Protein 5MGZ (pdb70)

Nearest PDB structures (foldseek):
  5mgz-assembly1_B  TM=1.003E+00  e=1.269E-51  Streptomyces niveus
  5m58-assembly1_B  TM=9.917E-01  e=7.529E-45  Streptomyces rishiriensis
  5thy-assembly2_B  TM=6.420E-01  e=2.565E-11  Moorena producens 3L
  6d6y-assembly1_A  TM=6.073E-01  e=3.342E-10  Moorena bouillonii
  5dpl-assembly1_A  TM=6.311E-01  e=5.321E-08  Rickettsia typhi str. Wilmington

Foldseek 3Di:
DQDQAQEDPRLVLVCVVCVVCLQLCVVVVVVCVVLPDDAQFEEEEEQCRQQSVVLVVCVVHVRYNYEYEHQYPRRQVNNCVVCVVSVHDYHYYYDDLLDCVPVPVLFQRGLEYEYEARLQSDPQNLSNLLSQLRSHHAQHKYKYKHEAACVQDDPVQVVLVVVVLPDDDRGDCVSVVVVVSNVSGYHQVVNVVSNVSSCVVFPFPDWDWDWDDPRNRHIIIMIMTTGHHD/DQDQADEDPRLVLVCVVLQVCLLLCVVVVVVCVVLPDDAQFEEEEEQCRQQSVVLVVCVVHVRYQYEYEHQYPRRQVNNVVVCVVSVHDHHYYNDDLLDCPPVVVQFQRGLEYEYEARLQSDDQNLSNLLNRLRSHHAQHKYKYKHEAACVQDDPVQVVLVVVVLPDDDRGDCVSVVSVVSNVSGYHQVVNQVSNVSSCVVFPFPDWDKDWDDPRSRHIIIMTMTTGHHD

Sequence (460 aa):
MKIEAITGSEAEAFHRMGSQASHRRYDEFVDLLVGAGIADGQTVVDLCCGSGELEVILSSRFPSLNLVGVDLSEDMVRIAREYAAEQGKALEFRHGDAQLLAGMEDLAGKADLVVSRNAFHRLTRLPAAFDTMLRLAKPGGAVLNCSFIIHPSSDFDESGFRAWVTFLLNQRPWDSEMQIVWALAHHYAPRLDDYREALAQAARETPVSEQRVWIDDQGYGVPTVKCFARRAAAMKIEAITGSEAEAFHRMGSQASHRYDEFVDLLVGAGIADGQTVVDLCCGSGELEVILSSRFPSLNLVGVDLSEDMVRIAREYAAEQGKALEFRHGDAQLLAGMEDLAGKADLVVSRNAFHRLTRLPAAFDTMLRLAKPGGAVLNCSFIHPSSDFDESSGFRAWVTFLNQRPWDSEMQIVWALAHHYAPRLDDYREALAQAARETPVSEQRVWIDDQGYGVVPTVKCFARRAAA

Secondary structure (DSSP, 8-state):
---SS--HHHHHHHHHHHTT-GGGGHHHHHHHHHHT--TT-EEEEET-TTSHHHHHHHHH-TT-EEEEEES-HHHHHHHHHHHHHTT---EEEE--TTS-TT-GGGTTTEEEEEEES-GGG-S-HHHHHHHHHHHEEEEEEEEEEE---GGG--HHHHHHHHHHHT-S---TTHHHHHHHHHHTPPPHHHHHHHHHHHHHHS-EEEEEEEEE-SSSSS-EEEEEEEEPP-/---SS--HHHHHHHHHHHTT-GGGGHHHHHHHHHHT--TT-EEEEET-TTSHHHHHHHHH-TT-EEEEEES-HHHHHHHHHHHHHTT---EEEE--TT--TT-GGGTTTEEEEEEES-GGG-S-HHHHHHHHHHHEEEEEEEEEEE---GGG--HHHHHHHHHHHT-S---TTHHHHHHHHHHTPPPHHHHHHHHHHHHHHS-EEEEEEEEE-SSSSS-EEEEEEEEPP-

Solvent-accessible surface area: 19124 Å² total; per-residue (Å²): 179,84,104,32,26,24,70,35,84,69,0,78,0,64,29,117,40,9,26,153,10,56,124,58,18,82,8,4,10,93,38,0,68,69,10,42,15,43,76,44,40,28,0,0,4,0,30,13,10,1,0,4,6,0,12,44,1,15,67,134,24,104,72,19,93,14,5,0,1,14,65,2,124,33,5,5,104,11,0,127,94,20,2,74,140,90,65,60,116,34,85,6,46,96,11,29,7,8,96,26,61,48,1,110,97,20,42,20,131,0,31,3,0,0,0,33,30,8,0,3,46,17,86,125,15,40,26,0,1,32,2,0,0,104,0,0,68,59,36,3,0,1,3,0,7,0,10,0,23,11,33,40,11,98,29,83,4,3,100,27,1,4,89,11,2,47,71,126,120,42,36,80,106,8,20,21,21,19,0,18,9,0,26,61,9,22,107,39,92,63,0,107,120,3,1,30,96,2,11,178,130,10,84,31,83,91,88,138,14,45,53,36,57,124,59,25,31,0,18,0,0,1,1,24,0,72,57,29,93,130,180,93,102,37,25,24,71,38,83,70,0,81,0,68,30,118,59,10,30,152,19,60,113,60,16,86,11,3,10,94,40,0,66,72,10,42,14,43,77,43,38,30,0,0,4,0,30,13,9,0,0,6,6,0,11,43,0,13,66,131,26,103,72,17,90,10,10,0,2,15,66,1,121,34,5,6,104,13,0,128,94,23,4,74,132,87,66,57,116,34,79,6,42,98,11,30,6,8,97,30,59,49,1,112,86,18,40,26,126,0,32,4,0,0,0,34,32,9,0,3,49,19,98,114,15,41,27,0,0,34,3,0,0,109,0,0,73,57,28,4,0,0,2,0,7,0,8,0,26,10,32,41,11,98,29,83,3,3,102,26,2,4,89,13,2,49,59,127,120,46,36,80,104,7,21,23,22,22,0,20,9,0,22,63,9,22,106,41,89,62,0,104,110,3,0,24,92,3,12,175,134,12,87,35,79,92,74,130,11,49,51,40,55,130,59,20,31,0,20,1,0,1,0,28,0,76,60,33,86,127

Radius of gyration: 27.46 Å; Cα contacts (8 Å, |Δi|>4): 925; chains: 2; bounding box: 56×74×60 Å

Organism: Streptomyces niveus (NCBI:txid193462)

B-factor: mean 24.37, std 10.08, range [7.09, 63.54]

InterPro domains:
  IPR029063 S-adenosyl-L-methionine-dependent methyltransferase superfamily [G3DSA:3.40.50.150] (8-212)
  IPR029063 S-adenosyl-L-methionine-dependent methyltransferase superfamily [SSF53335] (23-198)
  IPR041698 Methyltransferase domain 25 [PF13649] (43-140)

GO terms:
  GO:0008168 methyltransferase activity (F, IDA)
  GO:0043642 novobiocin biosynthetic process (P, IDA)
  GO:0032259 methylation (P, IDA)

Structure (mmCIF, N/CA/C/O backbone):
data_5MGZ
#
_entry.id   5MGZ
#
_cell.length_a   43.724
_cell.length_b   66.970
_cell.length_c   80.563
_cell.angle_alpha   90.00
_cell.angle_beta   92.99
_cell.angle_gamma   90.00
#
_symmetry.space_group_name_H-M   'P 1 21 1'
#
loop_
_entity.id
_entity.type
_entity.pdbx_description
1 polymer '8-demethylnovobiocic acid C(8)-methyltransferase'
2 non-polymer S-ADENOSYL-L-HOMOCYSTEINE
3 non-polymer GLYCEROL
4 non-polymer 'ACETATE ION'
5 water water
#
loop_
_atom_site.group_PDB
_atom_site.id
_atom_site.type_symbol
_atom_site.label_atom_id
_atom_site.label_alt_id
_atom_site.label_comp_id
_atom_site.label_asym_id
_atom_site.label_entity_id
_atom_site.label_seq_id
_atom_site.pdbx_PDB_ins_code
_atom_site.Cartn_x
_atom_site.Cartn_y
_atom_site.Cartn_z
_atom_site.occupancy
_atom_site.B_iso_or_equiv
_atom_site.auth_seq_id
_atom_site.auth_comp_id
_atom_site.auth_asym_id
_atom_site.auth_atom_id
_atom_site.pdbx_PDB_model_num
ATOM 1 N N . MET A 1 1 ? 17.613 23.581 47.236 1.00 29.39 1 MET A N 1
ATOM 2 C CA . MET A 1 1 ? 16.769 23.053 46.123 1.00 29.89 1 MET A CA 1
ATOM 3 C C . MET A 1 1 ? 16.508 21.562 46.311 1.00 28.54 1 MET A C 1
ATOM 4 O O . MET A 1 1 ? 17.347 20.847 46.857 1.00 27.87 1 MET A O 1
ATOM 9 N N . LYS A 1 2 ? 15.343 21.104 45.860 1.00 27.79 2 LYS A N 1
ATOM 10 C CA . LYS A 1 2 ? 15.010 19.680 45.904 1.00 27.38 2 LYS A CA 1
ATOM 11 C C . LYS A 1 2 ? 15.662 18.970 44.719 1.00 27.21 2 LYS A C 1
ATOM 12 O O . LYS A 1 2 ? 15.198 19.083 43.583 1.00 27.69 2 LYS A O 1
ATOM 18 N N . ILE A 1 3 ? 16.743 18.246 44.999 1.00 26.54 3 ILE A N 1
ATOM 19 C CA . ILE A 1 3 ? 17.507 17.533 43.975 1.00 26.53 3 ILE A CA 1
ATOM 20 C C . ILE A 1 3 ? 17.554 16.050 44.339 1.00 25.26 3 ILE A C 1
ATOM 21 O O . ILE A 1 3 ? 17.825 15.696 45.486 1.00 24.03 3 ILE A O 1
ATOM 26 N N . GLU A 1 4 ? 17.300 15.195 43.352 1.00 24.90 4 GLU A N 1
ATOM 27 C CA . GLU A 1 4 ? 17.188 13.755 43.580 1.00 24.44 4 GLU A CA 1
ATOM 28 C C . GLU A 1 4 ? 18.511 13.125 44.015 1.00 23.51 4 GLU A C 1
ATOM 29 O O . GLU A 1 4 ? 18.623 12.611 45.127 1.00 22.55 4 GLU A O 1
ATOM 35 N N . ALA A 1 5 ? 19.508 13.184 43.138 1.00 23.24 5 ALA A N 1
ATOM 36 C CA . ALA A 1 5 ? 20.793 12.529 43.381 1.00 22.79 5 ALA A CA 1
ATOM 37 C C . ALA A 1 5 ? 21.581 13.205 44.504 1.00 22.46 5 ALA A C 1
ATOM 38 O O . ALA A 1 5 ? 21.519 14.423 44.669 1.00 22.38 5 ALA A O 1
ATOM 40 N N . ILE A 1 6 ? 22.307 12.399 45.274 1.00 22.16 6 ILE A N 1
ATOM 41 C CA . ILE A 1 6 ? 23.275 12.903 46.247 1.00 22.37 6 ILE A CA 1
ATOM 42 C C . ILE A 1 6 ? 24.659 12.724 45.632 1.00 23.50 6 ILE A C 1
ATOM 43 O O . ILE A 1 6 ? 25.056 11.608 45.298 1.00 23.28 6 ILE A O 1
ATOM 48 N N . THR A 1 7 ? 25.383 13.830 45.490 1.00 24.71 7 THR A N 1
ATOM 49 C CA . THR A 1 7 ? 26.646 13.850 44.754 1.00 26.08 7 THR A CA 1
ATOM 50 C C . THR A 1 7 ? 27.745 14.594 45.506 1.00 26.82 7 THR A C 1
ATOM 51 O O . THR A 1 7 ? 27.495 15.247 46.520 1.00 26.58 7 THR A O 1
ATOM 55 N N . GLY A 1 8 ? 28.964 14.477 44.988 1.00 27.87 8 GLY A N 1
ATOM 56 C CA . GLY A 1 8 ? 30.115 15.234 45.475 1.00 28.80 8 GLY A CA 1
ATOM 57 C C . GLY A 1 8 ? 30.468 14.973 46.928 1.00 28.81 8 GLY A C 1
ATOM 58 O O . GLY A 1 8 ? 30.471 13.828 47.383 1.00 28.25 8 GLY A O 1
ATOM 59 N N . SER A 1 9 ? 30.767 16.050 47.650 1.00 29.32 9 SER A N 1
ATOM 60 C CA . SER A 1 9 ? 31.165 15.972 49.057 1.00 29.34 9 SER A CA 1
ATOM 61 C C . SER A 1 9 ? 30.062 15.416 49.965 1.00 28.29 9 SER A C 1
ATOM 62 O O . SER A 1 9 ? 30.354 14.776 50.976 1.00 27.81 9 SER A O 1
ATOM 65 N N . GLU A 1 10 ? 28.803 15.662 49.603 1.00 27.60 10 GLU A N 1
ATOM 66 C CA . GLU A 1 10 ? 27.661 15.122 50.349 1.00 26.81 10 GLU A CA 1
ATOM 67 C C . GLU A 1 10 ? 27.599 13.595 50.271 1.00 25.47 10 GLU A C 1
ATOM 68 O O . GLU A 1 10 ? 27.309 12.929 51.265 1.00 24.16 10 GLU A O 1
ATOM 74 N N . ALA A 1 11 ? 27.867 13.053 49.086 1.00 25.52 11 ALA A N 1
ATOM 75 C CA . ALA A 1 11 ? 27.892 11.601 48.881 1.00 25.12 11 ALA A CA 1
ATOM 76 C C . ALA A 1 11 ? 29.028 10.949 49.670 1.00 25.53 11 ALA A C 1
ATOM 77 O O . ALA A 1 11 ? 28.860 9.870 50.241 1.00 25.18 11 ALA A O 1
ATOM 79 N N . GLU A 1 12 ? 30.181 11.613 49.687 1.00 26.17 12 GLU A N 1
ATOM 80 C CA . GLU A 1 12 ? 31.340 11.156 50.453 1.00 26.64 12 GLU A CA 1
ATOM 81 C C . GLU A 1 12 ? 31.072 11.192 51.957 1.00 25.08 12 GLU A C 1
ATOM 82 O O . GLU A 1 12 ? 31.425 10.259 52.677 1.00 24.33 12 GLU A O 1
ATOM 88 N N . ALA A 1 13 ? 30.439 12.268 52.418 1.00 24.08 13 ALA A N 1
ATOM 89 C CA . ALA A 1 13 ? 30.066 12.409 53.828 1.00 23.38 13 ALA A CA 1
ATOM 90 C C . ALA A 1 13 ? 29.013 11.374 54.229 1.00 22.63 13 ALA A C 1
ATOM 91 O O . ALA A 1 13 ? 29.074 10.809 55.324 1.00 22.34 13 ALA A O 1
ATOM 93 N N . PHE A 1 14 ? 28.046 11.141 53.343 1.00 21.88 14 PHE A N 1
ATOM 94 C CA . PHE A 1 14 ? 27.037 10.099 53.546 1.00 21.64 14 PHE A CA 1
ATOM 95 C C . PHE A 1 14 ? 27.685 8.728 53.746 1.00 22.31 14 PHE A C 1
ATOM 96 O O . PHE A 1 14 ? 27.300 7.980 54.644 1.00 22.08 14 PHE A O 1
ATOM 104 N N . HIS A 1 15 ? 28.665 8.408 52.904 1.00 23.49 15 HIS A N 1
ATOM 105 C CA . HIS A 1 15 ? 29.351 7.115 52.979 1.00 24.80 15 HIS A CA 1
ATOM 106 C C . HIS A 1 15 ? 30.163 6.975 54.264 1.00 25.19 15 HIS A C 1
ATOM 107 O O . HIS A 1 15 ? 30.176 5.909 54.879 1.00 25.45 15 HIS A O 1
ATOM 114 N N . ARG A 1 16 ? 30.843 8.049 54.658 1.00 25.95 16 ARG A N 1
ATOM 115 C CA . ARG A 1 16 ? 31.610 8.064 55.907 1.00 26.83 16 ARG A CA 1
ATOM 116 C C . ARG A 1 16 ? 30.735 7.757 57.127 1.00 26.30 16 ARG A C 1
ATOM 117 O O . ARG A 1 16 ? 31.152 7.022 58.018 1.00 26.83 16 ARG A O 1
ATOM 125 N N . MET A 1 17 ? 29.527 8.316 57.157 1.00 25.18 17 MET A N 1
ATOM 126 C CA . MET A 1 17 ? 28.578 8.049 58.243 1.00 24.53 17 MET A CA 1
ATOM 127 C C . MET A 1 17 ? 27.976 6.646 58.133 1.00 25.61 17 MET A C 1
ATOM 128 O O . MET A 1 17 ? 27.934 5.902 59.112 1.00 26.31 17 MET A O 1
ATOM 133 N N . GLY A 1 18 ? 27.507 6.301 56.938 1.00 26.60 18 GLY A N 1
ATOM 134 C CA . GLY A 1 18 ? 26.847 5.016 56.691 1.00 27.73 18 GLY A CA 1
ATOM 135 C C . GLY A 1 18 ? 27.722 3.798 56.931 1.00 29.29 18 GLY A C 1
ATOM 136 O O . GLY A 1 18 ? 27.284 2.820 57.540 1.00 29.41 18 GLY A O 1
ATOM 137 N N . SER A 1 19 ? 28.962 3.862 56.455 1.00 30.83 19 SER A N 1
ATOM 138 C CA . SER A 1 19 ? 29.913 2.753 56.592 1.00 32.35 19 SER A CA 1
ATOM 139 C C . SER A 1 19 ? 30.340 2.486 58.042 1.00 34.10 19 SER A C 1
ATOM 140 O O . SER A 1 19 ? 30.806 1.391 58.358 1.00 34.25 19 SER A O 1
ATOM 143 N N . GLN A 1 20 ? 30.183 3.485 58.910 1.00 35.74 20 GLN A N 1
ATOM 144 C CA . GLN A 1 20 ? 30.547 3.364 60.326 1.00 37.84 20 GLN A CA 1
ATOM 145 C C . GLN A 1 20 ? 29.342 3.141 61.248 1.00 37.29 20 GLN A C 1
ATOM 146 O O . GLN A 1 20 ? 29.497 3.102 62.469 1.00 37.72 20 GLN A O 1
ATOM 152 N N . ALA A 1 21 ? 28.154 2.988 60.664 1.00 36.06 21 ALA A N 1
ATOM 153 C CA . ALA A 1 21 ? 26.922 2.785 61.430 1.00 35.10 21 ALA A CA 1
ATOM 154 C C . ALA A 1 21 ? 26.025 1.763 60.731 1.00 34.44 21 ALA A C 1
ATOM 155 O O . ALA A 1 21 ? 24.912 2.076 60.303 1.00 33.29 21 ALA A O 1
ATOM 157 N N . SER A 1 22 ? 26.532 0.538 60.627 1.00 34.49 22 SER A N 1
ATOM 158 C CA . SER A 1 22 ? 25.818 -0.571 59.985 1.00 33.97 22 SER A CA 1
ATOM 159 C C . SER A 1 22 ? 24.531 -0.952 60.717 1.00 32.73 22 SER A C 1
ATOM 160 O O . SER A 1 22 ? 23.575 -1.421 60.099 1.00 31.70 22 SER A O 1
ATOM 163 N N . HIS A 1 23 ? 24.519 -0.750 62.033 1.00 32.32 23 HIS A N 1
ATOM 164 C CA . HIS A 1 23 ? 23.334 -1.012 62.868 1.00 31.66 23 HIS A CA 1
ATOM 165 C C . HIS A 1 23 ? 22.055 -0.272 62.436 1.00 28.75 23 HIS A C 1
ATOM 166 O O . HIS A 1 23 ? 20.949 -0.741 62.715 1.00 27.91 23 HIS A O 1
ATOM 173 N N A ARG A 1 24 ? 22.213 0.871 61.770 0.50 27.66 24 ARG A N 1
ATOM 174 N N B ARG A 1 24 ? 22.211 0.869 61.768 0.50 27.36 24 ARG A N 1
ATOM 175 C CA A ARG A 1 24 ? 21.073 1.620 61.229 0.50 26.57 24 ARG A CA 1
ATOM 176 C CA B ARG A 1 24 ? 21.065 1.614 61.237 0.50 26.08 24 ARG A CA 1
ATOM 177 C C A ARG A 1 24 ? 20.303 0.843 60.156 0.50 24.82 24 ARG A C 1
ATOM 178 C C B ARG A 1 24 ? 20.303 0.845 60.153 0.50 24.58 24 ARG A C 1
ATOM 179 O O A ARG A 1 24 ? 19.133 1.127 59.907 0.50 23.78 24 ARG A O 1
ATOM 180 O O B ARG A 1 24 ? 19.136 1.136 59.894 0.50 23.56 24 ARG A O 1
ATOM 195 N N . TYR A 1 25 ? 20.964 -0.128 59.527 1.00 23.86 25 TYR A N 1
ATOM 196 C CA . TYR A 1 25 ? 20.344 -0.963 58.486 1.00 22.91 25 TYR A CA 1
ATOM 197 C C . TYR A 1 25 ? 19.588 -2.189 59.026 1.00 23.00 25 TYR A C 1
ATOM 198 O O . TYR A 1 25 ? 18.937 -2.896 58.257 1.00 22.63 25 TYR A O 1
ATOM 207 N N . ASP A 1 26 ? 19.664 -2.425 60.337 1.00 23.44 26 ASP A N 1
ATOM 208 C CA . ASP A 1 26 ? 19.029 -3.589 60.979 1.00 23.73 26 ASP A CA 1
ATOM 209 C C . ASP A 1 26 ? 17.530 -3.712 60.709 1.00 22.31 26 ASP A C 1
ATOM 210 O O . ASP A 1 26 ? 17.047 -4.795 60.373 1.00 21.89 26 ASP A O 1
ATOM 215 N N . GLU A 1 27 ? 16.799 -2.611 60.871 1.00 20.89 27 GLU A N 1
ATOM 216 C CA . GLU A 1 27 ? 15.345 -2.621 60.668 1.00 19.88 27 GLU A CA 1
ATOM 217 C C . GLU A 1 27 ? 14.985 -3.045 59.244 1.00 19.44 27 GLU A C 1
ATOM 218 O O . GLU A 1 27 ? 14.085 -3.860 59.046 1.00 19.54 27 GLU A O 1
ATOM 224 N N . PHE A 1 28 ? 15.687 -2.488 58.261 1.00 19.08 28 PHE A N 1
ATOM 225 C CA . PHE A 1 28 ? 15.429 -2.813 56.858 1.00 18.66 28 PHE A CA 1
ATOM 226 C C . PHE A 1 28 ? 15.751 -4.272 56.543 1.00 19.88 28 PHE A C 1
ATOM 227 O O . PHE A 1 28 ? 14.989 -4.935 55.845 1.00 20.01 28 PHE A O 1
ATOM 235 N N . VAL A 1 29 ? 16.871 -4.766 57.064 1.00 21.01 29 VAL A N 1
ATOM 236 C CA . VAL A 1 29 ? 17.256 -6.169 56.870 1.00 22.29 29 VAL A CA 1
ATOM 237 C C . VAL A 1 29 ? 16.184 -7.106 57.434 1.00 23.26 29 VAL A C 1
ATOM 238 O O . VAL A 1 29 ? 15.841 -8.107 56.806 1.00 23.57 29 VAL A O 1
ATOM 242 N N . ASP A 1 30 ? 15.655 -6.768 58.607 1.00 24.28 30 ASP A N 1
ATOM 243 C CA . ASP A 1 30 ? 14.579 -7.545 59.230 1.00 25.65 30 ASP A CA 1
ATOM 244 C C . ASP A 1 30 ? 13.310 -7.584 58.374 1.00 25.38 30 ASP A C 1
ATOM 245 O O . ASP A 1 30 ? 12.629 -8.609 58.322 1.00 25.89 30 ASP A O 1
ATOM 250 N N . LEU A 1 31 ? 12.998 -6.473 57.710 1.00 24.34 31 LEU A N 1
ATOM 251 C CA . LEU A 1 31 ? 11.853 -6.417 56.796 1.00 24.33 31 LEU A CA 1
ATOM 252 C C . LEU A 1 31 ? 12.069 -7.328 55.585 1.00 25.04 31 LEU A C 1
ATOM 253 O O . LEU A 1 31 ? 11.139 -7.988 55.125 1.00 25.16 31 LEU A O 1
ATOM 258 N N . LEU A 1 32 ? 13.298 -7.352 55.074 1.00 25.30 32 LEU A N 1
ATOM 259 C CA . LEU A 1 32 ? 13.656 -8.235 53.958 1.00 25.99 32 LEU A CA 1
ATOM 260 C C . LEU A 1 32 ? 13.555 -9.709 54.347 1.00 27.84 32 LEU A C 1
ATOM 261 O O . LEU A 1 32 ? 13.116 -10.538 53.549 1.00 27.95 32 LEU A O 1
ATOM 266 N N . VAL A 1 33 ? 13.959 -10.026 55.574 1.00 29.58 33 VAL A N 1
ATOM 267 C CA . VAL A 1 33 ? 13.790 -11.376 56.122 1.00 31.64 33 VAL A CA 1
ATOM 268 C C . VAL A 1 33 ? 12.302 -11.710 56.245 1.00 32.49 33 VAL A C 1
ATOM 269 O O . VAL A 1 33 ? 11.879 -12.814 55.906 1.00 33.24 33 VAL A O 1
ATOM 273 N N . GLY A 1 34 ? 11.519 -10.750 56.729 1.00 32.52 34 GLY A N 1
ATOM 274 C CA . GLY A 1 34 ? 10.061 -10.888 56.792 1.00 32.95 34 GLY A CA 1
ATOM 275 C C . GLY A 1 34 ? 9.410 -11.052 55.426 1.00 33.28 34 GLY A C 1
ATOM 276 O O . GLY A 1 34 ? 8.432 -11.788 55.281 1.00 33.02 34 GLY A O 1
ATOM 277 N N . ALA A 1 35 ? 9.961 -10.366 54.427 1.00 33.04 35 ALA A N 1
ATOM 278 C CA . ALA A 1 35 ? 9.470 -10.445 53.047 1.00 33.74 35 ALA A CA 1
ATOM 279 C C . ALA A 1 35 ? 9.853 -11.758 52.356 1.00 34.30 35 ALA A C 1
ATOM 280 O O . ALA A 1 35 ? 9.309 -12.085 51.303 1.00 34.40 35 ALA A O 1
ATOM 282 N N . GLY A 1 36 ? 10.799 -12.487 52.945 1.00 34.73 36 GLY A N 1
ATOM 283 C CA . GLY A 1 36 ? 11.179 -13.821 52.479 1.00 35.66 36 GLY A CA 1
ATOM 284 C C . GLY A 1 36 ? 12.497 -13.876 51.728 1.00 35.63 36 GLY A C 1
ATOM 285 O O . GLY A 1 36 ? 12.658 -14.697 50.824 1.00 35.33 36 GLY A O 1
ATOM 286 N N . ILE A 1 37 ? 13.444 -13.014 52.101 1.00 35.61 37 ILE A N 1
ATOM 287 C CA . ILE A 1 37 ? 14.757 -13.009 51.457 1.00 35.68 37 ILE A CA 1
ATOM 288 C C . ILE A 1 37 ? 15.498 -14.296 51.814 1.00 36.23 37 ILE A C 1
ATOM 289 O O . ILE A 1 37 ? 15.356 -14.826 52.917 1.00 36.14 37 ILE A O 1
ATOM 294 N N . ALA A 1 38 ? 16.285 -14.791 50.868 1.00 36.66 38 ALA A N 1
ATOM 295 C CA . ALA A 1 38 ? 16.980 -16.061 51.030 1.00 37.58 38 ALA A CA 1
ATOM 296 C C . ALA A 1 38 ? 18.166 -16.133 50.081 1.00 37.29 38 ALA A C 1
ATOM 297 O O . ALA A 1 38 ? 18.217 -15.420 49.078 1.00 36.38 38 ALA A O 1
ATOM 299 N N . ASP A 1 39 ? 19.116 -16.999 50.410 1.00 38.20 39 ASP A N 1
ATOM 300 C CA . ASP A 1 39 ? 20.341 -17.130 49.629 1.00 38.63 39 ASP A CA 1
ATOM 301 C C . ASP A 1 39 ? 20.036 -17.702 48.243 1.00 38.00 39 ASP A C 1
ATOM 302 O O . ASP A 1 39 ? 19.201 -18.598 48.103 1.00 37.89 39 ASP A O 1
ATOM 307 N N . GLY A 1 40 ? 20.705 -17.164 47.227 1.00 37.06 40 GLY A N 1
ATOM 308 C CA . GLY A 1 40 ? 20.508 -17.596 45.841 1.00 36.76 40 GLY A CA 1
ATOM 309 C C . GLY A 1 40 ? 19.507 -16.774 45.043 1.00 35.66 40 GLY A C 1
ATOM 310 O O . GLY A 1 40 ? 19.412 -16.927 43.826 1.00 35.61 40 GLY A O 1
ATOM 311 N N . GLN A 1 41 ? 18.762 -15.903 45.719 1.00 34.48 41 GLN A N 1
ATOM 312 C CA . GLN A 1 41 ? 17.740 -15.088 45.068 1.00 33.54 41 GLN A CA 1
ATOM 313 C C . GLN A 1 41 ? 18.342 -13.944 44.259 1.00 31.91 41 GLN A C 1
ATOM 314 O O . GLN A 1 41 ? 19.480 -13.533 44.490 1.00 31.07 41 GLN A O 1
ATOM 320 N N . THR A 1 42 ? 17.562 -13.448 43.302 1.00 31.12 42 THR A N 1
ATOM 321 C CA . THR A 1 42 ? 17.891 -12.225 42.577 1.00 30.50 42 THR A CA 1
ATOM 322 C C . THR A 1 42 ? 17.241 -11.041 43.285 1.00 29.09 42 THR A C 1
ATOM 323 O O . THR A 1 42 ? 16.021 -11.008 43.461 1.00 28.71 42 THR A O 1
ATOM 327 N N . VAL A 1 43 ? 18.066 -10.075 43.681 1.00 27.60 43 VAL A N 1
ATOM 328 C CA . VAL A 1 43 ? 17.611 -8.908 44.433 1.00 26.72 43 VAL A CA 1
ATOM 329 C C . VAL A 1 43 ? 18.122 -7.627 43.774 1.00 25.71 43 VAL A C 1
ATOM 330 O O . VAL A 1 43 ? 19.316 -7.495 43.502 1.00 25.71 43 VAL A O 1
ATOM 334 N N . VAL A 1 44 ? 17.206 -6.696 43.519 1.00 24.82 44 VAL A N 1
ATOM 335 C CA . VAL A 1 44 ? 17.538 -5.391 42.942 1.00 23.92 44 VAL A CA 1
ATOM 336 C C . VAL A 1 44 ? 17.313 -4.297 43.984 1.00 22.62 44 VAL A C 1
ATOM 337 O O . VAL A 1 44 ? 16.217 -4.167 44.532 1.00 21.93 44 VAL A O 1
ATOM 341 N N . ASP A 1 45 ? 18.357 -3.514 44.246 1.00 21.85 45 ASP A N 1
ATOM 342 C CA . ASP A 1 45 ? 18.285 -2.401 45.192 1.00 21.14 45 ASP A CA 1
ATOM 343 C C . ASP A 1 45 ? 18.284 -1.064 44.451 1.00 20.40 45 ASP A C 1
ATOM 344 O O . ASP A 1 45 ? 19.325 -0.598 43.985 1.00 19.86 45 ASP A O 1
ATOM 349 N N . LEU A 1 46 ? 17.106 -0.456 44.355 1.00 19.98 46 LEU A N 1
ATOM 350 C CA . LEU A 1 46 ? 16.953 0.850 43.719 1.00 19.92 46 LEU A CA 1
ATOM 351 C C . LEU A 1 46 ? 17.376 1.966 44.673 1.00 19.43 46 LEU A C 1
ATOM 352 O O . LEU A 1 46 ? 16.973 1.981 45.838 1.00 18.87 46 LEU A O 1
ATOM 357 N N . CYS A 1 47 ? 18.186 2.893 44.161 1.00 19.11 47 CYS A N 1
ATOM 358 C CA . CYS A 1 47 ? 18.737 4.005 44.945 1.00 19.04 47 CYS A CA 1
ATOM 359 C C . CYS A 1 47 ? 19.692 3.488 46.027 1.00 19.06 47 CYS A C 1
ATOM 360 O O . CYS A 1 47 ? 19.584 3.847 47.202 1.00 18.68 47 CYS A O 1
ATOM 363 N N . CYS A 1 48 ? 20.645 2.661 45.602 1.00 19.38 48 CYS A N 1
ATOM 364 C CA . CYS A 1 48 ? 21.508 1.901 46.513 1.00 19.31 48 CYS A CA 1
ATOM 365 C C . CYS A 1 48 ? 22.553 2.713 47.283 1.00 18.87 48 CYS A C 1
ATOM 366 O O . CYS A 1 48 ? 23.176 2.191 48.209 1.00 18.60 48 CYS A O 1
ATOM 369 N N . GLY A 1 49 ? 22.760 3.969 46.898 1.00 18.91 49 GLY A N 1
ATOM 370 C CA . GLY A 1 49 ? 23.738 4.823 47.572 1.00 19.22 49 GLY A CA 1
ATOM 371 C C . GLY A 1 49 ? 25.151 4.272 47.467 1.00 19.73 49 GLY A C 1
ATOM 372 O O . GLY A 1 49 ? 25.557 3.793 46.407 1.00 20.09 49 GLY A O 1
ATOM 373 N N . SER A 1 50 ? 25.885 4.313 48.578 1.00 19.92 50 SER A N 1
ATOM 374 C CA . SER A 1 50 ? 27.296 3.896 48.606 1.00 20.61 50 SER A CA 1
ATOM 375 C C . SER A 1 50 ? 27.510 2.409 48.946 1.00 20.89 50 SER A C 1
ATOM 376 O O . SER A 1 50 ? 28.618 1.999 49.297 1.00 20.97 50 SER A O 1
ATOM 379 N N . GLY A 1 51 ? 26.448 1.612 48.846 1.00 20.75 51 GLY A N 1
ATOM 380 C CA . GLY A 1 51 ? 26.563 0.152 48.869 1.00 21.23 51 GLY A CA 1
ATOM 381 C C . GLY A 1 51 ? 26.612 -0.524 50.229 1.00 21.50 51 GLY A C 1
ATOM 382 O O . GLY A 1 51 ? 26.948 -1.707 50.314 1.00 21.71 51 GLY A O 1
ATOM 383 N N . GLU A 1 52 ? 26.276 0.209 51.288 1.00 21.51 52 GLU A N 1
ATOM 384 C CA . GLU A 1 52 ? 26.287 -0.348 52.647 1.00 22.07 52 GLU A CA 1
ATOM 385 C C . GLU A 1 52 ? 25.386 -1.572 52.768 1.00 22.06 52 GLU A C 1
ATOM 386 O O . GLU A 1 52 ? 25.802 -2.605 53.294 1.00 22.27 52 GLU A O 1
ATOM 392 N N . LEU A 1 53 ? 24.156 -1.453 52.279 1.00 21.92 53 LEU A N 1
ATOM 393 C CA . LEU A 1 53 ? 23.205 -2.562 52.335 1.00 22.31 53 LEU A CA 1
ATOM 394 C C . LEU A 1 53 ? 23.699 -3.780 51.554 1.00 23.06 53 LEU A C 1
ATOM 395 O O . LEU A 1 53 ? 23.510 -4.916 51.988 1.00 23.04 53 LEU A O 1
ATOM 400 N N . GLU A 1 54 ? 24.334 -3.534 50.411 1.00 24.02 54 GLU A N 1
ATOM 401 C CA . GLU A 1 54 ? 24.811 -4.617 49.545 1.00 25.33 54 GLU A CA 1
ATOM 402 C C . GLU A 1 54 ? 25.887 -5.446 50.233 1.00 25.93 54 GLU A C 1
ATOM 403 O O . GLU A 1 54 ? 25.885 -6.675 50.148 1.00 25.94 54 GLU A O 1
ATOM 409 N N . VAL A 1 55 ? 26.806 -4.759 50.906 1.00 26.48 55 VAL A N 1
ATOM 410 C CA . VAL A 1 55 ? 27.865 -5.410 51.672 1.00 27.46 55 VAL A CA 1
ATOM 411 C C . VAL A 1 55 ? 27.274 -6.236 52.818 1.00 27.59 55 VAL A C 1
ATOM 412 O O . VAL A 1 55 ? 27.729 -7.349 53.083 1.00 28.29 55 VAL A O 1
ATOM 416 N N . ILE A 1 56 ? 26.257 -5.689 53.481 1.00 27.23 56 ILE A N 1
ATOM 417 C CA . ILE A 1 56 ? 25.569 -6.381 54.575 1.00 27.32 56 ILE A CA 1
ATOM 418 C C . ILE A 1 56 ? 24.843 -7.635 54.080 1.00 27.71 56 ILE A C 1
ATOM 419 O O . ILE A 1 56 ? 24.983 -8.710 54.666 1.00 28.04 56 ILE A O 1
ATOM 424 N N . LEU A 1 57 ? 24.065 -7.491 53.011 1.00 27.93 57 LEU A N 1
ATOM 425 C CA . LEU A 1 57 ? 23.300 -8.612 52.454 1.00 28.72 57 LEU A CA 1
ATOM 426 C C . LEU A 1 57 ? 24.190 -9.727 51.903 1.00 30.47 57 LEU A C 1
ATOM 427 O O . LEU A 1 57 ? 23.933 -10.906 52.148 1.00 30.63 57 LEU A O 1
ATOM 432 N N . SER A 1 58 ? 25.227 -9.349 51.160 1.00 32.00 58 SER A N 1
ATOM 433 C CA . SER A 1 58 ? 26.158 -10.319 50.573 1.00 34.11 58 SER A CA 1
ATOM 434 C C . SER A 1 58 ? 26.908 -11.135 51.631 1.00 35.43 58 SER A C 1
ATOM 435 O O . SER A 1 58 ? 27.235 -12.298 51.401 1.00 35.93 58 SER A O 1
ATOM 438 N N . SER A 1 59 ? 27.177 -10.521 52.782 1.00 36.58 59 SER A N 1
ATOM 439 C CA . SER A 1 59 ? 27.801 -11.221 53.907 1.00 38.34 59 SER A CA 1
ATOM 440 C C . SER A 1 59 ? 26.906 -12.342 54.439 1.00 39.68 59 SER A C 1
ATOM 441 O O . SER A 1 59 ? 27.365 -13.468 54.635 1.00 40.39 59 SER A O 1
ATOM 444 N N . ARG A 1 60 ? 25.635 -12.023 54.671 1.00 40.48 60 ARG A N 1
ATOM 445 C CA . ARG A 1 60 ? 24.655 -13.018 55.137 1.00 41.68 60 ARG A CA 1
ATOM 446 C C . ARG A 1 60 ? 24.251 -14.019 54.056 1.00 40.61 60 ARG A C 1
ATOM 447 O O . ARG A 1 60 ? 24.014 -15.191 54.353 1.00 40.26 60 ARG A O 1
ATOM 455 N N . PHE A 1 61 ? 24.169 -13.551 52.814 1.00 39.28 61 PHE A N 1
ATOM 456 C CA . PHE A 1 61 ? 23.739 -14.378 51.686 1.00 39.29 61 PHE A CA 1
ATOM 457 C C . PHE A 1 61 ? 24.763 -14.290 50.545 1.00 39.32 61 PHE A C 1
ATOM 458 O O . PHE A 1 61 ? 24.562 -13.542 49.586 1.00 38.32 61 PHE A O 1
ATOM 466 N N . PRO A 1 62 ? 25.867 -15.059 50.643 1.00 40.24 62 PRO A N 1
ATOM 467 C CA . PRO A 1 62 ? 26.960 -14.973 49.661 1.00 40.57 62 PRO A CA 1
ATOM 468 C C . PRO A 1 62 ? 26.603 -15.350 48.216 1.00 40.26 62 PRO A C 1
ATOM 469 O O . PRO A 1 62 ? 27.315 -14.948 47.294 1.00 40.07 62 PRO A O 1
ATOM 473 N N . SER A 1 63 ? 25.527 -16.111 48.024 1.00 40.11 63 SER A N 1
ATOM 474 C CA . SER A 1 63 ? 25.088 -16.510 46.678 1.00 40.12 63 SER A CA 1
ATOM 475 C C . SER A 1 63 ? 23.946 -15.657 46.101 1.00 38.68 63 SER A C 1
ATOM 476 O O . SER A 1 63 ? 23.366 -16.018 45.076 1.00 38.20 63 SER A O 1
ATOM 479 N N . LEU A 1 64 ? 23.630 -14.530 46.740 1.00 37.26 64 LEU A N 1
ATOM 480 C CA . LEU A 1 64 ? 22.623 -13.604 46.204 1.00 35.83 64 LEU A CA 1
ATOM 481 C C . LEU A 1 64 ? 23.078 -13.023 44.870 1.00 34.53 64 LEU A C 1
ATOM 482 O O . LEU A 1 64 ? 24.239 -12.643 44.719 1.00 34.16 64 LEU A O 1
ATOM 487 N N . ASN A 1 65 ? 22.162 -12.968 43.907 1.00 33.53 65 ASN A N 1
ATOM 488 C CA . ASN A 1 65 ? 22.386 -12.205 42.682 1.00 32.78 65 ASN A CA 1
ATOM 489 C C . ASN A 1 65 ? 21.907 -10.777 42.905 1.00 31.66 65 ASN A C 1
ATOM 490 O O . ASN A 1 65 ? 20.763 -10.424 42.612 1.00 30.91 65 ASN A O 1
ATOM 495 N N . LEU A 1 66 ? 22.819 -9.968 43.434 1.00 30.94 66 LEU A N 1
ATOM 496 C CA . LEU A 1 66 ? 22.512 -8.642 43.945 1.00 30.09 66 LEU A CA 1
ATOM 497 C C . LEU A 1 66 ? 23.020 -7.553 43.006 1.00 29.17 66 LEU A C 1
ATOM 498 O O . LEU A 1 66 ? 24.176 -7.582 42.578 1.00 29.12 66 LEU A O 1
ATOM 503 N N . VAL A 1 67 ? 22.148 -6.600 42.691 1.00 27.82 67 VAL A N 1
ATOM 504 C CA . VAL A 1 67 ? 22.511 -5.438 41.880 1.00 27.04 67 VAL A CA 1
ATOM 505 C C . VAL A 1 67 ? 21.978 -4.161 42.530 1.00 25.51 67 VAL A C 1
ATOM 506 O O . VAL A 1 67 ? 20.794 -4.060 42.852 1.00 24.74 67 VAL A O 1
ATOM 510 N N . GLY A 1 68 ? 22.875 -3.200 42.729 1.00 24.36 68 GLY A N 1
ATOM 511 C CA . GLY A 1 68 ? 22.518 -1.878 43.238 1.00 23.64 68 GLY A CA 1
ATOM 512 C C . GLY A 1 68 ? 22.459 -0.870 42.105 1.00 23.09 68 GLY A C 1
ATOM 513 O O . GLY A 1 68 ? 23.312 -0.873 41.218 1.00 23.27 68 GLY A O 1
ATOM 514 N N . VAL A 1 69 ? 21.451 -0.003 42.143 1.00 22.34 69 VAL A N 1
ATOM 515 C CA . VAL A 1 69 ? 21.223 0.987 41.089 1.00 22.47 69 VAL A CA 1
ATOM 516 C C . VAL A 1 69 ? 21.078 2.370 41.721 1.00 22.05 69 VAL A C 1
ATOM 517 O O . VAL A 1 69 ? 20.317 2.539 42.672 1.00 21.08 69 VAL A O 1
ATOM 521 N N . ASP A 1 70 ? 21.809 3.352 41.197 1.00 22.21 70 ASP A N 1
ATOM 522 C CA . ASP A 1 70 ? 21.749 4.720 41.723 1.00 22.41 70 ASP A CA 1
ATOM 523 C C . ASP A 1 70 ? 21.930 5.771 40.628 1.00 23.39 70 ASP A C 1
ATOM 524 O O . ASP A 1 70 ? 22.641 5.550 39.649 1.00 23.54 70 ASP A O 1
ATOM 529 N N . LEU A 1 71 ? 21.278 6.916 40.816 1.00 23.80 71 LEU A N 1
ATOM 530 C CA . LEU A 1 71 ? 21.286 8.008 39.840 1.00 25.03 71 LEU A CA 1
ATOM 531 C C . LEU A 1 71 ? 22.583 8.814 39.916 1.00 25.78 71 LEU A C 1
ATOM 532 O O . LEU A 1 71 ? 22.974 9.472 38.949 1.00 26.00 71 LEU A O 1
ATOM 537 N N . SER A 1 72 ? 23.240 8.754 41.071 1.00 25.87 72 SER A N 1
ATOM 538 C CA . SER A 1 72 ? 24.492 9.468 41.304 1.00 26.81 72 SER A CA 1
ATOM 539 C C . SER A 1 72 ? 25.685 8.645 40.832 1.00 27.86 72 SER A C 1
ATOM 540 O O . SER A 1 72 ? 25.910 7.537 41.317 1.00 27.36 72 SER A O 1
ATOM 543 N N . GLU A 1 73 ? 26.448 9.196 39.892 1.00 29.59 73 GLU A N 1
ATOM 544 C CA . GLU A 1 73 ? 27.682 8.564 39.422 1.00 30.69 73 GLU A CA 1
ATOM 545 C C . GLU A 1 73 ? 28.736 8.501 40.528 1.00 29.68 73 GLU A C 1
ATOM 546 O O . GLU A 1 73 ? 29.559 7.585 40.556 1.00 29.48 73 GLU A O 1
ATOM 552 N N . ASP A 1 74 ? 28.705 9.476 41.433 1.00 28.82 74 ASP A N 1
ATOM 553 C CA . ASP A 1 74 ? 29.613 9.495 42.578 1.00 28.30 74 ASP A CA 1
ATOM 554 C C . ASP A 1 74 ? 29.329 8.335 43.531 1.00 26.43 74 ASP A C 1
ATOM 555 O O . ASP A 1 74 ? 30.254 7.672 43.998 1.00 26.31 74 ASP A O 1
ATOM 560 N N . MET A 1 75 ? 28.050 8.092 43.807 1.00 24.41 75 MET A N 1
ATOM 561 C CA . MET A 1 75 ? 27.638 6.967 44.654 1.00 22.96 75 MET A CA 1
ATOM 562 C C . MET A 1 75 ? 28.002 5.612 44.043 1.00 23.48 75 MET A C 1
ATOM 563 O O . MET A 1 75 ? 28.416 4.700 44.760 1.00 23.27 75 MET A O 1
ATOM 568 N N . VAL A 1 76 ? 27.842 5.483 42.727 1.00 24.63 76 VAL A N 1
ATOM 569 C CA . VAL A 1 76 ? 28.196 4.241 42.024 1.00 25.68 76 VAL A CA 1
ATOM 570 C C . VAL A 1 76 ? 29.698 3.973 42.139 1.00 26.59 76 VAL A C 1
ATOM 571 O O . VAL A 1 76 ? 30.114 2.841 42.389 1.00 26.02 76 VAL A O 1
ATOM 575 N N . ARG A 1 77 ? 30.501 5.018 41.952 1.00 28.06 77 ARG A N 1
ATOM 576 C CA . ARG A 1 77 ? 31.954 4.922 42.115 1.00 29.60 77 ARG A CA 1
ATOM 577 C C . ARG A 1 77 ? 32.314 4.495 43.536 1.00 28.80 77 ARG A C 1
ATOM 578 O O . ARG A 1 77 ? 33.058 3.535 43.734 1.00 28.82 77 ARG A O 1
ATOM 586 N N . ILE A 1 78 ? 31.778 5.221 44.514 1.00 28.03 78 ILE A N 1
ATOM 587 C CA . ILE A 1 78 ? 32.042 4.954 45.931 1.00 27.38 78 ILE A CA 1
ATOM 588 C C . ILE A 1 78 ? 31.632 3.532 46.320 1.00 26.60 78 ILE A C 1
ATOM 589 O O . ILE A 1 78 ? 32.381 2.831 47.001 1.00 25.88 78 ILE A O 1
ATOM 594 N N . ALA A 1 79 ? 30.446 3.120 45.881 1.00 26.22 79 ALA A N 1
ATOM 595 C CA . ALA A 1 79 ? 29.932 1.777 46.165 1.00 26.40 79 ALA A CA 1
ATOM 596 C C . ALA A 1 79 ? 30.873 0.683 45.659 1.00 27.17 79 ALA A C 1
ATOM 597 O O . ALA A 1 79 ? 31.146 -0.285 46.369 1.00 27.04 79 ALA A O 1
ATOM 599 N N . ARG A 1 80 ? 31.363 0.852 44.434 1.00 28.18 80 ARG A N 1
ATOM 600 C CA . ARG A 1 80 ? 32.309 -0.089 43.829 1.00 29.64 80 ARG A CA 1
ATOM 601 C C . ARG A 1 80 ? 33.627 -0.149 44.602 1.00 30.62 80 ARG A C 1
ATOM 602 O O . ARG A 1 80 ? 34.158 -1.230 44.853 1.00 30.90 80 ARG A O 1
ATOM 610 N N . GLU A 1 81 ? 34.144 1.019 44.974 1.00 32.19 81 GLU A N 1
ATOM 611 C CA . GLU A 1 81 ? 35.356 1.112 45.791 1.00 33.57 81 GLU A CA 1
ATOM 612 C C . GLU A 1 81 ? 35.149 0.472 47.165 1.00 32.75 81 GLU A C 1
ATOM 613 O O . GLU A 1 81 ? 36.012 -0.256 47.655 1.00 32.79 81 GLU A O 1
ATOM 619 N N . TYR A 1 82 ? 33.995 0.744 47.770 1.00 31.45 82 TYR A N 1
ATOM 620 C CA . TYR A 1 82 ? 33.638 0.191 49.079 1.00 31.32 82 TYR A CA 1
ATOM 621 C C . TYR A 1 82 ? 33.541 -1.336 49.050 1.00 31.67 82 TYR A C 1
ATOM 622 O O . TYR A 1 82 ? 34.062 -2.012 49.937 1.00 31.54 82 TYR A O 1
ATOM 631 N N . ALA A 1 83 ? 32.868 -1.863 48.031 1.00 31.80 83 ALA A N 1
ATOM 632 C CA . ALA A 1 83 ? 32.745 -3.312 47.840 1.00 32.70 83 ALA A CA 1
ATOM 633 C C . ALA A 1 83 ? 34.114 -3.976 47.674 1.00 34.18 83 ALA A C 1
ATOM 634 O O . ALA A 1 83 ? 34.365 -5.045 48.232 1.00 34.75 83 ALA A O 1
ATOM 636 N N . ALA A 1 84 ? 34.985 -3.332 46.902 1.00 35.55 84 ALA A N 1
ATOM 637 C CA . ALA A 1 84 ? 36.360 -3.799 46.705 1.00 37.56 84 ALA A CA 1
ATOM 638 C C . ALA A 1 84 ? 37.162 -3.792 48.009 1.00 39.05 84 ALA A C 1
ATOM 639 O O . ALA A 1 84 ? 37.909 -4.731 48.287 1.00 39.58 84 ALA A O 1
ATOM 641 N N . GLU A 1 85 ? 36.998 -2.736 48.803 1.00 40.32 85 GLU A N 1
ATOM 642 C CA . GLU A 1 85 ? 37.644 -2.635 50.117 1.00 41.61 85 GLU A CA 1
ATOM 643 C C . GLU A 1 85 ? 37.191 -3.748 51.063 1.00 42.10 85 GLU A C 1
ATOM 644 O O . GLU A 1 85 ? 37.985 -4.269 51.846 1.00 42.49 85 GLU A O 1
ATOM 650 N N . GLN A 1 86 ? 35.912 -4.107 50.978 1.00 41.79 86 GLN A N 1
ATOM 651 C CA . GLN A 1 86 ? 35.337 -5.166 51.811 1.00 42.60 86 GLN A CA 1
ATOM 652 C C . GLN A 1 86 ? 35.622 -6.574 51.276 1.00 43.49 86 GLN A C 1
ATOM 653 O O . GLN A 1 86 ? 35.317 -7.565 51.940 1.00 43.44 86 GLN A O 1
ATOM 659 N N . GLY A 1 87 ? 36.202 -6.653 50.081 1.00 44.29 87 GLY A N 1
ATOM 660 C CA . GLY A 1 87 ? 36.584 -7.930 49.477 1.00 45.54 87 GLY A CA 1
ATOM 661 C C . GLY A 1 87 ? 35.396 -8.662 48.884 1.00 45.87 87 GLY A C 1
ATOM 662 O O . GLY A 1 87 ? 35.251 -9.873 49.063 1.00 45.94 87 GLY A O 1
ATOM 663 N N . LYS A 1 88 ? 34.552 -7.919 48.172 1.00 45.95 88 LYS A N 1
ATOM 664 C CA . LYS A 1 88 ? 33.314 -8.453 47.612 1.00 45.97 88 LYS A CA 1
ATOM 665 C C . LYS A 1 88 ? 33.139 -8.042 46.154 1.00 45.50 88 LYS A C 1
ATOM 666 O O . LYS A 1 88 ? 33.426 -6.904 45.777 1.00 45.36 88 LYS A O 1
ATOM 672 N N . ALA A 1 89 ? 32.665 -8.987 45.346 1.00 45.24 89 ALA A N 1
ATOM 673 C CA . ALA A 1 89 ? 32.443 -8.774 43.918 1.00 44.68 89 ALA A CA 1
ATOM 674 C C . ALA A 1 89 ? 30.975 -8.450 43.671 1.00 43.24 89 ALA A C 1
ATOM 675 O O . ALA A 1 89 ? 30.196 -9.299 43.230 1.00 43.75 89 ALA A O 1
ATOM 677 N N . LEU A 1 90 ? 30.613 -7.206 43.969 1.00 41.07 90 LEU A N 1
ATOM 678 C CA . LEU A 1 90 ? 29.233 -6.736 43.851 1.00 39.28 90 LEU A CA 1
ATOM 679 C C . LEU A 1 90 ? 29.052 -5.863 42.616 1.00 37.65 90 LEU A C 1
ATOM 680 O O . LEU A 1 90 ? 29.977 -5.168 42.193 1.00 37.73 90 LEU A O 1
ATOM 685 N N . GLU A 1 91 ? 27.850 -5.906 42.047 1.00 35.59 91 GLU A N 1
ATOM 686 C CA . GLU A 1 91 ? 27.528 -5.136 40.848 1.00 34.10 91 GLU A CA 1
ATOM 687 C C . GLU A 1 91 ? 26.734 -3.879 41.186 1.00 31.56 91 GLU A C 1
ATOM 688 O O . GLU A 1 91 ? 25.736 -3.936 41.905 1.00 30.37 91 GLU A O 1
ATOM 694 N N . PHE A 1 92 ? 27.185 -2.753 40.644 1.00 29.63 92 PHE A N 1
ATOM 695 C CA . PHE A 1 92 ? 26.485 -1.484 40.782 1.00 28.37 92 PHE A CA 1
ATOM 696 C C . PHE A 1 92 ? 26.314 -0.842 39.417 1.00 28.50 92 PHE A C 1
ATOM 697 O O . PHE A 1 92 ? 27.197 -0.932 38.561 1.00 28.65 92 PHE A O 1
ATOM 705 N N . ARG A 1 93 ? 25.170 -0.195 39.227 1.00 28.24 93 ARG A N 1
ATOM 706 C CA . ARG A 1 93 ? 24.824 0.409 37.950 1.00 29.01 93 ARG A CA 1
ATOM 707 C C . ARG A 1 93 ? 24.375 1.835 38.133 1.00 29.63 93 ARG A C 1
ATOM 708 O O . ARG A 1 93 ? 23.721 2.182 39.119 1.00 28.70 93 ARG A O 1
ATOM 716 N N . HIS A 1 94 ? 24.715 2.658 37.155 1.00 30.89 94 HIS A N 1
ATOM 717 C CA . HIS A 1 94 ? 24.159 3.978 37.077 1.00 32.36 94 HIS A CA 1
ATOM 718 C C . HIS A 1 94 ? 22.770 3.822 36.476 1.00 31.80 94 HIS A C 1
ATOM 719 O O . HIS A 1 94 ? 22.599 3.116 35.482 1.00 31.79 94 HIS A O 1
ATOM 726 N N . GLY A 1 95 ? 21.777 4.467 37.077 1.00 30.95 95 GLY A N 1
ATOM 727 C CA . GLY A 1 95 ? 20.405 4.335 36.597 1.00 30.41 95 GLY A CA 1
ATOM 728 C C . GLY A 1 95 ? 19.385 5.130 37.384 1.00 29.74 95 GLY A C 1
ATOM 729 O O . GLY A 1 95 ? 19.657 5.598 38.489 1.00 28.31 95 GLY A O 1
ATOM 730 N N . ASP A 1 96 ? 18.200 5.265 36.796 1.00 29.76 96 ASP A N 1
ATOM 731 C CA . ASP A 1 96 ? 17.095 6.014 37.382 1.00 29.51 96 ASP A CA 1
ATOM 732 C C . ASP A 1 96 ? 16.003 5.040 37.825 1.00 29.08 96 ASP A C 1
ATOM 733 O O . ASP A 1 96 ? 15.486 4.274 37.018 1.00 28.94 96 ASP A O 1
ATOM 738 N N . ALA A 1 97 ? 15.646 5.092 39.106 1.00 28.52 97 ALA A N 1
ATOM 739 C CA . ALA A 1 97 ? 14.616 4.215 39.674 1.00 28.89 97 ALA A CA 1
ATOM 740 C C . ALA A 1 97 ? 13.234 4.444 39.056 1.00 29.56 97 ALA A C 1
ATOM 741 O O . ALA A 1 97 ? 12.367 3.574 39.130 1.00 29.36 97 ALA A O 1
ATOM 743 N N . GLN A 1 98 ? 13.042 5.610 38.443 1.00 30.56 98 GLN A N 1
ATOM 744 C CA . GLN A 1 98 ? 11.775 5.973 37.804 1.00 32.50 98 GLN A CA 1
ATOM 745 C C . GLN A 1 98 ? 11.675 5.521 36.337 1.00 34.59 98 GLN A C 1
ATOM 746 O O . GLN A 1 98 ? 10.716 5.867 35.647 1.00 34.84 98 GLN A O 1
ATOM 752 N N . LEU A 1 99 ? 12.657 4.749 35.872 1.00 36.34 99 LEU A N 1
ATOM 753 C CA . LEU A 1 99 ? 12.696 4.251 34.491 1.00 39.06 99 LEU A CA 1
ATOM 754 C C . LEU A 1 99 ? 13.365 2.880 34.426 1.00 39.37 99 LEU A C 1
ATOM 755 O O . LEU A 1 99 ? 14.285 2.599 35.190 1.00 38.00 99 LEU A O 1
ATOM 760 N N . LEU A 1 100 ? 12.910 2.036 33.502 1.00 40.77 100 LEU A N 1
ATOM 761 C CA . LEU A 1 100 ? 13.527 0.717 33.287 1.00 41.55 100 LEU A CA 1
ATOM 762 C C . LEU A 1 100 ? 14.871 0.777 32.552 1.00 40.43 100 LEU A C 1
ATOM 763 O O . LEU A 1 100 ? 15.637 -0.186 32.591 1.00 39.56 100 LEU A O 1
ATOM 768 N N . ALA A 1 101 ? 15.139 1.892 31.873 1.00 40.10 101 ALA A N 1
ATOM 769 C CA . ALA A 1 101 ? 16.395 2.091 31.140 1.00 39.59 101 ALA A CA 1
ATOM 770 C C . ALA A 1 101 ? 17.620 1.595 31.915 1.00 38.36 101 ALA A C 1
ATOM 771 O O . ALA A 1 101 ? 17.851 2.000 33.054 1.00 37.08 101 ALA A O 1
ATOM 773 N N . GLY A 1 102 ? 18.390 0.707 31.290 1.00 37.69 102 GLY A N 1
ATOM 774 C CA . GLY A 1 102 ? 19.585 0.126 31.909 1.00 36.94 102 GLY A CA 1
ATOM 775 C C . GLY A 1 102 ? 19.328 -1.066 32.820 1.00 35.97 102 GLY A C 1
ATOM 776 O O . GLY A 1 102 ? 20.270 -1.641 33.368 1.00 35.47 102 GLY A O 1
ATOM 777 N N . MET A 1 103 ? 18.058 -1.437 32.983 1.00 35.53 103 MET A N 1
ATOM 778 C CA . MET A 1 103 ? 17.661 -2.570 33.827 1.00 34.72 103 MET A CA 1
ATOM 779 C C . MET A 1 103 ? 16.750 -3.556 33.085 1.00 35.87 103 MET A C 1
ATOM 780 O O . MET A 1 103 ? 16.058 -4.359 33.713 1.00 35.95 103 MET A O 1
ATOM 785 N N . GLU A 1 104 ? 16.764 -3.510 31.755 1.00 37.60 104 GLU A N 1
ATOM 786 C CA . GLU A 1 104 ? 15.858 -4.336 30.942 1.00 39.04 104 GLU A CA 1
ATOM 787 C C . GLU A 1 104 ? 16.160 -5.834 31.050 1.00 37.80 104 GLU A C 1
ATOM 788 O O . GLU A 1 104 ? 15.264 -6.664 30.887 1.00 37.54 104 GLU A O 1
ATOM 794 N N . ASP A 1 105 ? 17.420 -6.167 31.321 1.00 36.65 105 ASP A N 1
ATOM 795 C CA . ASP A 1 105 ? 17.834 -7.561 31.541 1.00 36.28 105 ASP A CA 1
ATOM 796 C C . ASP A 1 105 ? 17.250 -8.162 32.828 1.00 36.05 105 ASP A C 1
ATOM 797 O O . ASP A 1 105 ? 17.117 -9.381 32.943 1.00 35.80 105 ASP A O 1
ATOM 802 N N . LEU A 1 106 ? 16.907 -7.300 33.783 1.00 35.87 106 LEU A N 1
ATOM 803 C CA . LEU A 1 106 ? 16.336 -7.715 35.068 1.00 35.87 106 LEU A CA 1
ATOM 804 C C . LEU A 1 106 ? 14.807 -7.714 35.078 1.00 35.63 106 LEU A C 1
ATOM 805 O O . LEU A 1 106 ? 14.193 -8.149 36.053 1.00 34.84 106 LEU A O 1
ATOM 810 N N . ALA A 1 107 ? 14.202 -7.215 34.003 1.00 35.93 107 ALA A N 1
ATOM 811 C CA . ALA A 1 107 ? 12.746 -7.092 33.910 1.00 36.44 107 ALA A CA 1
ATOM 812 C C . ALA A 1 107 ? 12.044 -8.434 34.116 1.00 36.38 107 ALA A C 1
ATOM 813 O O . ALA A 1 107 ? 12.282 -9.392 33.380 1.00 35.80 107 ALA A O 1
ATOM 815 N N . GLY A 1 108 ? 11.180 -8.483 35.127 1.00 36.48 108 GLY A N 1
ATOM 816 C CA . GLY A 1 108 ? 10.443 -9.695 35.482 1.00 37.02 108 GLY A CA 1
ATOM 817 C C . GLY A 1 108 ? 11.281 -10.839 36.032 1.00 37.16 108 GLY A C 1
ATOM 818 O O . GLY A 1 108 ? 10.857 -11.993 35.974 1.00 37.10 108 GLY A O 1
ATOM 819 N N . LYS A 1 109 ? 12.459 -10.527 36.572 1.00 37.14 109 LYS A N 1
ATOM 820 C CA . LYS A 1 109 ? 13.395 -11.561 37.047 1.00 37.61 109 LYS A CA 1
ATOM 821 C C . LYS A 1 109 ? 13.832 -11.428 38.512 1.00 35.25 109 LYS A C 1
ATOM 822 O O . LYS A 1 109 ? 14.542 -12.296 39.022 1.00 34.71 109 LYS A O 1
ATOM 828 N N . ALA A 1 110 ? 13.404 -10.365 39.187 1.00 33.25 110 ALA A N 1
ATOM 829 C CA . ALA A 1 110 ? 13.800 -10.125 40.575 1.00 31.38 110 ALA A CA 1
ATOM 830 C C . ALA A 1 110 ? 12.861 -10.825 41.553 1.00 30.39 110 ALA A C 1
ATOM 831 O O . ALA A 1 110 ? 11.642 -10.660 41.480 1.00 29.51 110 ALA A O 1
ATOM 833 N N . ASP A 1 111 ? 13.438 -11.606 42.463 1.00 29.53 111 ASP A N 1
ATOM 834 C CA . ASP A 1 111 ? 12.692 -12.187 43.577 1.00 29.58 111 ASP A CA 1
ATOM 835 C C . ASP A 1 111 ? 12.255 -11.086 44.539 1.00 28.76 111 ASP A C 1
ATOM 836 O O . ASP A 1 111 ? 11.135 -11.099 45.048 1.00 28.42 111 ASP A O 1
ATOM 841 N N . LEU A 1 112 ? 13.154 -10.131 44.767 1.00 27.92 112 LEU A N 1
ATOM 842 C CA . LEU A 1 112 ? 12.919 -9.034 45.697 1.00 27.45 112 LEU A CA 1
ATOM 843 C C . LEU A 1 112 ? 13.465 -7.740 45.097 1.00 25.35 112 LEU A C 1
ATOM 844 O O . LEU A 1 112 ? 14.632 -7.674 44.717 1.00 24.73 112 LEU A O 1
ATOM 849 N N . VAL A 1 113 ? 12.610 -6.728 44.990 1.00 23.70 113 VAL A N 1
ATOM 850 C CA . VAL A 1 113 ? 13.036 -5.389 44.584 1.00 22.47 113 VAL A CA 1
ATOM 851 C C . VAL A 1 113 ? 12.854 -4.473 45.788 1.00 21.07 113 VAL A C 1
ATOM 852 O O . VAL A 1 113 ? 11.763 -4.386 46.346 1.00 20.54 113 VAL A O 1
ATOM 856 N N . VAL A 1 114 ? 13.928 -3.795 46.184 1.00 19.74 114 VAL A N 1
ATOM 857 C CA . VAL A 1 114 ? 13.950 -3.065 47.451 1.00 18.79 114 VAL A CA 1
ATOM 858 C C . VAL A 1 114 ? 14.483 -1.643 47.292 1.00 17.65 114 VAL A C 1
ATOM 859 O O . VAL A 1 114 ? 15.223 -1.346 46.355 1.00 17.47 114 VAL A O 1
ATOM 863 N N . SER A 1 115 ? 14.096 -0.773 48.219 1.00 16.68 115 SER A N 1
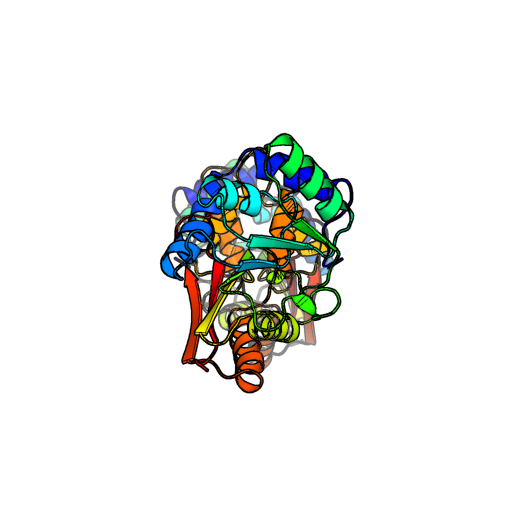ATOM 864 C CA . SER A 1 115 ? 14.660 0.573 48.305 1.00 15.84 115 SER A CA 1
ATOM 865 C C . SER A 1 115 ? 14.576 1.094 49.741 1.00 15.23 115 SER A C 1
ATOM 866 O O . SER A 1 115 ? 13.544 0.960 50.399 1.00 15.23 115 SER A O 1
ATOM 869 N N . ARG A 1 116 ? 15.675 1.678 50.214 1.00 14.60 116 ARG A N 1
ATOM 870 C CA . ARG A 1 116 ? 15.777 2.175 51.590 1.00 14.03 116 ARG A CA 1
ATOM 871 C C . ARG A 1 116 ? 16.169 3.652 51.611 1.00 13.55 116 ARG A C 1
ATOM 872 O O . ARG A 1 116 ? 17.167 4.045 51.006 1.00 13.50 116 ARG A O 1
ATOM 880 N N . ASN A 1 117 ? 15.373 4.454 52.316 1.00 13.03 117 ASN A N 1
ATOM 881 C CA . ASN A 1 117 ? 15.673 5.873 52.563 1.00 12.96 117 ASN A CA 1
ATOM 882 C C . ASN A 1 117 ? 16.047 6.642 51.290 1.00 13.43 117 ASN A C 1
ATOM 883 O O . ASN A 1 117 ? 17.040 7.374 51.258 1.00 13.82 117 ASN A O 1
ATOM 888 N N . ALA A 1 118 ? 15.231 6.482 50.252 1.00 13.89 118 ALA A N 1
ATOM 889 C CA . ALA A 1 118 ? 15.474 7.144 48.965 1.00 14.38 118 ALA A CA 1
ATOM 890 C C . ALA A 1 118 ? 14.216 7.651 48.257 1.00 14.89 118 ALA A C 1
ATOM 891 O O . ALA A 1 118 ? 14.224 8.746 47.694 1.00 15.32 118 ALA A O 1
ATOM 893 N N . PHE A 1 119 ? 13.147 6.856 48.275 1.00 15.24 119 PHE A N 1
ATOM 894 C CA . PHE A 1 119 ? 11.915 7.174 47.537 1.00 16.03 119 PHE A CA 1
ATOM 895 C C . PHE A 1 119 ? 11.301 8.530 47.887 1.00 15.97 119 PHE A C 1
ATOM 896 O O . PHE A 1 119 ? 10.607 9.123 47.064 1.00 16.77 119 PHE A O 1
ATOM 904 N N . HIS A 1 120 ? 11.556 9.015 49.100 1.00 15.48 120 HIS A N 1
ATOM 905 C CA . HIS A 1 120 ? 11.131 10.365 49.501 1.00 15.50 120 HIS A CA 1
ATOM 906 C C . HIS A 1 120 ? 11.769 11.489 48.670 1.00 16.35 120 HIS A C 1
ATOM 907 O O . HIS A 1 120 ? 11.226 12.592 48.599 1.00 16.85 120 HIS A O 1
ATOM 914 N N . ARG A 1 121 ? 12.912 11.203 48.050 1.00 17.32 121 ARG A N 1
ATOM 915 C CA . ARG A 1 121 ? 13.637 12.180 47.231 1.00 18.58 121 ARG A CA 1
ATOM 916 C C . ARG A 1 121 ? 13.097 12.332 45.803 1.00 20.63 121 ARG A C 1
ATOM 917 O O . ARG A 1 121 ? 13.444 13.288 45.111 1.00 21.30 121 ARG A O 1
ATOM 925 N N . LEU A 1 122 ? 12.256 11.398 45.364 1.00 22.29 122 LEU A N 1
ATOM 926 C CA . LEU A 1 122 ? 11.883 11.297 43.947 1.00 24.38 122 LEU A CA 1
ATOM 927 C C . LEU A 1 122 ? 10.868 12.347 43.493 1.00 26.44 122 LEU A C 1
ATOM 928 O O . LEU A 1 122 ? 10.073 12.846 44.288 1.00 26.28 122 LEU A O 1
ATOM 933 N N . THR A 1 123 ? 10.914 12.669 42.202 1.00 29.35 123 THR A N 1
ATOM 934 C CA . THR A 1 123 ? 9.957 13.590 41.580 1.00 32.10 123 THR A CA 1
ATOM 935 C C . THR A 1 123 ? 8.695 12.863 41.113 1.00 33.63 123 THR A C 1
ATOM 936 O O . T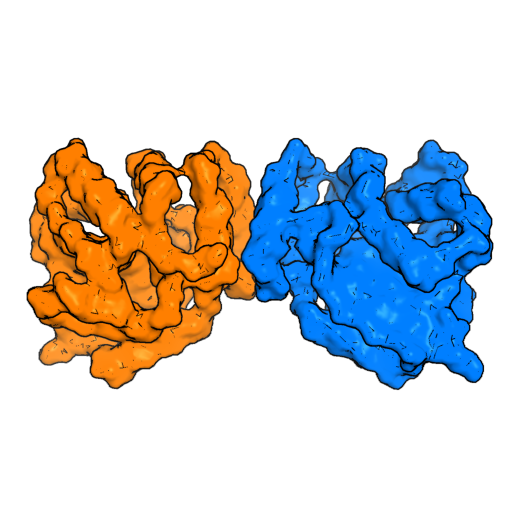HR A 1 123 ? 7.593 13.408 41.200 1.00 33.99 123 THR A O 1
ATOM 940 N N . ARG A 1 124 ? 8.867 11.642 40.607 1.00 35.11 124 ARG A N 1
ATOM 941 C CA . ARG A 1 124 ? 7.751 10.822 40.127 1.00 36.67 124 ARG A CA 1
ATOM 942 C C . ARG A 1 124 ? 7.685 9.496 40.882 1.00 34.86 124 ARG A C 1
ATOM 943 O O . ARG A 1 124 ? 8.248 8.488 40.450 1.00 34.02 124 ARG A O 1
ATOM 951 N N . LEU A 1 125 ? 6.985 9.515 42.012 1.00 33.41 125 LEU A N 1
ATOM 952 C CA . LEU A 1 125 ? 6.899 8.358 42.906 1.00 32.20 125 LEU A CA 1
ATOM 953 C C . LEU A 1 125 ? 6.176 7.145 42.300 1.00 32.15 125 LEU A C 1
ATOM 954 O O . LEU A 1 125 ? 6.632 6.015 42.478 1.00 31.08 125 LEU A O 1
ATOM 959 N N . PRO A 1 126 ? 5.050 7.366 41.591 1.00 32.84 126 PRO A N 1
ATOM 960 C CA . PRO A 1 126 ? 4.367 6.228 40.955 1.00 33.07 126 PRO A CA 1
ATOM 961 C C . PRO A 1 126 ? 5.209 5.521 39.886 1.00 32.53 126 PRO A C 1
ATOM 962 O O . PRO A 1 126 ? 5.076 4.311 39.700 1.00 32.02 126 PRO A O 1
ATOM 966 N N . ALA A 1 127 ? 6.061 6.277 39.196 1.00 32.51 127 ALA A N 1
ATOM 967 C CA . ALA A 1 127 ? 6.985 5.719 38.205 1.00 32.46 127 ALA A CA 1
ATOM 968 C C . ALA A 1 127 ? 8.005 4.783 38.852 1.00 31.54 127 ALA A C 1
ATOM 969 O O . ALA A 1 127 ? 8.394 3.775 38.262 1.00 31.45 127 ALA A O 1
ATOM 971 N N . ALA A 1 128 ? 8.441 5.128 40.061 1.00 30.34 128 ALA A N 1
ATOM 972 C CA . ALA A 1 128 ? 9.363 4.283 40.821 1.00 29.25 128 ALA A CA 1
ATOM 973 C C . ALA A 1 128 ? 8.731 2.946 41.197 1.00 29.09 128 ALA A C 1
ATOM 974 O O . ALA A 1 128 ? 9.338 1.892 41.006 1.00 28.60 128 ALA A O 1
ATOM 976 N N . PHE A 1 129 ? 7.515 2.992 41.738 1.00 29.38 129 PHE A N 1
ATOM 977 C CA . PHE A 1 129 ? 6.772 1.769 42.067 1.00 29.44 129 PHE A CA 1
ATOM 978 C C . PHE A 1 129 ? 6.424 0.946 40.821 1.00 30.35 129 PHE A C 1
ATOM 979 O O . PHE A 1 129 ? 6.327 -0.280 40.891 1.00 29.98 129 PHE A O 1
ATOM 987 N N . ASP A 1 130 ? 6.229 1.625 39.692 1.00 31.66 130 ASP A N 1
ATOM 988 C CA . ASP A 1 130 ? 6.019 0.959 38.403 1.00 33.16 130 ASP A CA 1
ATOM 989 C C . ASP A 1 130 ? 7.251 0.139 38.019 1.00 32.71 130 ASP A C 1
ATOM 990 O O . ASP A 1 130 ? 7.135 -1.032 37.658 1.00 33.61 130 ASP A O 1
ATOM 995 N N . THR A 1 131 ? 8.422 0.768 38.099 1.00 31.64 131 THR A N 1
ATOM 996 C CA . THR A 1 131 ? 9.703 0.088 37.875 1.00 30.92 131 THR A CA 1
ATOM 997 C C . THR A 1 131 ? 9.879 -1.104 38.818 1.00 30.06 131 THR A C 1
ATOM 998 O O . THR A 1 131 ? 10.322 -2.172 38.396 1.00 30.11 131 THR A O 1
ATOM 1002 N N . MET A 1 132 ? 9.542 -0.908 40.091 1.00 28.93 132 MET A N 1
ATOM 1003 C CA . MET A 1 132 ? 9.640 -1.971 41.098 1.00 28.18 132 MET A CA 1
ATOM 1004 C C . MET A 1 132 ? 8.867 -3.218 40.683 1.00 29.33 132 MET A C 1
ATOM 1005 O O . MET A 1 132 ? 9.413 -4.323 40.663 1.00 28.74 132 MET A O 1
ATOM 1010 N N . LEU A 1 133 ? 7.593 -3.027 40.361 1.00 31.06 133 LEU A N 1
ATOM 1011 C CA . LEU A 1 133 ? 6.706 -4.140 40.025 1.00 33.09 133 LEU A CA 1
ATOM 1012 C C . LEU A 1 133 ? 7.072 -4.818 38.702 1.00 34.22 133 LEU A C 1
ATOM 1013 O O . LEU A 1 133 ? 6.883 -6.024 38.552 1.00 34.53 133 LEU A O 1
ATOM 1018 N N . ARG A 1 134 ? 7.603 -4.049 37.757 1.00 35.78 134 ARG A N 1
ATOM 1019 C CA . ARG A 1 134 ? 8.006 -4.591 36.455 1.00 37.32 134 ARG A CA 1
ATOM 1020 C C . ARG A 1 134 ? 9.326 -5.366 36.535 1.00 35.83 134 ARG A C 1
ATOM 1021 O O . ARG A 1 134 ? 9.544 -6.308 35.771 1.00 35.37 134 ARG A O 1
ATOM 1029 N N . LEU A 1 135 ? 10.202 -4.963 37.454 1.00 34.18 135 LEU A N 1
ATOM 1030 C CA . LEU A 1 135 ? 11.429 -5.713 37.737 1.00 33.24 135 LEU A CA 1
ATOM 1031 C C . LEU A 1 135 ? 11.132 -7.008 38.492 1.00 32.74 135 LEU A C 1
ATOM 1032 O O . LEU A 1 135 ? 11.837 -8.004 38.326 1.00 31.77 135 LEU A O 1
ATOM 1037 N N . ALA A 1 136 ? 10.092 -6.981 39.321 1.00 32.48 136 ALA A N 1
ATOM 1038 C CA . ALA A 1 136 ? 9.678 -8.153 40.089 1.00 32.96 136 ALA A CA 1
ATOM 1039 C C . ALA A 1 136 ? 9.151 -9.255 39.178 1.00 33.65 136 ALA A C 1
ATOM 1040 O O . ALA A 1 136 ? 8.358 -8.990 38.275 1.00 33.38 136 ALA A O 1
ATOM 1042 N N . LYS A 1 137 ? 9.592 -10.488 39.418 1.00 34.60 137 LYS A N 1
ATOM 1043 C CA . LYS A 1 137 ? 9.028 -11.645 38.727 1.00 36.40 137 LYS A CA 1
ATOM 1044 C C . LYS A 1 137 ? 7.633 -11.913 39.287 1.00 37.07 137 LYS A C 1
ATOM 1045 O O . LYS A 1 137 ? 7.314 -11.456 40.389 1.00 36.07 137 LYS A O 1
ATOM 1051 N N . PRO A 1 138 ? 6.788 -12.637 38.532 1.00 38.48 138 PRO A N 1
ATOM 1052 C CA . PRO A 1 138 ? 5.503 -13.042 39.097 1.00 38.75 138 PRO A CA 1
ATOM 1053 C C . PRO A 1 138 ? 5.695 -13.808 40.403 1.00 37.87 138 PRO A C 1
ATOM 1054 O O . PRO A 1 138 ? 6.475 -14.758 40.452 1.00 37.51 138 PRO A O 1
ATOM 1058 N N . GLY A 1 139 ? 5.003 -13.371 41.451 1.00 37.17 139 GLY A N 1
ATOM 1059 C CA . GLY A 1 139 ? 5.180 -13.929 42.792 1.00 36.66 139 GLY A CA 1
ATOM 1060 C C . GLY A 1 139 ? 6.321 -13.293 43.573 1.00 35.72 139 GLY A C 1
ATOM 1061 O O . GLY A 1 139 ? 6.551 -13.638 44.732 1.00 35.73 139 GLY A O 1
ATOM 1062 N N . GLY A 1 140 ? 7.037 -12.365 42.943 1.00 34.46 140 GLY A N 1
ATOM 1063 C CA . GLY A 1 140 ? 8.132 -11.654 43.593 1.00 33.15 140 GLY A CA 1
ATOM 1064 C C . GLY A 1 140 ? 7.589 -10.538 44.460 1.00 31.56 140 GLY A C 1
ATOM 1065 O O . GLY A 1 140 ? 6.464 -10.076 44.257 1.00 31.14 140 GLY A O 1
ATOM 1066 N N . ALA A 1 141 ? 8.390 -10.107 45.430 1.00 29.78 141 ALA A N 1
ATOM 1067 C CA . ALA A 1 141 ? 7.982 -9.049 46.350 1.00 28.50 141 ALA A CA 1
ATOM 1068 C C . ALA A 1 141 ? 8.731 -7.746 46.091 1.00 26.47 141 ALA A C 1
ATOM 1069 O O . ALA A 1 141 ? 9.818 -7.737 45.511 1.00 25.24 141 ALA A O 1
ATOM 1071 N N . VAL A 1 142 ? 8.119 -6.647 46.519 1.00 25.11 142 VAL A N 1
ATOM 1072 C CA . VAL A 1 142 ? 8.735 -5.327 46.455 1.00 23.75 142 VAL A CA 1
ATOM 1073 C C . VAL A 1 142 ? 8.597 -4.675 47.829 1.00 22.35 142 VAL A C 1
ATOM 1074 O O . VAL A 1 142 ? 7.581 -4.852 48.501 1.00 22.12 142 VAL A O 1
ATOM 1078 N N . LEU A 1 143 ? 9.624 -3.942 48.246 1.00 21.06 143 LEU A N 1
ATOM 1079 C CA . LEU A 1 143 ? 9.628 -3.309 49.566 1.00 20.29 143 LEU A CA 1
ATOM 1080 C C . LEU A 1 143 ? 10.373 -1.982 49.569 1.00 19.03 143 LEU A C 1
ATOM 1081 O O . LEU A 1 143 ? 11.585 -1.938 49.365 1.00 18.88 143 LEU A O 1
ATOM 1086 N N . ASN A 1 144 ? 9.633 -0.908 49.821 1.00 18.05 144 ASN A N 1
ATOM 1087 C CA . ASN A 1 144 ? 10.215 0.399 50.085 1.00 17.09 144 ASN A CA 1
ATOM 1088 C C . ASN A 1 144 ? 10.088 0.751 51.561 1.00 16.38 144 ASN A C 1
ATOM 1089 O O . ASN A 1 144 ? 9.057 0.497 52.178 1.00 16.55 144 ASN A O 1
ATOM 1094 N N . CYS A 1 145 ? 11.145 1.331 52.117 1.00 15.65 145 CYS A N 1
ATOM 1095 C CA . CYS A 1 145 ? 11.082 1.976 53.422 1.00 14.95 145 CYS A CA 1
ATOM 1096 C C . CYS A 1 145 ? 11.785 3.323 53.298 1.00 14.12 145 CYS A C 1
ATOM 1097 O O . CYS A 1 145 ? 12.971 3.373 52.981 1.00 13.73 145 CYS A O 1
ATOM 1100 N N . SER A 1 146 ? 11.050 4.407 53.536 1.00 13.57 146 SER A N 1
ATOM 1101 C CA . SER A 1 146 ? 11.575 5.758 53.311 1.00 13.29 146 SER A CA 1
ATOM 1102 C C . SER A 1 146 ? 10.905 6.797 54.217 1.00 12.92 146 SER A C 1
ATOM 1103 O O . SER A 1 146 ? 10.001 6.475 54.989 1.00 13.00 146 SER A O 1
ATOM 1106 N N . PHE A 1 147 ? 11.371 8.039 54.125 1.00 12.61 147 PHE A N 1
ATOM 1107 C CA . PHE A 1 147 ? 10.961 9.101 55.037 1.00 12.42 147 PHE A CA 1
ATOM 1108 C C . PHE A 1 147 ? 9.548 9.587 54.764 1.00 13.34 147 PHE A C 1
ATOM 1109 O O . PHE A 1 147 ? 9.079 9.590 53.620 1.00 13.59 147 PHE A O 1
ATOM 1117 N N . ILE A 1 148 ? 8.890 10.007 55.839 1.00 13.96 148 ILE A N 1
ATOM 1118 C CA A ILE A 1 148 ? 7.553 10.606 55.768 0.50 14.35 148 ILE A CA 1
ATOM 1119 C CA B ILE A 1 148 ? 7.570 10.598 55.746 0.50 14.59 148 ILE A CA 1
ATOM 1120 C C . ILE A 1 148 ? 7.644 12.077 56.118 1.00 14.68 148 ILE A C 1
ATOM 1121 O O . ILE A 1 148 ? 8.516 12.489 56.889 1.00 13.98 148 ILE A O 1
ATOM 1130 N N . HIS A 1 149 ? 6.747 12.871 55.549 1.00 15.31 149 HIS A N 1
ATOM 1131 C CA . HIS A 1 149 ? 6.711 14.278 55.877 1.00 16.20 149 HIS A CA 1
ATOM 1132 C C . HIS A 1 149 ? 6.329 14.414 57.351 1.00 15.87 149 HIS A C 1
ATOM 1133 O O . HIS A 1 149 ? 5.465 13.677 57.826 1.00 15.70 149 HIS A O 1
ATOM 1140 N N . PRO A 1 150 ? 6.975 15.343 58.083 1.00 15.69 150 PRO A N 1
ATOM 1141 C CA . PRO A 1 150 ? 6.714 15.447 59.526 1.00 15.90 150 PRO A CA 1
ATOM 1142 C C . PRO A 1 150 ? 5.256 15.699 59.938 1.00 16.48 150 PRO A C 1
ATOM 1143 O O . PRO A 1 150 ? 4.884 15.380 61.066 1.00 16.33 150 PRO A O 1
ATOM 1147 N N . SER A 1 151 ? 4.449 16.253 59.034 1.00 17.40 151 SER A N 1
ATOM 1148 C CA A SER A 1 151 ? 3.010 16.432 59.261 0.50 17.86 151 SER A CA 1
ATOM 1149 C CA B SER A 1 151 ? 3.017 16.437 59.279 0.50 17.87 151 SER A CA 1
ATOM 1150 C C . SER A 1 151 ? 2.309 15.115 59.598 1.00 17.90 151 SER A C 1
ATOM 1151 O O . SER A 1 151 ? 1.248 15.112 60.222 1.00 17.79 151 SER A O 1
ATOM 1156 N N . ASP A 1 152 ? 2.898 14.000 59.169 1.00 17.77 152 ASP A N 1
ATOM 1157 C CA . ASP A 1 152 ? 2.344 12.666 59.438 1.00 18.16 152 ASP A CA 1
ATOM 1158 C C . ASP A 1 152 ? 2.818 12.032 60.756 1.00 17.26 152 ASP A C 1
ATOM 1159 O O . ASP A 1 152 ? 2.348 10.951 61.115 1.00 17.36 152 ASP A O 1
ATOM 1164 N N . PHE A 1 153 ? 3.741 12.681 61.467 1.00 16.10 153 PHE A N 1
ATOM 1165 C CA . PHE A 1 153 ? 4.160 12.204 62.791 1.00 15.30 153 PHE A CA 1
ATOM 1166 C C . PHE A 1 153 ? 3.078 12.491 63.825 1.00 15.72 153 PHE A C 1
ATOM 1167 O O . PHE A 1 153 ? 2.404 13.515 63.749 1.00 15.71 153 PHE A O 1
ATOM 1175 N N . ASP A 1 154 ? 2.920 11.587 64.790 1.00 16.00 154 ASP A N 1
ATOM 1176 C CA . ASP A 1 154 ? 2.227 11.922 66.042 1.00 16.26 154 ASP A CA 1
ATOM 1177 C C . ASP A 1 154 ? 3.272 12.532 66.984 1.00 15.57 154 ASP A C 1
ATOM 1178 O O . ASP A 1 154 ? 4.424 12.711 66.584 1.00 14.85 154 ASP A O 1
ATOM 1183 N N . GLU A 1 155 ? 2.889 12.862 68.215 1.00 15.31 155 GLU A N 1
ATOM 1184 C CA . GLU A 1 155 ? 3.834 13.490 69.146 1.00 15.26 155 GLU A CA 1
ATOM 1185 C C . GLU A 1 155 ? 5.085 12.640 69.372 1.00 14.71 155 GLU A C 1
ATOM 1186 O O . GLU A 1 155 ? 6.200 13.159 69.345 1.00 14.32 155 GLU A O 1
ATOM 1192 N N . SER A 1 156 ? 4.898 11.343 69.601 1.00 14.88 156 SER A N 1
ATOM 1193 C CA . SER A 1 156 ? 6.028 10.433 69.821 1.00 14.95 156 SER A CA 1
ATOM 1194 C C . SER A 1 156 ? 6.991 10.418 68.632 1.00 13.94 156 SER A C 1
ATOM 1195 O O . SER A 1 156 ? 8.209 10.442 68.811 1.00 13.84 156 SER A O 1
ATOM 1198 N N . GLY A 1 157 ? 6.437 10.381 67.424 1.00 13.13 157 GLY A N 1
ATOM 1199 C CA . GLY A 1 157 ? 7.238 10.415 66.200 1.00 12.35 157 GLY A CA 1
ATOM 1200 C C . GLY A 1 157 ? 8.014 11.711 66.036 1.00 11.79 157 GLY A C 1
ATOM 1201 O O . GLY A 1 157 ? 9.176 11.700 65.620 1.00 11.33 157 GLY A O 1
ATOM 1202 N N . PHE A 1 158 ? 7.368 12.826 66.366 1.00 11.47 158 PHE A N 1
ATOM 1203 C CA . PHE A 1 158 ? 7.998 14.141 66.282 1.00 11.46 158 PHE A CA 1
ATOM 1204 C C . PHE A 1 158 ? 9.133 14.285 67.298 1.00 11.28 158 PHE A C 1
ATOM 1205 O O . PHE A 1 158 ? 10.193 14.819 66.973 1.00 10.77 158 PHE A O 1
ATOM 1213 N N . ARG A 1 159 ? 8.902 13.812 68.522 1.00 11.64 159 ARG A N 1
ATOM 1214 C CA . ARG A 1 159 ? 9.939 13.784 69.558 1.00 12.00 159 ARG A CA 1
ATOM 1215 C C . ARG A 1 159 ? 11.156 12.984 69.100 1.00 11.59 159 ARG A C 1
ATOM 1216 O O . ARG A 1 159 ? 12.295 13.425 69.250 1.00 11.60 159 ARG A O 1
ATOM 1224 N N . ALA A 1 160 ? 10.901 11.803 68.545 1.00 11.25 160 ALA A N 1
ATOM 1225 C CA . ALA A 1 160 ? 11.961 10.952 68.003 1.00 11.10 160 ALA A CA 1
ATOM 1226 C C . ALA A 1 160 ? 12.734 11.656 66.886 1.00 10.70 160 ALA A C 1
ATOM 1227 O O . ALA A 1 160 ? 13.955 11.528 66.789 1.00 10.64 160 ALA A O 1
ATOM 1229 N N . TRP A 1 161 ? 12.017 12.403 66.050 1.00 10.39 161 TRP A N 1
ATOM 1230 C CA . TRP A 1 161 ? 12.633 13.149 64.954 1.00 10.26 161 TRP A CA 1
ATOM 1231 C C . TRP A 1 161 ? 13.582 14.229 65.485 1.00 9.89 161 TRP A C 1
ATOM 1232 O O . TRP A 1 161 ? 14.707 14.366 64.997 1.00 9.56 161 TRP A O 1
ATOM 1243 N N . VAL A 1 162 ? 13.128 14.977 66.489 1.00 9.71 162 VAL A N 1
ATOM 1244 C CA . VAL A 1 162 ? 13.957 15.991 67.148 1.00 9.76 162 VAL A CA 1
ATOM 1245 C C . VAL A 1 162 ? 15.194 15.348 67.789 1.00 10.19 162 VAL A C 1
ATOM 1246 O O . VAL A 1 162 ? 16.304 15.858 67.654 1.00 10.37 162 VAL A O 1
ATOM 1250 N N . THR A 1 163 ? 14.996 14.229 68.481 1.00 10.67 163 THR A N 1
ATOM 1251 C CA . THR A 1 163 ? 16.105 13.487 69.090 1.00 11.17 163 TH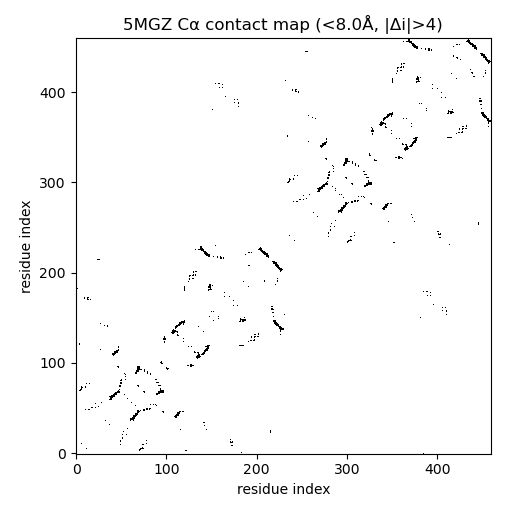R A CA 1
ATOM 1252 C C . THR A 1 163 ? 17.142 13.044 68.047 1.00 11.04 163 THR A C 1
ATOM 1253 O O . THR A 1 163 ? 18.348 13.152 68.283 1.00 11.27 163 THR A O 1
ATOM 1257 N N . PHE A 1 164 ? 16.672 12.563 66.899 1.00 10.78 164 PHE A N 1
ATOM 1258 C CA . PHE A 1 164 ? 17.556 12.152 65.799 1.00 10.75 164 PHE A CA 1
ATOM 1259 C C . PHE A 1 164 ? 18.376 13.336 65.280 1.00 10.66 164 PHE A C 1
ATOM 1260 O O . PHE A 1 164 ? 19.591 13.225 65.084 1.00 10.84 164 PHE A O 1
ATOM 1268 N N A LEU A 1 165 ? 17.700 14.457 65.042 0.50 10.46 165 LEU A N 1
ATOM 1269 N N B LEU A 1 165 ? 17.694 14.457 65.058 0.50 10.41 165 LEU A N 1
ATOM 1270 C CA A LEU A 1 165 ? 18.360 15.711 64.661 0.50 10.51 165 LEU A CA 1
ATOM 1271 C CA B LEU A 1 165 ? 18.328 15.713 64.652 0.50 10.40 165 LEU A CA 1
ATOM 1272 C C A LEU A 1 165 ? 19.463 16.107 65.633 0.50 11.10 165 LEU A C 1
ATOM 1273 C C B LEU A 1 165 ? 19.418 16.169 65.632 0.50 11.02 165 LEU A C 1
ATOM 1274 O O A LEU A 1 165 ? 20.525 16.578 65.222 0.50 11.38 165 LEU A O 1
ATOM 1275 O O B LEU A 1 165 ? 20.429 16.740 65.221 0.50 11.23 165 LEU A O 1
ATOM 1284 N N . ASN A 1 166 ? 19.196 15.917 66.922 1.00 11.49 166 ASN A N 1
ATOM 1285 C CA . ASN A 1 166 ? 20.143 16.282 67.985 1.00 12.50 166 ASN A CA 1
ATOM 1286 C C . ASN A 1 166 ? 21.391 15.398 68.100 1.00 13.74 166 ASN A C 1
ATOM 1287 O O . ASN A 1 166 ? 22.306 15.739 68.844 1.00 14.20 166 ASN A O 1
ATOM 1292 N N . GLN A 1 167 ? 21.424 14.265 67.402 1.00 14.90 167 GLN A N 1
ATOM 1293 C CA . GLN A 1 167 ? 22.574 13.356 67.466 1.00 16.73 167 GLN A CA 1
ATOM 1294 C C . GLN A 1 167 ? 23.850 14.066 67.034 1.00 17.33 167 GLN A C 1
ATOM 1295 O O . GLN A 1 167 ? 23.813 14.940 66.168 1.00 16.94 167 GLN A O 1
ATOM 1301 N N . ARG A 1 168 ? 24.974 13.699 67.643 1.00 18.43 168 ARG A N 1
ATOM 1302 C CA . ARG A 1 168 ? 26.235 14.368 67.352 1.00 19.68 168 ARG A CA 1
ATOM 1303 C C . ARG A 1 168 ? 27.505 13.525 67.540 1.00 21.02 168 ARG A C 1
ATOM 1304 O O . ARG A 1 168 ? 27.722 12.884 68.643 1.00 21.14 168 ARG A O 1
ATOM 1312 N N . PRO A 1 169 ? 28.143 13.283 66.239 1.00 22.17 169 PRO A N 1
ATOM 1313 C CA . PRO A 1 169 ? 28.432 14.564 65.497 1.00 22.45 169 PRO A CA 1
ATOM 1314 C C . PRO A 1 169 ? 27.813 14.230 64.143 1.00 22.16 169 PRO A C 1
ATOM 1315 O O . PRO A 1 169 ? 27.645 13.046 63.832 1.00 21.88 169 PRO A O 1
ATOM 1319 N N . TRP A 1 170 ? 27.446 15.228 63.354 1.00 22.00 170 TRP A N 1
ATOM 1320 C CA . TRP A 1 170 ? 27.057 14.976 61.967 1.00 21.60 170 TRP A CA 1
ATOM 1321 C C . TRP A 1 170 ? 28.258 15.266 61.082 1.00 23.13 170 TRP A C 1
ATOM 1322 O O . TRP A 1 170 ? 28.984 16.234 61.314 1.00 23.75 170 TRP A O 1
ATOM 1333 N N . ASP A 1 171 ? 28.468 14.426 60.072 1.00 23.92 171 ASP A N 1
ATOM 1334 C CA . ASP A 1 171 ? 29.559 14.631 59.123 1.00 25.38 171 ASP A CA 1
ATOM 1335 C C . ASP A 1 171 ? 29.182 15.737 58.140 1.00 26.14 171 ASP A C 1
ATOM 1336 O O . ASP A 1 171 ? 28.151 15.658 57.472 1.00 25.71 171 ASP A O 1
ATOM 1341 N N . SER A 1 172 ? 30.026 16.764 58.069 1.00 27.18 172 SER A N 1
ATOM 1342 C CA . SER A 1 172 ? 29.853 17.881 57.137 1.00 27.74 172 SER A CA 1
ATOM 1343 C C . SER A 1 172 ? 28.436 18.474 57.210 1.00 27.32 172 SER A C 1
ATOM 1344 O O . SER A 1 172 ? 28.041 18.992 58.255 1.00 27.60 172 SER A O 1
ATOM 1347 N N . GLU A 1 173 ? 27.674 18.385 56.121 1.00 26.76 173 GLU A N 1
ATOM 1348 C CA . GLU A 1 173 ? 26.329 18.962 56.059 1.00 26.26 173 GLU A CA 1
ATOM 1349 C C . GLU A 1 173 ? 25.226 17.898 56.066 1.00 23.21 173 GLU A C 1
ATOM 1350 O O . GLU A 1 173 ? 24.116 18.146 55.595 1.00 22.72 173 GLU A O 1
ATOM 1356 N N . MET A 1 174 ? 25.521 16.728 56.626 1.00 20.95 174 MET A N 1
ATOM 1357 C CA . MET A 1 174 ? 24.563 15.622 56.627 1.00 19.35 174 MET A CA 1
ATOM 1358 C C . MET A 1 174 ? 23.296 15.869 57.451 1.00 17.50 174 MET A C 1
ATOM 1359 O O . MET A 1 174 ? 22.257 15.277 57.157 1.00 16.74 174 MET A O 1
ATOM 1364 N N . GLN A 1 175 ? 23.359 16.740 58.457 1.00 16.29 175 GLN A N 1
ATOM 1365 C CA . GLN A 1 175 ? 22.169 17.033 59.251 1.00 15.10 175 GLN A CA 1
ATOM 1366 C C . GLN A 1 175 ? 21.098 17.706 58.416 1.00 14.68 175 GLN A C 1
ATOM 1367 O O . GLN A 1 175 ? 19.944 17.284 58.429 1.00 13.92 175 GLN A O 1
ATOM 1373 N N . ILE A 1 176 ? 21.469 18.761 57.699 1.00 14.99 176 ILE A N 1
ATOM 1374 C CA . ILE A 1 176 ? 20.482 19.494 56.914 1.00 15.29 176 ILE A CA 1
ATOM 1375 C C . ILE A 1 176 ? 20.025 18.670 55.704 1.00 14.79 176 ILE A C 1
ATOM 1376 O O . ILE A 1 176 ? 18.879 18.788 55.277 1.00 15.01 176 ILE A O 1
ATOM 1381 N N . VAL A 1 177 ? 20.909 17.827 55.172 1.00 14.41 177 VAL A N 1
ATOM 1382 C CA . VAL A 1 177 ? 20.533 16.885 54.111 1.00 14.03 177 VAL A CA 1
ATOM 1383 C C . VAL A 1 177 ? 19.443 15.938 54.620 1.00 12.97 177 VAL A C 1
ATOM 1384 O O . VAL A 1 177 ? 18.430 15.732 53.952 1.00 12.59 177 VAL A O 1
ATOM 1388 N N . TRP A 1 178 ? 19.658 15.374 55.806 1.00 12.06 178 TRP A N 1
ATOM 1389 C CA . TRP A 1 178 ? 18.675 14.498 56.447 1.00 11.25 178 TRP A CA 1
ATOM 1390 C C . TRP A 1 178 ? 17.369 15.242 56.752 1.00 11.00 178 TRP A C 1
ATOM 1391 O O . TRP A 1 178 ? 16.279 14.741 56.466 1.00 10.83 178 TRP A O 1
ATOM 1402 N N . ALA A 1 179 ? 17.488 16.438 57.322 1.00 10.91 179 ALA A N 1
ATOM 1403 C CA . ALA A 1 179 ? 16.320 17.237 57.697 1.00 10.99 179 ALA A CA 1
ATOM 1404 C C . ALA A 1 179 ? 15.507 17.710 56.487 1.00 11.52 179 ALA A C 1
ATOM 1405 O O . ALA A 1 179 ? 14.279 17.624 56.494 1.00 11.32 179 ALA A O 1
ATOM 1407 N N . LEU A 1 180 ? 16.187 18.205 55.455 1.00 12.31 180 LEU A N 1
ATOM 1408 C CA . LEU A 1 180 ? 15.507 18.660 54.237 1.00 13.12 180 LEU A CA 1
ATOM 1409 C C . LEU A 1 180 ? 14.847 17.517 53.470 1.00 12.56 180 LEU A C 1
ATOM 1410 O O . LEU A 1 180 ? 13.826 17.719 52.813 1.00 12.67 180 LEU A O 1
ATOM 1415 N N . ALA A 1 181 ? 15.427 16.322 53.562 1.00 12.04 181 ALA A N 1
ATOM 1416 C CA . ALA A 1 181 ? 14.829 15.127 52.967 1.00 11.87 181 ALA A CA 1
ATOM 1417 C C . ALA A 1 181 ? 13.459 14.843 53.578 1.00 11.77 181 ALA A C 1
ATOM 1418 O O . ALA A 1 181 ? 12.598 14.241 52.939 1.00 12.15 181 ALA A O 1
ATOM 1420 N N . HIS A 1 182 ? 13.269 15.286 54.815 1.00 11.52 182 HIS A N 1
ATOM 1421 C CA . HIS A 1 182 ? 11.973 15.201 55.473 1.00 11.46 182 HIS A CA 1
ATOM 1422 C C . HIS A 1 182 ? 11.053 16.332 55.040 1.00 12.41 182 HIS A C 1
ATOM 1423 O O . HIS A 1 182 ? 9.897 16.094 54.698 1.00 12.51 182 HIS A O 1
ATOM 1430 N N . HIS A 1 183 ? 11.573 17.555 55.046 1.00 13.24 183 HIS A N 1
ATOM 1431 C CA . HIS A 1 183 ? 10.848 18.723 54.533 1.00 14.47 183 HIS A CA 1
ATOM 1432 C C . HIS A 1 183 ? 10.231 18.467 53.151 1.00 15.34 183 HIS A C 1
ATOM 1433 O O . HIS A 1 183 ? 9.095 18.863 52.889 1.00 15.77 183 HIS A O 1
ATOM 1440 N N . TYR A 1 184 ? 10.987 17.793 52.285 1.00 16.04 184 TYR A N 1
ATOM 1441 C CA . TYR A 1 184 ? 10.552 17.487 50.915 1.00 17.23 184 TYR A CA 1
ATOM 1442 C C . TYR A 1 184 ? 9.902 16.101 50.752 1.00 17.54 184 TYR A C 1
ATOM 1443 O O . TYR A 1 184 ? 9.626 15.675 49.629 1.00 18.19 184 TYR A O 1
ATOM 1452 N N . ALA A 1 185 ? 9.643 15.412 51.861 1.00 17.35 185 ALA A N 1
ATOM 1453 C CA . ALA A 1 185 ? 9.128 14.040 51.818 1.00 17.46 185 ALA A CA 1
ATOM 1454 C C . ALA A 1 185 ? 7.644 14.008 51.452 1.00 18.76 185 ALA A C 1
ATOM 1455 O O . ALA A 1 185 ? 6.917 14.960 51.737 1.00 19.04 185 ALA A O 1
ATOM 1457 N N . PRO A 1 186 ? 7.187 12.910 50.820 1.00 19.77 186 PRO A N 1
ATOM 1458 C CA . PRO A 1 186 ? 5.755 12.761 50.555 1.00 21.07 186 PRO A CA 1
ATOM 1459 C C . PRO A 1 186 ? 4.942 12.462 51.814 1.00 22.30 186 PRO A C 1
ATOM 1460 O O . PRO A 1 186 ? 5.494 12.034 52.831 1.00 22.17 186 PRO A O 1
ATOM 1464 N N . ARG A 1 187 ? 3.636 12.697 51.726 1.00 24.19 187 ARG A N 1
ATOM 1465 C CA . ARG A 1 187 ? 2.696 12.315 52.777 1.00 25.55 187 ARG A CA 1
ATOM 1466 C C . ARG A 1 187 ? 2.391 10.825 52.658 1.00 25.00 187 ARG A C 1
ATOM 1467 O O . ARG A 1 187 ? 2.688 10.205 51.637 1.00 24.20 187 ARG A O 1
ATOM 1475 N N . LEU A 1 188 ? 1.775 10.264 53.695 1.00 25.06 188 LEU A N 1
ATOM 1476 C CA . LEU A 1 188 ? 1.393 8.848 53.703 1.00 25.33 188 LEU A CA 1
ATOM 1477 C C . LEU A 1 188 ? 0.496 8.514 52.512 1.00 26.17 188 LEU A C 1
ATOM 1478 O O . LEU A 1 188 ? 0.690 7.498 51.842 1.00 25.46 188 LEU A O 1
ATOM 1483 N N . ASP A 1 189 ? -0.484 9.378 52.263 1.00 27.31 189 ASP A N 1
ATOM 1484 C CA . ASP A 1 189 ? -1.423 9.205 51.151 1.00 28.76 189 ASP A CA 1
ATOM 1485 C C . ASP A 1 189 ? -0.753 9.254 49.774 1.00 28.35 189 ASP A C 1
ATOM 1486 O O . ASP A 1 189 ? -1.247 8.640 48.827 1.00 28.92 189 ASP A O 1
ATOM 1491 N N . ASP A 1 190 ? 0.355 9.985 49.661 1.00 27.59 190 ASP A N 1
ATOM 1492 C CA . ASP A 1 190 ? 1.130 10.023 48.414 1.00 27.65 190 ASP A CA 1
ATOM 1493 C C . ASP A 1 190 ? 1.736 8.655 48.119 1.00 27.00 190 ASP A C 1
ATOM 1494 O O . ASP A 1 190 ? 1.635 8.150 47.000 1.00 27.05 190 ASP A O 1
ATOM 1499 N N . TYR A 1 191 ? 2.378 8.075 49.130 1.00 25.79 191 TYR A N 1
ATOM 1500 C CA . TYR A 1 191 ? 2.905 6.711 49.043 1.00 25.21 191 TYR A CA 1
ATOM 1501 C C . TYR A 1 191 ? 1.810 5.696 48.705 1.00 27.42 191 TYR A C 1
ATOM 1502 O O . TYR A 1 191 ? 1.993 4.850 47.829 1.00 26.91 191 TYR A O 1
ATOM 1511 N N . ARG A 1 192 ? 0.685 5.783 49.414 1.00 30.04 192 ARG A N 1
ATOM 1512 C CA . ARG A 1 192 ? -0.460 4.891 49.186 1.00 33.25 192 ARG A CA 1
ATOM 1513 C C . ARG A 1 192 ? -0.941 4.951 47.737 1.00 34.39 192 ARG A C 1
ATOM 1514 O O . ARG A 1 192 ? -1.072 3.923 47.073 1.00 33.99 192 ARG A O 1
ATOM 1522 N N . GLU A 1 193 ? -1.204 6.165 47.263 1.00 36.30 193 GLU A N 1
ATOM 1523 C CA . GLU A 1 193 ? -1.680 6.387 45.895 1.00 38.46 193 GLU A CA 1
ATOM 1524 C C . GLU A 1 193 ? -0.660 5.983 44.825 1.00 37.31 193 GLU A C 1
ATOM 1525 O O . GLU A 1 193 ? -1.038 5.470 43.770 1.00 37.01 193 GLU A O 1
ATOM 1531 N N . ALA A 1 194 ? 0.621 6.221 45.098 1.00 35.73 194 ALA A N 1
ATOM 1532 C CA . ALA A 1 194 ? 1.694 5.887 44.155 1.00 35.04 194 ALA A CA 1
ATOM 1533 C C . ALA A 1 194 ? 1.788 4.381 43.906 1.00 34.74 194 ALA A C 1
ATOM 1534 O O . ALA A 1 194 ? 1.910 3.940 42.763 1.00 34.35 194 ALA A O 1
ATOM 1536 N N . LEU A 1 195 ? 1.735 3.604 44.985 1.00 34.65 195 LEU A N 1
ATOM 1537 C CA . LEU A 1 195 ? 1.768 2.140 44.901 1.00 35.28 195 LEU A CA 1
ATOM 1538 C C . LEU A 1 195 ? 0.508 1.590 44.231 1.00 36.76 195 LEU A C 1
ATOM 1539 O O . LEU A 1 195 ? 0.585 0.687 43.397 1.00 36.08 195 LEU A O 1
ATOM 1544 N N . ALA A 1 196 ? -0.645 2.136 44.612 1.00 38.27 196 ALA A N 1
ATOM 1545 C CA . ALA A 1 196 ? -1.929 1.755 44.022 1.00 40.28 196 ALA A CA 1
ATOM 1546 C C . ALA A 1 196 ? -1.947 1.977 42.510 1.00 41.41 196 ALA A C 1
ATOM 1547 O O . ALA A 1 196 ? -2.423 1.126 41.759 1.00 41.69 196 ALA A O 1
ATOM 1549 N N . GLN A 1 197 ? -1.427 3.124 42.078 1.00 42.40 197 GLN A N 1
ATOM 1550 C CA . GLN A 1 197 ? -1.350 3.459 40.653 1.00 44.17 197 GLN A CA 1
ATOM 1551 C C . GLN A 1 197 ? -0.486 2.458 39.887 1.00 43.90 197 GLN A C 1
ATOM 1552 O O . GLN A 1 197 ? -0.845 2.031 38.789 1.00 43.53 197 GLN A O 1
ATOM 1558 N N . ALA A 1 198 ? 0.652 2.097 40.471 1.00 43.43 198 ALA A N 1
ATOM 1559 C CA . ALA A 1 198 ? 1.556 1.113 39.878 1.00 43.45 198 ALA A CA 1
ATOM 1560 C C . ALA A 1 198 ? 0.930 -0.281 39.829 1.00 43.96 198 ALA A C 1
ATOM 1561 O O . ALA A 1 198 ? 1.104 -1.012 38.855 1.00 42.94 198 ALA A O 1
ATOM 1563 N N . ALA A 1 199 ? 0.194 -0.635 40.879 1.00 45.06 199 ALA A N 1
ATOM 1564 C CA . ALA A 1 199 ? -0.446 -1.951 40.977 1.00 46.73 199 ALA A CA 1
ATOM 1565 C C . ALA A 1 199 ? -1.583 -2.132 39.963 1.00 48.84 199 ALA A C 1
ATOM 1566 O O . ALA A 1 199 ? -1.898 -3.257 39.576 1.00 48.51 199 ALA A O 1
ATOM 1568 N N . ARG A 1 200 ? -2.197 -1.026 39.547 1.00 51.03 200 ARG A N 1
ATOM 1569 C CA . ARG A 1 200 ? -3.212 -1.048 38.489 1.00 53.90 200 ARG A CA 1
ATOM 1570 C C . ARG A 1 200 ? -2.622 -1.431 37.127 1.00 54.55 200 ARG A C 1
ATOM 1571 O O . ARG A 1 200 ? -3.305 -2.039 36.301 1.00 54.26 200 ARG A O 1
ATOM 1579 N N . GLU A 1 201 ? -1.360 -1.072 36.901 1.00 54.71 201 GLU A N 1
ATOM 1580 C CA . GLU A 1 201 ? -0.651 -1.432 35.668 1.00 55.89 201 GLU A CA 1
ATOM 1581 C C . GLU A 1 201 ? -0.097 -2.855 35.752 1.00 53.83 201 GLU A C 1
ATOM 1582 O O . GLU A 1 201 ? -0.263 -3.646 34.823 1.00 53.75 201 GLU A O 1
ATOM 1588 N N . THR A 1 202 ? 0.573 -3.158 36.863 1.00 51.10 202 THR A N 1
ATOM 1589 C CA . THR A 1 202 ? 1.119 -4.494 37.127 1.00 49.37 202 THR A CA 1
ATOM 1590 C C . THR A 1 202 ? 0.408 -5.119 38.335 1.00 49.14 202 THR A C 1
ATOM 1591 O O . THR A 1 202 ? 0.772 -4.838 39.478 1.00 47.73 202 THR A O 1
ATOM 1595 N N . PRO A 1 203 ? -0.614 -5.963 38.085 1.00 49.98 203 PRO A N 1
ATOM 1596 C CA . PRO A 1 203 ? -1.425 -6.554 39.154 1.00 49.42 203 PRO A CA 1
ATOM 1597 C C . PRO A 1 203 ? -0.635 -7.194 40.295 1.00 47.16 203 PRO A C 1
ATOM 1598 O O . PRO A 1 203 ? 0.391 -7.837 40.065 1.00 45.94 203 PRO A O 1
ATOM 1602 N N . VAL A 1 204 ? -1.135 -7.004 41.513 1.00 45.32 204 VAL A N 1
ATOM 1603 C CA . VAL A 1 204 ? -0.525 -7.554 42.722 1.00 43.98 204 VAL A CA 1
ATOM 1604 C C . VAL A 1 204 ? -1.543 -8.417 43.464 1.00 43.29 204 VAL A C 1
ATOM 1605 O O . VAL A 1 204 ? -2.749 -8.171 43.389 1.00 42.72 204 VAL A O 1
ATOM 1609 N N . SER A 1 205 ? -1.050 -9.429 44.173 1.00 43.02 205 SER A N 1
ATOM 1610 C CA . SER A 1 205 ? -1.899 -10.275 45.016 1.00 43.70 205 SER A CA 1
ATOM 1611 C C . SER A 1 205 ? -2.005 -9.722 46.437 1.00 43.04 205 SER A C 1
ATOM 1612 O O . SER A 1 205 ? -2.847 -10.162 47.221 1.00 42.95 205 SER A O 1
ATOM 1615 N N . GLU A 1 206 ? -1.148 -8.756 46.757 1.00 42.00 206 GLU A N 1
ATOM 1616 C CA . GLU A 1 206 ? -1.035 -8.227 48.110 1.00 41.62 206 GLU A CA 1
ATOM 1617 C C . GLU A 1 206 ? -0.406 -6.838 48.061 1.00 39.34 206 GLU A C 1
ATOM 1618 O O . GLU A 1 206 ? 0.499 -6.594 47.264 1.00 37.11 206 GLU A O 1
ATOM 1624 N N . GLN A 1 207 ? -0.898 -5.929 48.896 1.00 38.34 207 GLN A N 1
ATOM 1625 C CA . GLN A 1 207 ? -0.269 -4.620 49.060 1.00 36.92 207 GLN A CA 1
ATOM 1626 C C . GLN A 1 207 ? -0.589 -4.036 50.428 1.00 35.62 207 GLN A C 1
ATOM 1627 O O . GLN A 1 207 ? -1.713 -4.150 50.915 1.00 35.18 207 GLN A O 1
ATOM 1633 N N . ARG A 1 208 ? 0.414 -3.414 51.039 1.00 33.97 208 ARG A N 1
ATOM 1634 C CA . ARG A 1 208 ? 0.285 -2.858 52.381 1.00 33.40 208 ARG A CA 1
ATOM 1635 C C . ARG A 1 208 ? 1.239 -1.679 52.553 1.00 30.71 208 ARG A C 1
ATOM 1636 O O . ARG A 1 208 ? 2.422 -1.772 52.217 1.00 28.69 208 ARG A O 1
ATOM 1644 N N . VAL A 1 209 ? 0.708 -0.576 53.072 1.00 28.58 209 VAL A N 1
ATOM 1645 C CA . VAL A 1 209 ? 1.495 0.616 53.371 1.00 26.72 209 VAL A CA 1
ATOM 1646 C C . VAL A 1 209 ? 1.226 1.010 54.818 1.00 25.37 209 VAL A C 1
ATOM 1647 O O . VAL A 1 209 ? 0.071 1.127 55.230 1.00 24.64 209 VAL A O 1
ATOM 1651 N N . TRP A 1 210 ? 2.294 1.210 55.584 1.00 24.01 210 TRP A N 1
ATOM 1652 C CA . TRP A 1 210 ? 2.168 1.570 56.996 1.00 23.21 210 TRP A CA 1
ATOM 1653 C C . TRP A 1 210 ? 3.357 2.375 57.501 1.00 21.85 210 TRP A C 1
ATOM 1654 O O . TRP A 1 210 ? 4.421 2.392 56.883 1.00 21.11 210 TRP A O 1
ATOM 1665 N N . ILE A 1 211 ? 3.148 3.046 58.629 1.00 21.19 211 ILE A N 1
ATOM 1666 C CA . ILE A 1 211 ? 4.192 3.815 59.297 1.00 20.55 211 ILE A CA 1
ATOM 1667 C C . ILE A 1 211 ? 4.465 3.216 60.670 1.00 20.58 211 ILE A C 1
ATOM 1668 O O . ILE A 1 211 ? 3.540 2.969 61.443 1.00 20.50 211 ILE A O 1
ATOM 1673 N N . ASP A 1 212 ? 5.739 2.976 60.957 1.00 20.49 212 ASP A N 1
ATOM 1674 C CA . ASP A 1 212 ? 6.185 2.669 62.317 1.00 20.66 212 ASP A CA 1
ATOM 1675 C C . ASP A 1 212 ? 7.694 2.874 62.440 1.00 20.17 212 ASP A C 1
ATOM 1676 O O . ASP A 1 212 ? 8.357 3.227 61.465 1.00 19.22 212 ASP A O 1
ATOM 1681 N N . ASP A 1 213 ? 8.217 2.668 63.645 1.00 20.46 213 ASP A N 1
ATOM 1682 C CA . ASP A 1 213 ? 9.659 2.696 63.892 1.00 20.75 213 ASP A CA 1
ATOM 1683 C C . ASP A 1 213 ? 10.060 1.448 64.668 1.00 21.62 213 ASP A C 1
ATOM 1684 O O . ASP A 1 213 ? 9.783 1.337 65.863 1.00 21.95 213 ASP A O 1
ATOM 1689 N N . GLN A 1 214 ? 10.712 0.516 63.980 1.00 22.13 214 GLN A N 1
ATOM 1690 C CA . GLN A 1 214 ? 11.177 -0.729 64.595 1.00 23.29 214 GLN A CA 1
ATOM 1691 C C . GLN A 1 214 ? 12.706 -0.817 64.668 1.00 22.98 214 GLN A C 1
ATOM 1692 O O . GLN A 1 214 ? 13.263 -1.915 64.698 1.00 23.74 214 GLN A O 1
ATOM 1698 N N . GLY A 1 215 ? 13.383 0.331 64.706 1.00 21.76 215 GLY A N 1
A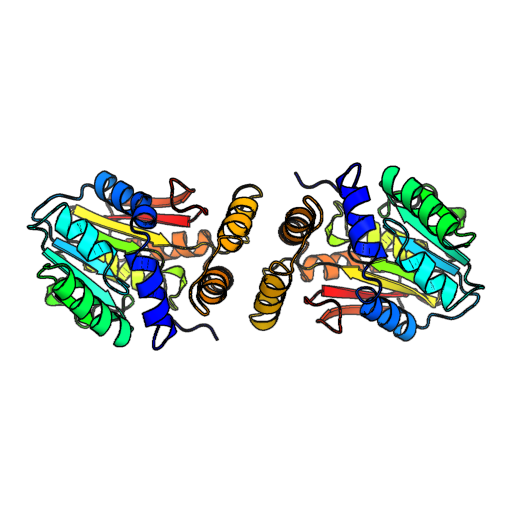TOM 1699 C CA . GLY A 1 215 ? 14.836 0.348 64.914 1.00 21.07 215 GLY A CA 1
ATOM 1700 C C . GLY A 1 215 ? 15.615 1.542 64.388 1.00 19.69 215 GLY A C 1
ATOM 1701 O O . GLY A 1 215 ? 16.600 1.952 65.006 1.00 19.90 215 GLY A O 1
ATOM 1702 N N . TYR A 1 216 ? 15.198 2.088 63.247 1.00 18.12 216 TYR A N 1
ATOM 1703 C CA . TYR A 1 216 ? 15.937 3.179 62.593 1.00 16.73 216 TYR A CA 1
ATOM 1704 C C . TYR A 1 216 ? 16.122 4.394 63.506 1.00 16.32 216 TYR A C 1
ATOM 1705 O O . TYR A 1 216 ? 17.201 4.985 63.547 1.00 16.30 216 TYR A O 1
ATOM 1714 N N . GLY A 1 217 ? 15.070 4.756 64.233 1.00 15.84 217 GLY A N 1
ATOM 1715 C CA . GLY A 1 217 ? 15.135 5.854 65.204 1.00 15.49 217 GLY A CA 1
ATOM 1716 C C . GLY A 1 217 ? 14.069 6.918 65.017 1.00 14.90 217 GLY A C 1
ATOM 1717 O O . GLY A 1 217 ? 13.802 7.698 65.927 1.00 14.87 217 GLY A O 1
ATOM 1718 N N . VAL A 1 218 ? 13.479 6.962 63.827 1.00 14.35 218 VAL A N 1
ATOM 1719 C CA . VAL A 1 218 ? 12.310 7.798 63.565 1.00 13.82 218 VAL A CA 1
ATOM 1720 C C . VAL A 1 218 ? 11.295 6.947 62.809 1.00 13.70 218 VAL A C 1
ATOM 1721 O O . VAL A 1 218 ? 11.678 5.978 62.150 1.00 13.90 218 VAL A O 1
ATOM 1725 N N . PRO A 1 219 ? 9.999 7.293 62.902 1.00 13.56 219 PRO A N 1
ATOM 1726 C CA . PRO A 1 219 ? 9.023 6.567 62.093 1.00 13.58 219 PRO A CA 1
ATOM 1727 C C . PRO A 1 219 ? 9.276 6.752 60.601 1.00 13.17 219 PRO A C 1
ATOM 1728 O O . PRO A 1 219 ? 9.586 7.858 60.158 1.00 12.82 219 PRO A O 1
ATOM 1732 N N . THR A 1 220 ? 9.162 5.663 59.850 1.00 13.29 220 THR A N 1
ATOM 1733 C CA . THR A 1 220 ? 9.306 5.691 58.397 1.00 13.46 220 THR A CA 1
ATOM 1734 C C . THR A 1 220 ? 8.151 4.928 57.767 1.00 14.33 220 THR A C 1
ATOM 1735 O O . THR A 1 220 ? 7.563 4.048 58.398 1.00 14.71 220 THR A O 1
ATOM 1739 N N . VAL A 1 221 ? 7.819 5.274 56.528 1.00 15.06 221 VAL A N 1
ATOM 1740 C CA . VAL A 1 221 ? 6.774 4.554 55.807 1.00 15.87 221 VAL A CA 1
ATOM 1741 C C . VAL A 1 221 ? 7.359 3.265 55.243 1.00 16.49 221 VAL A C 1
ATOM 1742 O O . VAL A 1 221 ? 8.510 3.231 54.810 1.00 16.09 221 VAL A O 1
ATOM 1746 N N . LYS A 1 222 ? 6.561 2.205 55.290 1.00 17.39 222 LYS A N 1
ATOM 1747 C CA . LYS A 1 222 ? 6.884 0.945 54.640 1.00 18.38 222 LYS A CA 1
ATOM 1748 C C . LYS A 1 222 ? 5.838 0.695 53.565 1.00 19.62 222 LYS A C 1
ATOM 1749 O O . LYS A 1 222 ? 4.645 0.846 53.818 1.00 19.55 222 LYS A O 1
ATOM 1755 N N . CYS A 1 223 ? 6.291 0.326 52.371 1.00 20.56 223 CYS A N 1
ATOM 1756 C CA . CYS A 1 223 ? 5.395 -0.016 51.268 1.00 22.23 223 CYS A CA 1
ATOM 1757 C C . CYS A 1 223 ? 5.768 -1.398 50.749 1.00 23.25 223 CYS A C 1
ATOM 1758 O O . CYS A 1 223 ? 6.873 -1.599 50.246 1.00 22.46 223 CYS A O 1
ATOM 1761 N N . PHE A 1 224 ? 4.845 -2.345 50.890 1.00 24.69 224 PHE A N 1
ATOM 1762 C CA . PHE A 1 224 ? 5.070 -3.727 50.481 1.00 26.21 224 PHE A CA 1
ATOM 1763 C C . PHE A 1 224 ? 3.994 -4.172 49.503 1.00 27.17 224 PHE A C 1
ATOM 1764 O O . PHE A 1 224 ? 2.816 -3.870 49.686 1.00 26.57 224 PHE A O 1
ATOM 1772 N N . ALA A 1 225 ? 4.414 -4.886 48.463 1.00 28.24 225 ALA A N 1
ATOM 1773 C CA . ALA A 1 225 ? 3.489 -5.534 47.544 1.00 29.68 225 ALA A CA 1
ATOM 1774 C C . ALA A 1 225 ? 4.088 -6.835 47.018 1.00 31.20 225 ALA A C 1
ATOM 1775 O O . ALA A 1 225 ? 5.308 -7.004 46.974 1.00 29.75 225 ALA A O 1
ATOM 1777 N N . ARG A 1 226 ? 3.204 -7.750 46.638 1.00 33.28 226 ARG A N 1
ATOM 1778 C CA . ARG A 1 226 ? 3.576 -9.044 46.081 1.00 36.45 226 ARG A CA 1
ATOM 1779 C C . ARG A 1 226 ? 2.979 -9.113 44.684 1.00 37.72 226 ARG A C 1
ATOM 1780 O O . ARG A 1 226 ? 1.756 -9.093 44.536 1.00 37.05 226 ARG A O 1
ATOM 1788 N N . ARG A 1 227 ? 3.831 -9.179 43.664 1.00 39.02 227 ARG A N 1
ATOM 1789 C CA . ARG A 1 227 ? 3.348 -9.256 42.286 1.00 41.55 227 ARG A CA 1
ATOM 1790 C C . ARG A 1 227 ? 2.544 -10.540 42.095 1.00 42.84 227 ARG A C 1
ATOM 1791 O O . ARG A 1 227 ? 2.909 -11.595 42.618 1.00 41.68 227 ARG A O 1
ATOM 1799 N N . ALA A 1 228 ? 1.453 -10.437 41.343 1.00 45.20 228 ALA A N 1
ATOM 1800 C CA . ALA A 1 228 ? 0.519 -11.549 41.161 1.00 48.03 228 ALA A CA 1
ATOM 1801 C C . ALA A 1 228 ? 1.170 -12.759 40.496 1.00 49.70 228 ALA A C 1
ATOM 1802 O O . ALA A 1 228 ? 2.180 -12.637 39.800 1.00 48.41 228 ALA A O 1
ATOM 1804 N N . ALA A 1 229 ? 0.576 -13.926 40.725 1.00 52.90 229 ALA A N 1
ATOM 1805 C CA . ALA A 1 229 ? 1.050 -15.178 40.140 1.00 55.68 229 ALA A CA 1
ATOM 1806 C C . ALA A 1 229 ? 0.940 -15.161 38.618 1.00 57.12 229 ALA A C 1
ATOM 1807 O O . ALA A 1 229 ? 0.129 -14.427 38.049 1.00 56.34 229 ALA A O 1
ATOM 1809 N N . ALA A 1 230 ? 1.764 -15.978 37.971 1.00 59.21 230 ALA A N 1
ATOM 1810 C CA . ALA A 1 230 ? 1.767 -16.089 36.514 1.00 61.41 230 ALA A CA 1
ATOM 1811 C C . ALA A 1 230 ? 0.647 -17.012 36.045 1.00 62.52 230 ALA A C 1
ATOM 1812 O O . ALA A 1 230 ? -0.160 -16.639 35.193 1.00 63.54 230 ALA A O 1
ATOM 1814 N N . MET B 1 1 ? 1.402 15.392 75.310 1.00 17.53 1 MET B N 1
ATOM 1815 C CA . MET B 1 1 ? -0.001 15.861 75.105 1.00 17.62 1 MET B CA 1
ATOM 1816 C C . MET B 1 1 ? 0.006 17.345 74.759 1.00 16.70 1 MET B C 1
ATOM 1817 O O . MET B 1 1 ? 0.862 18.088 75.240 1.00 16.27 1 MET B O 1
ATOM 1822 N N . LYS B 1 2 ? -0.931 17.771 73.915 1.00 16.03 2 LYS B N 1
ATOM 1823 C CA . LYS B 1 2 ? -1.099 19.195 73.625 1.00 15.84 2 LYS B CA 1
ATOM 1824 C C . LYS B 1 2 ? -1.833 19.863 74.785 1.00 15.50 2 LYS B C 1
ATOM 1825 O O . LYS B 1 2 ? -3.009 19.591 75.022 1.00 15.96 2 LYS B O 1
ATOM 1831 N N . ILE B 1 3 ? -1.123 20.733 75.498 1.00 14.91 3 ILE B N 1
ATOM 1832 C CA . ILE B 1 3 ? -1.657 21.432 76.667 1.00 14.68 3 ILE B CA 1
ATOM 1833 C C . ILE B 1 3 ? -1.418 22.932 76.491 1.00 14.24 3 ILE B C 1
ATOM 1834 O O . ILE B 1 3 ? -0.322 23.349 76.116 1.00 13.89 3 ILE B O 1
ATOM 1839 N N . GLU B 1 4 ? -2.441 23.736 76.769 1.00 14.25 4 GLU B N 1
ATOM 1840 C CA . GLU B 1 4 ? -2.364 25.185 76.555 1.00 14.28 4 GLU B CA 1
ATOM 1841 C C . GLU B 1 4 ? -1.337 25.860 77.470 1.00 13.64 4 GLU B C 1
ATOM 1842 O O . GLU B 1 4 ? -0.337 26.401 76.996 1.00 13.24 4 GLU B O 1
ATOM 1848 N N . ALA B 1 5 ? -1.583 25.811 78.775 1.00 13.43 5 ALA B N 1
ATOM 1849 C CA . ALA B 1 5 ? -0.756 26.526 79.753 1.00 12.98 5 ALA B CA 1
ATOM 1850 C C . ALA B 1 5 ? 0.625 25.899 79.930 1.00 12.94 5 ALA B C 1
ATOM 1851 O O . ALA B 1 5 ? 0.776 24.679 79.855 1.00 13.34 5 ALA B O 1
ATOM 1853 N N . ILE B 1 6 ? 1.623 26.747 80.167 1.00 12.49 6 ILE B N 1
ATOM 1854 C CA . ILE B 1 6 ? 2.969 26.299 80.523 1.00 12.53 6 ILE B CA 1
ATOM 1855 C C . ILE B 1 6 ? 3.121 26.485 82.031 1.00 12.97 6 ILE B C 1
ATOM 1856 O O . ILE B 1 6 ? 2.971 27.593 82.543 1.00 12.64 6 ILE B O 1
ATOM 1861 N N . THR B 1 7 ? 3.414 25.393 82.732 1.00 13.70 7 THR B N 1
ATOM 1862 C CA . THR B 1 7 ? 3.395 25.378 84.196 1.00 14.40 7 THR B CA 1
ATOM 1863 C C . THR B 1 7 ? 4.610 24.660 84.779 1.00 15.15 7 THR B C 1
ATOM 1864 O O . THR B 1 7 ? 5.418 24.083 84.050 1.00 15.22 7 THR B O 1
ATOM 1868 N N . GLY B 1 8 ? 4.725 24.718 86.102 1.00 15.95 8 GLY B N 1
ATOM 1869 C CA . GLY B 1 8 ? 5.751 23.989 86.844 1.00 16.81 8 GLY B CA 1
ATOM 1870 C C . GLY B 1 8 ? 7.171 24.355 86.453 1.00 17.20 8 GLY B C 1
ATOM 1871 O O . GLY B 1 8 ? 7.483 25.523 86.230 1.00 17.17 8 GLY B O 1
ATOM 1872 N N . SER B 1 9 ? 8.025 23.340 86.359 1.00 17.85 9 SER B N 1
ATOM 1873 C CA . SER B 1 9 ? 9.445 23.531 86.056 1.00 18.12 9 SER B CA 1
ATOM 1874 C C . SER B 1 9 ? 9.689 24.087 84.649 1.00 17.71 9 SER B C 1
ATOM 1875 O O . SER B 1 9 ? 10.679 24.780 84.418 1.00 17.42 9 SER B O 1
ATOM 1878 N N . GLU B 1 10 ? 8.791 23.782 83.715 1.00 17.40 10 GLU B N 1
ATOM 1879 C CA . GLU B 1 10 ? 8.885 24.318 82.355 1.00 17.01 10 GLU B CA 1
ATOM 1880 C C . GLU B 1 10 ? 8.671 25.832 82.334 1.00 15.97 10 GLU B C 1
ATOM 1881 O O . GLU B 1 10 ? 9.348 26.547 81.593 1.00 15.44 10 GLU B O 1
ATOM 1887 N N . ALA B 1 11 ? 7.734 26.312 83.149 1.00 15.31 11 ALA B N 1
ATOM 1888 C CA . ALA B 1 11 ? 7.496 27.751 83.288 1.00 14.85 11 ALA B CA 1
ATOM 1889 C C . ALA B 1 11 ? 8.732 28.453 83.852 1.00 15.21 11 ALA B C 1
ATOM 1890 O O . ALA B 1 11 ? 9.117 29.522 83.379 1.00 14.51 11 ALA B O 1
ATOM 1892 N N . GLU B 1 12 ? 9.348 27.840 84.858 1.00 16.20 12 GLU B N 1
ATOM 1893 C CA . GLU B 1 12 ? 10.564 28.381 85.469 1.00 17.10 12 GLU B CA 1
ATOM 1894 C C . GLU B 1 12 ? 11.730 28.408 84.483 1.00 16.38 12 GLU B C 1
ATOM 1895 O O . GLU B 1 12 ? 12.477 29.385 84.423 1.00 16.28 12 GLU B O 1
ATOM 1901 N N . ALA B 1 13 ? 11.871 27.337 83.706 1.00 15.76 13 ALA B N 1
ATOM 1902 C CA . ALA B 1 13 ? 12.926 27.242 82.698 1.00 15.36 13 ALA B CA 1
ATOM 1903 C C . ALA B 1 13 ? 12.710 28.264 81.588 1.00 14.92 13 ALA B C 1
ATOM 1904 O O . ALA B 1 13 ? 13.658 28.906 81.136 1.00 14.96 13 ALA B O 1
ATOM 1906 N N . PHE B 1 14 ? 11.461 28.402 81.152 1.00 14.58 14 PHE B N 1
ATOM 1907 C CA . PHE B 1 14 ? 11.091 29.412 80.161 1.00 14.42 14 PHE B CA 1
ATOM 1908 C C . PHE B 1 14 ? 11.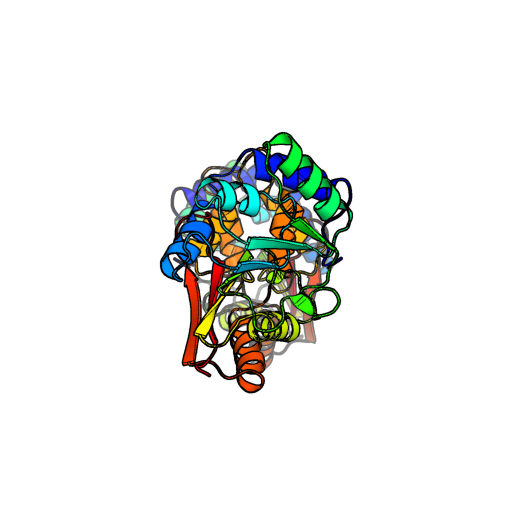544 30.807 80.592 1.00 14.74 14 PHE B C 1
ATOM 1909 O O . PHE B 1 14 ? 12.094 31.563 79.791 1.00 14.80 14 PHE B O 1
ATOM 1917 N N . HIS B 1 15 ? 11.310 31.134 81.861 1.00 15.37 15 HIS B N 1
ATOM 1918 C CA . HIS B 1 15 ? 11.666 32.448 82.403 1.00 15.98 15 HIS B CA 1
ATOM 1919 C C . HIS B 1 15 ? 13.179 32.650 82.502 1.00 17.11 15 HIS B C 1
ATOM 1920 O O . HIS B 1 15 ? 13.686 33.725 82.177 1.00 17.20 15 HIS B O 1
ATOM 1927 N N . ARG B 1 16 ? 13.891 31.624 82.962 1.00 18.50 16 ARG B N 1
ATOM 1928 C CA . ARG B 1 16 ? 15.358 31.670 83.032 1.00 19.88 16 ARG B CA 1
ATOM 1929 C C . ARG B 1 16 ? 15.977 32.016 81.674 1.00 20.18 16 ARG B C 1
ATOM 1930 O O . ARG B 1 16 ? 16.903 32.824 81.597 1.00 21.05 16 ARG B O 1
ATOM 1938 N N . MET B 1 17 ? 15.457 31.404 80.613 1.00 19.96 17 MET B N 1
ATOM 1939 C CA . MET B 1 17 ? 15.905 31.690 79.249 1.00 20.18 17 MET B CA 1
ATOM 1940 C C . MET B 1 17 ? 15.461 33.079 78.790 1.00 20.39 17 MET B C 1
ATOM 1941 O O . MET B 1 17 ? 16.261 33.855 78.269 1.00 20.65 17 MET B O 1
ATOM 1946 N N . GLY B 1 18 ? 14.181 33.381 78.988 1.00 20.55 18 GLY B N 1
ATOM 1947 C CA . GLY B 1 18 ? 13.597 34.647 78.538 1.00 20.80 18 GLY B CA 1
ATOM 1948 C C . GLY B 1 18 ? 14.267 35.887 79.104 1.00 21.47 18 GLY B C 1
ATOM 1949 O O . GLY B 1 18 ? 14.516 36.851 78.379 1.00 21.04 18 GLY B O 1
ATOM 1950 N N . SER B 1 19 ? 14.569 35.856 80.399 1.00 22.62 19 SER B N 1
ATOM 1951 C CA . SER B 1 19 ? 15.135 37.014 81.098 1.00 24.12 19 SER B CA 1
ATOM 1952 C C . SER B 1 19 ? 16.574 37.344 80.677 1.00 25.68 19 SER B C 1
ATOM 1953 O O . SER B 1 19 ? 17.051 38.453 80.917 1.00 25.92 19 SER B O 1
ATOM 1956 N N . GLN B 1 20 ? 17.252 36.382 80.052 1.00 27.46 20 GLN B N 1
ATOM 1957 C CA . GLN B 1 20 ? 18.629 36.563 79.579 1.00 29.59 20 GLN B CA 1
ATOM 1958 C C . GLN B 1 20 ? 18.715 36.637 78.050 1.00 29.18 20 GLN B C 1
ATOM 1959 O O . GLN B 1 20 ? 19.790 36.457 77.475 1.00 29.85 20 GLN B O 1
ATOM 1965 N N . ALA B 1 21 ? 17.587 36.915 77.401 1.00 27.87 21 ALA B N 1
ATOM 1966 C CA . ALA B 1 21 ? 17.519 36.957 75.941 1.00 27.25 21 ALA B CA 1
ATOM 1967 C C . ALA B 1 21 ? 16.480 37.979 75.483 1.00 26.59 21 ALA B C 1
ATOM 1968 O O . ALA B 1 21 ? 15.562 37.658 74.727 1.00 25.98 21 ALA B O 1
ATOM 1970 N N . SER B 1 22 ? 16.647 39.216 75.947 1.00 26.71 22 SER B N 1
ATOM 1971 C CA . SER B 1 22 ? 15.750 40.323 75.600 1.00 26.68 22 SER B CA 1
ATOM 1972 C C . SER B 1 22 ? 15.749 40.638 74.102 1.00 26.30 22 SER B C 1
ATOM 1973 O O . SER B 1 22 ? 14.745 41.103 73.562 1.00 26.21 22 SER B O 1
ATOM 1976 N N . HIS B 1 23 ? 16.881 40.391 73.446 1.00 26.34 23 HIS B N 1
ATOM 1977 C CA . HIS B 1 23 ? 17.027 40.610 71.998 1.00 26.44 23 HIS B CA 1
ATOM 1978 C C . HIS B 1 23 ? 15.991 39.861 71.151 1.00 24.67 23 HIS B C 1
ATOM 1979 O O . HIS B 1 23 ? 15.609 40.330 70.078 1.00 24.07 23 HIS B O 1
ATOM 1986 N N . ARG B 1 24 ? 15.548 38.700 71.633 1.00 23.41 24 ARG B N 1
ATOM 1987 C CA . ARG B 1 24 ? 14.499 37.918 70.967 1.00 22.90 24 ARG B CA 1
ATOM 1988 C C . ARG B 1 24 ? 13.168 38.666 70.834 1.00 20.25 24 ARG B C 1
ATOM 1989 O O . ARG B 1 24 ? 12.371 38.353 69.953 1.00 19.31 24 ARG B O 1
ATOM 1997 N N . TYR B 1 25 ? 12.939 39.647 71.705 1.00 18.61 25 TYR B N 1
ATOM 1998 C CA . TYR B 1 25 ? 11.707 40.443 71.692 1.00 17.61 25 TYR B CA 1
ATOM 1999 C C . TYR B 1 25 ? 11.754 41.645 70.742 1.00 17.82 25 TYR B C 1
ATOM 2000 O O . TYR B 1 25 ? 10.746 42.331 70.565 1.00 17.57 25 TYR B O 1
ATOM 2009 N N . ASP B 1 26 ? 12.907 41.881 70.118 1.00 18.29 26 ASP B N 1
ATOM 2010 C CA . ASP B 1 26 ? 13.113 43.064 69.275 1.00 18.85 26 ASP B CA 1
ATOM 2011 C C . ASP B 1 26 ? 12.139 43.132 68.099 1.00 17.94 26 ASP B C 1
ATOM 2012 O O . ASP B 1 26 ? 11.567 44.190 67.831 1.00 18.11 26 ASP B O 1
ATOM 2017 N N . GLU B 1 27 ? 11.955 42.014 67.400 1.00 17.02 27 GLU B N 1
ATOM 2018 C CA . GLU B 1 27 ? 11.053 41.979 66.244 1.00 16.59 27 GLU B CA 1
ATOM 2019 C C . GLU B 1 27 ? 9.628 42.366 66.636 1.00 15.83 27 GLU B C 1
ATOM 2020 O O . GLU B 1 27 ? 8.974 43.133 65.933 1.00 15.64 27 GLU B O 1
ATOM 2026 N N . PHE B 1 28 ? 9.153 41.830 67.756 1.00 15.24 28 PHE B N 1
ATOM 2027 C CA . PHE B 1 28 ? 7.793 42.105 68.219 1.00 14.80 28 PHE B CA 1
ATOM 2028 C C . PHE B 1 28 ? 7.627 43.563 68.647 1.00 15.58 28 PHE B C 1
ATOM 2029 O O . PHE B 1 28 ? 6.630 44.200 68.309 1.00 15.67 28 PHE B O 1
ATOM 2037 N N . VAL B 1 29 ? 8.605 44.086 69.380 1.00 16.43 29 VAL B N 1
ATOM 2038 C CA . VAL B 1 29 ? 8.580 45.489 69.806 1.00 17.29 29 VAL B CA 1
ATOM 2039 C C . VAL B 1 29 ? 8.513 46.421 68.589 1.00 18.21 29 VAL B C 1
ATOM 2040 O O . VAL B 1 29 ? 7.748 47.381 68.588 1.00 18.08 29 VAL B O 1
ATOM 2044 N N . ASP B 1 30 ? 9.297 46.121 67.554 1.00 19.59 30 ASP B N 1
ATOM 2045 C CA . ASP B 1 30 ? 9.272 46.900 66.309 1.00 20.96 30 ASP B CA 1
ATOM 2046 C C . ASP B 1 30 ? 7.891 46.890 65.646 1.00 20.12 30 ASP B C 1
ATOM 2047 O O . ASP B 1 30 ? 7.451 47.906 65.108 1.00 19.95 30 ASP B O 1
ATOM 2052 N N . LEU B 1 31 ? 7.220 45.741 65.683 1.00 19.33 31 LEU B N 1
ATOM 2053 C CA . LEU B 1 31 ? 5.853 45.625 65.166 1.00 19.11 31 LEU B CA 1
ATOM 2054 C C . LEU B 1 31 ? 4.880 46.509 65.947 1.00 19.11 31 LEU B C 1
ATOM 2055 O O . LEU B 1 31 ? 3.995 47.133 65.363 1.00 19.48 31 LEU B O 1
ATOM 2060 N N . LEU B 1 32 ? 5.048 46.552 67.266 1.00 19.04 32 LEU B N 1
ATOM 2061 C CA . LEU B 1 32 ? 4.231 47.417 68.119 1.00 19.08 32 LEU B CA 1
ATOM 2062 C C . LEU B 1 32 ? 4.489 48.895 67.832 1.00 19.57 32 LEU B C 1
ATOM 2063 O O . LEU B 1 32 ? 3.554 49.698 67.819 1.00 19.12 32 LEU B O 1
ATOM 2068 N N . VAL B 1 33 ? 5.751 49.242 67.590 1.00 20.25 33 VAL B N 1
ATOM 2069 C CA . VAL B 1 33 ? 6.116 50.605 67.187 1.00 21.14 33 VAL B CA 1
ATOM 2070 C C . VAL B 1 33 ? 5.438 50.961 65.862 1.00 21.76 33 VAL B C 1
ATOM 2071 O O . VAL B 1 33 ? 4.869 52.042 65.722 1.00 22.43 33 VAL B O 1
ATOM 2075 N N . GLY B 1 34 ? 5.496 50.044 64.900 1.00 21.94 34 GLY B N 1
ATOM 2076 C CA . GLY B 1 34 ? 4.809 50.211 63.615 1.00 22.31 34 GLY B CA 1
ATOM 2077 C C . GLY B 1 34 ? 3.293 50.279 63.731 1.00 22.39 34 GLY B C 1
ATOM 2078 O O . GLY B 1 34 ? 2.630 50.932 62.922 1.00 21.99 34 GLY B O 1
ATOM 2079 N N . ALA B 1 35 ? 2.750 49.597 64.737 1.00 22.24 35 ALA B N 1
ATOM 2080 C CA . ALA B 1 35 ? 1.311 49.608 65.020 1.00 22.26 35 ALA B CA 1
ATOM 2081 C C . ALA B 1 35 ? 0.847 50.894 65.713 1.00 22.42 35 ALA B C 1
ATOM 2082 O O . ALA B 1 35 ? -0.354 51.155 65.799 1.00 22.40 35 ALA B O 1
ATOM 2084 N N . GLY B 1 36 ? 1.799 51.678 66.214 1.00 22.41 36 GLY B N 1
ATOM 2085 C CA . GLY B 1 36 ? 1.521 52.985 66.811 1.00 22.59 36 GLY B CA 1
ATOM 2086 C C . GLY B 1 36 ? 1.565 53.016 68.329 1.00 22.49 36 GLY B C 1
ATOM 2087 O O . GLY B 1 36 ? 0.895 53.848 68.945 1.00 22.94 36 GLY B O 1
ATOM 2088 N N . ILE B 1 37 ? 2.351 52.128 68.941 1.00 21.62 37 ILE B N 1
ATOM 2089 C CA . ILE B 1 37 ? 2.466 52.114 70.400 1.00 21.26 37 ILE B CA 1
ATOM 2090 C C . ILE B 1 37 ? 3.125 53.408 70.872 1.00 21.22 37 ILE B C 1
ATOM 2091 O O . ILE B 1 37 ? 4.025 53.936 70.218 1.00 21.28 37 ILE B O 1
ATOM 2096 N N . ALA B 1 38 ? 2.664 53.910 72.008 1.00 20.99 38 ALA B N 1
ATOM 2097 C CA . ALA B 1 38 ? 3.123 55.193 72.527 1.00 21.15 38 ALA B CA 1
ATOM 2098 C C . ALA B 1 38 ? 2.887 55.268 74.024 1.00 20.62 38 ALA B C 1
ATOM 2099 O O . ALA B 1 38 ? 2.027 54.570 74.564 1.00 20.06 38 ALA B O 1
ATOM 2101 N N . ASP B 1 39 ? 3.653 56.129 74.683 1.00 20.49 39 ASP B N 1
ATOM 2102 C CA . ASP B 1 39 ? 3.583 56.269 76.134 1.00 20.54 39 ASP B CA 1
ATOM 2103 C C . ASP B 1 39 ? 2.195 56.743 76.561 1.00 19.85 39 ASP B C 1
ATOM 2104 O O . ASP B 1 39 ? 1.567 57.550 75.876 1.00 19.81 39 ASP B O 1
ATOM 2109 N N . GLY B 1 40 ? 1.717 56.216 77.684 1.00 18.98 40 GLY B N 1
ATOM 2110 C CA . GLY B 1 40 ? 0.402 56.578 78.218 1.00 18.59 40 GLY B CA 1
ATOM 2111 C C . GLY B 1 40 ? -0.761 55.727 77.731 1.00 18.20 40 GLY B C 1
ATOM 2112 O O . GLY B 1 40 ? -1.862 55.827 78.267 1.00 18.44 40 GLY B O 1
ATOM 2113 N N . GLN B 1 41 ? -0.527 54.892 76.722 1.00 17.75 41 GLN B N 1
ATOM 2114 C CA . GLN B 1 41 ? -1.581 54.052 76.153 1.00 17.37 41 GLN B CA 1
ATOM 2115 C C . GLN B 1 41 ? -1.961 52.888 77.063 1.00 16.41 41 GLN B C 1
ATOM 2116 O O . GLN B 1 41 ? -1.190 52.480 77.933 1.00 16.11 41 GLN B O 1
ATOM 2122 N N . THR B 1 42 ? -3.163 52.364 76.841 1.00 15.64 42 THR B N 1
ATOM 2123 C CA . THR B 1 42 ? -3.619 51.145 77.497 1.00 14.91 42 THR B CA 1
ATOM 2124 C C . THR B 1 42 ? -3.303 49.963 76.587 1.00 14.39 42 THR B C 1
ATOM 2125 O O . THR B 1 42 ? -3.773 49.904 75.448 1.00 14.49 42 THR B O 1
ATOM 2129 N N . VAL B 1 43 ? -2.500 49.034 77.098 1.00 13.79 43 VAL B N 1
ATOM 2130 C CA . VAL B 1 43 ? -2.052 47.877 76.328 1.00 13.35 43 VAL B CA 1
ATOM 2131 C C . VAL B 1 43 ? -2.316 46.598 77.114 1.00 12.85 43 VAL B C 1
ATOM 2132 O O . VAL B 1 43 ? -1.921 46.485 78.274 1.00 12.87 43 VAL B O 1
ATOM 2136 N N . VAL B 1 44 ? -2.987 45.644 76.471 1.00 12.32 44 VAL B N 1
ATOM 2137 C CA . VAL B 1 44 ? -3.261 44.335 77.064 1.00 12.04 44 VAL B CA 1
ATOM 2138 C C . VAL B 1 44 ? -2.457 43.259 76.331 1.00 11.89 44 VAL B C 1
ATOM 2139 O O . VAL B 1 44 ? -2.585 43.094 75.117 1.00 12.04 44 VAL B O 1
ATOM 2143 N N . ASP B 1 45 ? -1.626 42.538 77.082 1.00 11.70 45 ASP B N 1
ATOM 2144 C CA . ASP B 1 45 ? -0.821 41.441 76.546 1.00 11.61 45 ASP B CA 1
ATOM 2145 C C . ASP B 1 45 ? -1.440 40.095 76.923 1.00 11.22 45 ASP B C 1
ATOM 2146 O O . ASP B 1 45 ? -1.340 39.655 78.069 1.00 11.02 45 ASP B O 1
ATOM 2151 N N . LEU B 1 46 ? -2.084 39.454 75.952 1.00 11.08 46 LEU B N 1
ATOM 2152 C CA . LEU B 1 46 ? -2.684 38.137 76.156 1.00 10.90 46 LEU B CA 1
ATOM 2153 C C . LEU B 1 46 ? -1.634 37.038 76.048 1.00 10.54 46 LEU B C 1
ATOM 2154 O O . LEU B 1 46 ? -0.846 37.016 75.101 1.00 10.41 46 LEU B O 1
ATOM 2159 N N . CYS B 1 47 ? -1.651 36.121 77.016 1.00 10.25 47 CYS B N 1
ATOM 2160 C CA . CYS B 1 47 ? -0.687 35.019 77.096 1.00 10.09 47 CYS B CA 1
ATOM 2161 C C . CYS B 1 47 ? 0.720 35.554 77.379 1.00 10.16 47 CYS B C 1
ATOM 2162 O O . CYS B 1 47 ? 1.690 35.202 76.701 1.00 10.15 47 CYS B O 1
ATOM 2165 N N . CYS B 1 48 ? 0.811 36.386 78.413 1.00 10.24 48 CYS B N 1
ATOM 2166 C CA . CYS B 1 48 ? 2.003 37.195 78.684 1.00 10.45 48 CYS B CA 1
ATOM 2167 C C . CYS B 1 48 ? 3.214 36.442 79.231 1.00 10.35 48 CYS B C 1
ATOM 2168 O O . CYS B 1 48 ? 4.313 36.993 79.260 1.00 10.63 48 CYS B O 1
ATOM 2171 N N . GLY B 1 49 ? 3.018 35.208 79.689 1.00 10.28 49 GLY B N 1
ATOM 2172 C CA . GLY B 1 49 ? 4.118 34.417 80.239 1.00 10.34 49 GLY B CA 1
ATOM 2173 C C . GLY B 1 49 ? 4.706 35.042 81.492 1.00 10.62 49 GLY B C 1
ATOM 2174 O O . GLY B 1 49 ? 3.974 35.545 82.345 1.00 10.63 49 GLY B O 1
ATOM 2175 N N . SER B 1 50 ? 6.035 35.035 81.583 1.00 11.09 50 SER B N 1
ATOM 2176 C CA . SER B 1 50 ? 6.746 35.482 82.787 1.00 11.61 50 SER B CA 1
ATOM 2177 C C . SER B 1 50 ? 7.102 36.979 82.789 1.00 12.12 50 SER B C 1
ATOM 2178 O O . SER B 1 50 ? 7.931 37.424 83.585 1.00 12.48 50 SER B O 1
ATOM 2181 N N . GLY B 1 51 ? 6.479 37.744 81.897 1.00 12.32 51 GLY B N 1
ATOM 2182 C CA . GLY B 1 51 ? 6.512 39.210 81.957 1.00 12.71 51 GLY B CA 1
ATOM 2183 C C . GLY B 1 51 ? 7.683 39.912 81.289 1.00 13.12 51 GLY B C 1
ATOM 2184 O O . GLY B 1 51 ? 7.877 41.112 81.493 1.00 13.28 51 GLY B O 1
ATOM 2185 N N . GLU B 1 52 ? 8.455 39.181 80.487 1.00 13.47 52 GLU B N 1
ATOM 2186 C CA . GLU B 1 52 ? 9.618 39.751 79.796 1.00 14.04 52 GLU B CA 1
ATOM 2187 C C . GLU B 1 52 ? 9.259 40.952 78.918 1.00 13.90 52 GLU B C 1
ATOM 2188 O O . GLU B 1 52 ? 9.934 41.981 78.967 1.00 13.98 52 GLU B O 1
ATOM 2194 N N . LEU B 1 53 ? 8.206 40.813 78.117 1.00 13.73 53 LEU B N 1
ATOM 2195 C CA . LEU B 1 53 ? 7.761 41.897 77.234 1.00 13.71 53 LEU B CA 1
ATOM 2196 C C . LEU B 1 53 ? 7.260 43.107 78.024 1.00 13.92 53 LEU B C 1
ATOM 2197 O O . LEU B 1 53 ? 7.521 44.249 77.644 1.00 13.80 53 LEU B O 1
ATOM 2202 N N . GLU B 1 54 ? 6.547 42.846 79.117 1.00 14.24 54 GLU B N 1
ATOM 2203 C CA . GLU B 1 54 ? 6.003 43.911 79.968 1.00 14.72 54 GLU B CA 1
ATOM 2204 C C . GLU B 1 54 ? 7.104 44.785 80.561 1.00 14.76 54 GLU B C 1
ATOM 2205 O O . GLU B 1 54 ? 6.982 46.009 80.592 1.00 14.54 54 GLU B O 1
ATOM 2211 N N . VAL B 1 55 ? 8.168 44.146 81.040 1.00 14.87 55 VAL B N 1
ATOM 2212 C CA . VAL B 1 55 ? 9.318 44.860 81.596 1.00 15.03 55 VAL B CA 1
ATOM 2213 C C . VAL B 1 55 ? 10.026 45.677 80.511 1.00 15.07 55 VAL B C 1
ATOM 2214 O O . VAL B 1 55 ? 10.407 46.826 80.747 1.00 15.10 55 VAL B O 1
ATOM 2218 N N . ILE B 1 56 ? 10.192 45.082 79.330 1.00 15.05 56 ILE B N 1
ATOM 2219 C CA . ILE B 1 56 ? 10.804 45.769 78.185 1.00 15.21 56 ILE B CA 1
ATOM 2220 C C . ILE B 1 56 ? 9.996 47.005 77.785 1.00 15.37 56 ILE B C 1
ATOM 2221 O O . ILE B 1 56 ? 10.554 48.090 77.622 1.00 15.53 56 ILE B O 1
ATOM 2226 N N . LEU B 1 57 ? 8.687 46.832 77.624 1.00 15.40 57 LEU B N 1
ATOM 2227 C CA . LEU B 1 57 ? 7.810 47.935 77.227 1.00 15.89 57 LEU B CA 1
ATOM 2228 C C . LEU B 1 57 ? 7.723 49.019 78.301 1.00 16.85 57 LEU B C 1
ATOM 2229 O O . LEU B 1 57 ? 7.762 50.209 77.987 1.00 17.21 57 LEU B O 1
ATOM 2234 N N . SER B 1 58 ? 7.617 48.604 79.560 1.00 17.76 58 SER B N 1
ATOM 2235 C CA . SER B 1 58 ? 7.560 49.541 80.687 1.00 18.97 58 SER B CA 1
ATOM 2236 C C . SER B 1 58 ? 8.822 50.399 80.801 1.00 19.80 58 SER B C 1
ATOM 2237 O O . SER B 1 58 ? 8.740 51.586 81.112 1.00 19.73 58 SER B O 1
ATOM 2240 N N . SER B 1 59 ? 9.981 49.791 80.558 1.00 20.55 59 SER B N 1
ATOM 2241 C CA . SER B 1 59 ? 11.253 50.517 80.562 1.00 21.79 59 SER B CA 1
ATOM 2242 C C . SER B 1 59 ? 11.275 51.614 79.499 1.00 22.31 59 SER B C 1
ATOM 2243 O O . SER B 1 59 ? 11.773 52.712 79.741 1.00 22.69 59 SER B O 1
ATOM 2246 N N . ARG B 1 60 ? 10.724 51.304 78.329 1.00 22.56 60 ARG B N 1
ATOM 2247 C CA . ARG B 1 60 ? 10.691 52.237 77.204 1.00 23.37 60 ARG B CA 1
ATOM 2248 C C . ARG B 1 60 ? 9.557 53.257 77.321 1.00 22.94 60 ARG B C 1
ATOM 2249 O O . ARG B 1 60 ? 9.719 54.417 76.939 1.00 22.85 60 ARG B O 1
ATOM 2257 N N . PHE B 1 61 ? 8.415 52.810 77.839 1.00 22.32 61 PHE B N 1
ATOM 2258 C CA . PHE B 1 61 ? 7.227 53.648 78.005 1.00 22.29 61 PHE B CA 1
ATOM 2259 C C . PHE B 1 61 ? 6.744 53.562 79.459 1.00 22.50 61 PHE B C 1
ATOM 2260 O O . PHE B 1 61 ? 5.863 52.760 79.771 1.00 22.58 61 PHE B O 1
ATOM 2268 N N . PRO B 1 62 ? 7.323 54.381 80.361 1.00 23.03 62 PRO B N 1
ATOM 2269 C CA . PRO B 1 62 ? 7.029 54.251 81.799 1.00 23.05 62 PRO B CA 1
ATOM 2270 C C . PRO B 1 62 ? 5.592 54.557 82.250 1.00 22.68 62 PRO B C 1
ATOM 2271 O O . PRO B 1 62 ? 5.209 54.153 83.349 1.00 23.24 62 PRO B O 1
ATOM 2275 N N . SER B 1 63 ? 4.815 55.260 81.429 1.00 22.06 63 SER B N 1
ATOM 2276 C CA . SER B 1 63 ? 3.423 55.585 81.772 1.00 21.95 63 SER B CA 1
ATOM 2277 C C . SER B 1 63 ? 2.381 54.736 81.028 1.00 21.42 63 SER B C 1
ATOM 2278 O O . SER B 1 63 ? 1.182 55.009 81.120 1.00 21.25 63 SER B O 1
ATOM 2281 N N . LEU B 1 64 ? 2.830 53.711 80.302 1.00 21.09 64 LEU B N 1
ATOM 2282 C CA . LEU B 1 64 ? 1.911 52.727 79.716 1.00 20.57 64 LEU B CA 1
ATOM 2283 C C . LEU B 1 64 ? 1.042 52.101 80.800 1.00 20.03 64 LEU B C 1
ATOM 2284 O O . LEU B 1 64 ? 1.531 51.779 81.885 1.00 20.34 64 LEU B O 1
ATOM 2289 N N . ASN B 1 65 ? -0.242 51.934 80.502 1.00 19.13 65 ASN B N 1
ATOM 2290 C CA . ASN B 1 65 ? -1.136 51.159 81.355 1.00 18.71 65 ASN B CA 1
ATOM 2291 C C . ASN B 1 65 ? -1.158 49.716 80.854 1.00 17.90 65 ASN B C 1
ATOM 2292 O O . ASN B 1 65 ? -1.972 49.348 80.005 1.00 17.88 65 ASN B O 1
ATOM 2297 N N . LEU B 1 66 ? -0.238 48.91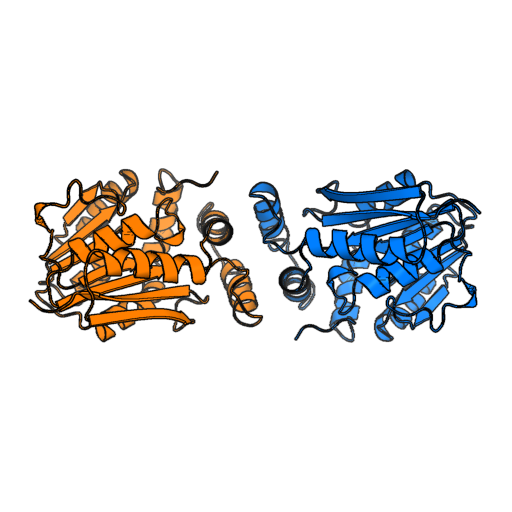6 81.389 1.00 17.09 66 LEU B N 1
ATOM 2298 C CA . LEU B 1 66 ? 0.015 47.552 80.913 1.00 16.64 66 LEU B CA 1
ATOM 2299 C C . LEU B 1 66 ? -0.665 46.499 81.779 1.00 15.69 66 LEU B C 1
ATOM 2300 O O . LEU B 1 66 ? -0.500 46.494 83.000 1.00 16.39 66 LEU B O 1
ATOM 2305 N N . VAL B 1 67 ? -1.413 45.606 81.138 1.00 14.44 67 VAL B N 1
ATOM 2306 C CA . VAL B 1 67 ? -1.983 44.440 81.811 1.00 13.62 67 VAL B CA 1
ATOM 2307 C C . VAL B 1 67 ? -1.575 43.175 81.061 1.00 12.52 67 VAL B C 1
ATOM 2308 O O . VAL B 1 67 ? -1.832 43.042 79.864 1.00 12.47 67 VAL B O 1
ATOM 2312 N N . GLY B 1 68 ? -0.935 42.257 81.778 1.00 11.82 68 GLY B N 1
ATOM 2313 C CA . GLY B 1 68 ? -0.559 40.955 81.236 1.00 11.19 68 GLY B CA 1
ATOM 2314 C C . GLY B 1 68 ? -1.490 39.879 81.759 1.00 10.84 68 GLY B C 1
ATOM 2315 O O . GLY B 1 68 ? -1.772 39.821 82.955 1.00 10.82 68 GLY B O 1
ATOM 2316 N N . VAL B 1 69 ? -1.966 39.025 80.859 1.00 10.47 69 VAL B N 1
ATOM 2317 C CA . VAL B 1 69 ? -2.910 37.968 81.210 1.00 10.38 69 VAL B CA 1
ATOM 2318 C C . VAL B 1 69 ? -2.342 36.612 80.799 1.00 10.35 69 VAL B C 1
ATOM 2319 O O . VAL B 1 69 ? -1.855 36.454 79.678 1.00 10.32 69 VAL B O 1
ATOM 2323 N N . ASP B 1 70 ? -2.410 35.639 81.704 1.00 10.53 70 ASP B N 1
ATOM 2324 C CA . ASP B 1 70 ? -1.946 34.283 81.407 1.00 10.76 70 ASP B CA 1
ATOM 2325 C C . ASP B 1 70 ? -2.789 33.212 82.098 1.00 11.28 70 ASP B C 1
ATOM 2326 O O . ASP B 1 70 ? -3.286 33.410 83.208 1.00 11.63 70 ASP B O 1
ATOM 2331 N N . LEU B 1 71 ? -2.931 32.074 81.424 1.00 11.54 71 LEU B N 1
ATOM 2332 C CA . LEU B 1 71 ? -3.723 30.945 81.912 1.00 12.07 71 LEU B CA 1
ATOM 2333 C C . LEU B 1 71 ? -2.981 30.187 83.013 1.00 12.40 71 LEU B C 1
ATOM 2334 O O . LEU B 1 71 ? -3.604 29.554 83.869 1.00 12.66 71 LEU B O 1
ATOM 2339 N N . SER B 1 72 ? -1.651 30.256 82.983 1.00 12.46 72 SER B N 1
ATOM 2340 C CA . SER B 1 72 ? -0.807 29.584 83.972 1.00 12.87 72 SER B CA 1
ATOM 2341 C C . SER B 1 72 ? -0.663 30.417 85.242 1.00 13.50 72 SER B C 1
ATOM 2342 O O . SER B 1 72 ? -0.132 31.528 85.199 1.00 13.23 72 SER B O 1
ATOM 2345 N N . GLU B 1 73 ? -1.115 29.877 86.370 1.00 14.65 73 GLU B N 1
ATOM 2346 C CA . GLU B 1 73 ? -0.946 30.558 87.657 1.00 15.78 73 GLU B CA 1
ATOM 2347 C C . GLU B 1 73 ? 0.533 30.656 88.043 1.00 15.11 73 GLU B C 1
ATOM 2348 O O . GLU B 1 73 ? 0.937 31.597 88.720 1.00 14.80 73 GLU B O 1
ATOM 2354 N N . ASP B 1 74 ? 1.333 29.690 87.596 1.00 14.64 74 ASP B N 1
ATOM 2355 C CA . ASP B 1 74 ? 2.783 29.743 87.785 1.00 14.48 74 ASP B CA 1
ATOM 2356 C C . ASP B 1 74 ? 3.408 30.934 87.056 1.00 13.20 74 ASP B C 1
ATOM 2357 O O . ASP B 1 74 ? 4.233 31.645 87.629 1.00 13.12 74 ASP B O 1
ATOM 2362 N N . MET B 1 75 ? 3.013 31.153 85.803 1.00 11.88 75 MET B N 1
ATOM 2363 C CA . MET B 1 75 ? 3.514 32.298 85.029 1.00 10.95 75 MET B CA 1
ATOM 2364 C C . MET B 1 75 ? 3.106 33.633 85.650 1.00 11.42 75 MET B C 1
ATOM 2365 O O . MET B 1 75 ? 3.895 34.579 85.666 1.00 11.35 75 MET B O 1
ATOM 2370 N N . VAL B 1 76 ? 1.878 33.703 86.159 1.00 11.90 76 VAL B N 1
ATOM 2371 C CA . VAL B 1 76 ? 1.393 34.912 86.828 1.00 12.34 76 VAL B CA 1
ATOM 2372 C C . VAL B 1 76 ? 2.249 35.202 88.065 1.00 13.03 76 VAL B C 1
ATOM 2373 O O . VAL B 1 76 ? 2.664 36.342 88.284 1.00 12.93 76 VAL B O 1
ATOM 2377 N N . ARG B 1 77 ? 2.511 34.165 88.860 1.00 14.03 77 ARG B N 1
ATOM 2378 C CA . ARG B 1 77 ? 3.372 34.286 90.042 1.00 15.17 77 ARG B CA 1
ATOM 2379 C C . ARG B 1 77 ? 4.764 34.770 89.653 1.00 14.76 77 ARG B C 1
ATOM 2380 O O . ARG B 1 77 ? 5.286 35.719 90.236 1.00 14.75 77 ARG B O 1
ATOM 2388 N N . ILE B 1 78 ? 5.356 34.104 88.667 1.00 14.38 78 ILE B N 1
ATOM 2389 C CA . ILE B 1 78 ? 6.707 34.431 88.203 1.00 14.15 78 ILE B CA 1
ATOM 2390 C C . ILE B 1 78 ? 6.780 35.853 87.644 1.00 13.86 78 ILE B C 1
ATOM 2391 O O . ILE B 1 78 ? 7.726 36.591 87.934 1.00 13.79 78 ILE B O 1
ATOM 2396 N N . ALA B 1 79 ? 5.783 36.222 86.842 1.00 13.38 79 ALA B N 1
ATOM 2397 C CA . ALA B 1 79 ? 5.722 37.551 86.223 1.00 13.28 79 ALA B CA 1
ATOM 2398 C C . ALA B 1 79 ? 5.683 38.680 87.253 1.00 13.62 79 ALA B C 1
ATOM 2399 O O . ALA B 1 79 ? 6.363 39.693 87.091 1.00 13.53 79 ALA B O 1
ATOM 2401 N N . ARG B 1 80 ? 4.886 38.500 88.303 1.00 14.16 80 ARG B N 1
ATOM 2402 C CA . ARG B 1 80 ? 4.799 39.479 89.3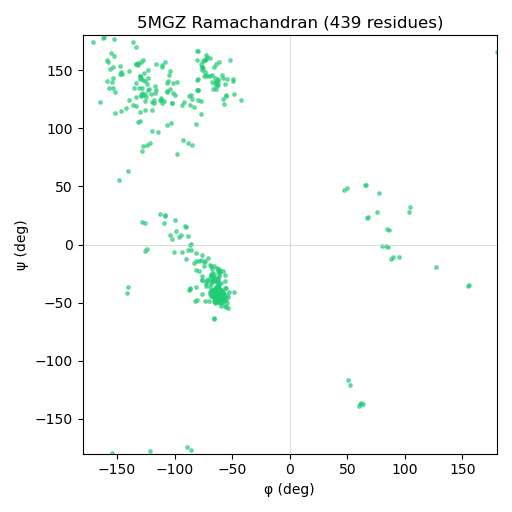88 1.00 14.91 80 ARG B CA 1
ATOM 2403 C C . ARG B 1 80 ? 6.128 39.615 90.130 1.00 15.99 80 ARG B C 1
ATOM 2404 O O . ARG B 1 80 ? 6.585 40.727 90.394 1.00 16.18 80 ARG B O 1
ATOM 2412 N N . GLU B 1 81 ? 6.738 38.481 90.462 1.00 17.07 81 GLU B N 1
ATOM 2413 C CA . GLU B 1 81 ? 8.059 38.463 91.098 1.00 18.24 81 GLU B CA 1
ATOM 2414 C C . GLU B 1 81 ? 9.110 39.161 90.238 1.00 17.60 81 GLU B C 1
ATOM 2415 O O . GLU B 1 81 ? 9.899 39.962 90.736 1.00 17.44 81 GLU B O 1
ATOM 2421 N N . TYR B 1 82 ? 9.110 38.852 88.945 1.00 16.88 82 TYR B N 1
ATOM 2422 C CA . TYR B 1 82 ? 10.087 39.413 88.014 1.00 16.74 82 TYR B CA 1
ATOM 2423 C C . TYR B 1 82 ? 9.902 40.922 87.844 1.00 16.49 82 TYR B C 1
ATOM 2424 O O . TYR B 1 82 ? 10.876 41.675 87.849 1.00 16.15 82 TYR B O 1
ATOM 2433 N N . ALA B 1 83 ? 8.652 41.351 87.696 1.00 16.34 83 ALA B N 1
ATOM 2434 C CA . ALA B 1 83 ? 8.321 42.777 87.613 1.00 16.39 83 ALA B CA 1
ATOM 2435 C C . ALA B 1 83 ? 8.817 43.534 88.846 1.00 16.73 83 ALA B C 1
ATOM 2436 O O . ALA B 1 83 ? 9.419 44.603 88.725 1.00 16.57 83 ALA B O 1
ATOM 2438 N N . ALA B 1 84 ? 8.562 42.969 90.024 1.00 17.19 84 ALA B N 1
ATOM 2439 C CA . ALA B 1 84 ? 9.033 43.548 91.284 1.00 17.84 84 ALA B CA 1
ATOM 2440 C C . ALA B 1 84 ? 10.557 43.638 91.323 1.00 18.65 84 ALA B C 1
ATOM 2441 O O . ALA B 1 84 ? 11.113 44.682 91.659 1.00 18.60 84 ALA B O 1
ATOM 2443 N N . GLU B 1 85 ? 11.217 42.538 90.968 1.00 19.57 85 GLU B N 1
ATOM 2444 C CA . GLU B 1 85 ? 12.685 42.479 90.889 1.00 20.65 85 GLU B CA 1
ATOM 2445 C C . GLU B 1 85 ? 13.267 43.550 89.966 1.00 20.45 85 GLU B C 1
ATOM 2446 O O . GLU B 1 85 ? 14.330 44.106 90.243 1.00 20.59 85 GLU B O 1
ATOM 2452 N N . GLN B 1 86 ? 12.568 43.818 88.867 1.00 19.93 86 GLN B N 1
ATOM 2453 C CA . GLN B 1 86 ? 13.000 44.807 87.876 1.00 20.40 86 GLN B CA 1
ATOM 2454 C C . GLN B 1 86 ? 12.537 46.233 88.195 1.00 20.22 86 GLN B C 1
ATOM 2455 O O . GLN B 1 86 ? 12.842 47.168 87.452 1.00 20.16 86 GLN B O 1
ATOM 2461 N N . GLY B 1 87 ? 11.807 46.395 89.295 1.00 20.21 87 GLY B N 1
ATOM 2462 C CA . GLY B 1 87 ? 11.392 47.715 89.773 1.00 20.55 87 GLY B CA 1
ATOM 2463 C C . GLY B 1 87 ? 10.253 48.333 88.982 1.00 20.76 87 GLY B C 1
ATOM 2464 O O . GLY B 1 87 ? 10.136 49.557 88.915 1.00 20.75 87 GLY B O 1
ATOM 2465 N N . LYS B 1 88 ? 9.413 47.484 88.392 1.00 20.90 88 LYS B N 1
ATOM 2466 C CA . LYS B 1 88 ? 8.287 47.927 87.564 1.00 21.51 88 LYS B CA 1
ATOM 2467 C C . LYS B 1 88 ? 6.950 47.626 88.231 1.00 21.95 88 LYS B C 1
ATOM 2468 O O . LYS B 1 88 ? 6.676 46.484 88.594 1.00 21.79 88 LYS B O 1
ATOM 2474 N N . ALA B 1 89 ? 6.121 48.657 88.369 1.00 22.70 89 ALA B N 1
ATOM 2475 C CA . ALA B 1 89 ? 4.774 48.521 88.920 1.00 23.21 89 ALA B CA 1
ATOM 2476 C C . ALA B 1 89 ? 3.803 48.100 87.816 1.00 23.06 89 ALA B C 1
ATOM 2477 O O . ALA B 1 89 ? 3.145 48.937 87.196 1.00 24.02 89 ALA B O 1
ATOM 2479 N N . LEU B 1 90 ? 3.727 46.793 87.581 1.00 22.20 90 LEU B N 1
ATOM 2480 C CA . LEU B 1 90 ? 2.921 46.228 86.497 1.00 21.36 90 LEU B CA 1
ATOM 2481 C C . LEU B 1 90 ? 1.798 45.356 87.042 1.00 20.87 90 LEU B C 1
ATOM 2482 O O . LEU B 1 90 ? 1.900 44.827 88.147 1.00 21.65 90 LEU B O 1
ATOM 2487 N N . GLU B 1 91 ? 0.732 45.211 86.259 1.00 19.76 91 GLU B N 1
ATOM 2488 C CA . GLU B 1 91 ? -0.395 44.355 86.632 1.00 19.06 91 GLU B CA 1
ATOM 2489 C C . GLU B 1 91 ? -0.421 43.072 85.808 1.00 17.03 91 GLU B C 1
ATOM 2490 O O . GLU B 1 91 ? -0.306 43.104 84.582 1.00 16.21 91 GLU B O 1
ATOM 2496 N N . PHE B 1 92 ? -0.588 41.951 86.504 1.00 15.54 92 PHE B N 1
ATOM 2497 C CA . PHE B 1 92 ? -0.748 40.645 85.876 1.00 14.50 92 PHE B CA 1
ATOM 2498 C C . PHE B 1 92 ? -1.997 39.961 86.405 1.00 14.56 92 PHE B C 1
ATOM 2499 O O . PHE B 1 92 ? -2.312 40.056 87.592 1.00 14.84 92 PHE B O 1
ATOM 2507 N N . ARG B 1 93 ? -2.702 39.274 85.513 1.00 14.53 93 ARG B N 1
ATOM 2508 C CA . ARG B 1 93 ? -3.958 38.615 85.853 1.00 14.78 93 ARG B CA 1
ATOM 2509 C C . ARG B 1 93 ? -3.965 37.177 85.382 1.00 14.70 93 ARG B C 1
ATOM 2510 O O . ARG B 1 93 ? -3.417 36.853 84.327 1.00 14.14 93 ARG B O 1
ATOM 2518 N N . HIS B 1 94 ? -4.603 36.322 86.171 1.00 15.20 94 HIS B N 1
ATOM 2519 C CA . HIS B 1 94 ? -4.902 34.967 85.747 1.00 15.86 94 HIS B CA 1
ATOM 2520 C C . HIS B 1 94 ? -6.130 35.033 84.848 1.00 15.47 94 HIS B C 1
ATOM 2521 O O . HIS B 1 94 ? -7.170 35.557 85.249 1.00 15.71 94 HIS B O 1
ATOM 2528 N N . GLY B 1 95 ? -6.005 34.515 83.632 1.00 14.73 95 GLY B N 1
ATOM 2529 C CA . GLY B 1 95 ? -7.109 34.558 82.681 1.00 14.45 95 GLY B CA 1
ATOM 2530 C C . GLY B 1 95 ? -6.880 33.736 81.433 1.00 14.08 95 GLY B C 1
ATOM 2531 O O . GLY B 1 95 ? -5.800 33.195 81.214 1.00 13.50 95 GLY B O 1
ATOM 2532 N N . ASP B 1 96 ? -7.924 33.670 80.615 1.00 14.11 96 ASP B N 1
ATOM 2533 C CA . ASP B 1 96 ? -7.949 32.865 79.399 1.00 14.12 96 ASP B CA 1
ATOM 2534 C C . ASP B 1 96 ? -8.175 33.787 78.202 1.00 14.17 96 ASP B C 1
ATOM 2535 O O . ASP B 1 96 ? -9.174 34.498 78.145 1.00 14.39 96 ASP B O 1
ATOM 2540 N N . ALA B 1 97 ? -7.255 33.753 77.241 1.00 14.00 97 ALA B N 1
ATOM 2541 C CA . ALA B 1 97 ? -7.328 34.602 76.043 1.00 14.22 97 ALA B CA 1
ATOM 2542 C C . ALA B 1 97 ? -8.576 34.331 75.202 1.00 15.06 97 ALA B C 1
ATOM 2543 O O . ALA B 1 97 ? -9.009 35.187 74.432 1.00 15.23 97 ALA B O 1
ATOM 2545 N N . GLN B 1 98 ? -9.143 33.140 75.359 1.00 15.87 98 GLN B N 1
ATOM 2546 C CA . GLN B 1 98 ? -10.309 32.710 74.593 1.00 17.07 98 GLN B CA 1
ATOM 2547 C C . GLN B 1 98 ? -11.644 33.152 75.209 1.00 18.43 98 GLN B C 1
ATOM 2548 O O . GLN B 1 98 ? -12.700 32.853 74.659 1.00 18.69 98 GLN B O 1
ATOM 2554 N N . LEU B 1 99 ? -11.590 33.864 76.336 1.00 19.74 99 LEU B N 1
ATOM 2555 C CA . LEU B 1 99 ? -12.790 34.381 77.009 1.00 21.45 99 LEU B CA 1
ATOM 2556 C C . LEU B 1 99 ? -12.547 35.790 77.543 1.00 21.71 99 LEU B C 1
ATOM 2557 O O . LEU B 1 99 ? -11.430 36.129 77.926 1.00 20.84 99 LEU B O 1
ATOM 2562 N N . LEU B 1 100 ? -13.603 36.598 77.590 1.00 22.41 100 LEU B N 1
ATOM 2563 C CA . LEU B 1 100 ? -13.518 37.954 78.144 1.00 23.16 100 LEU B CA 1
ATOM 2564 C C . LEU B 1 100 ? -13.541 37.978 79.682 1.00 22.74 100 LEU B C 1
ATOM 2565 O O . LEU B 1 100 ? -13.220 38.999 80.292 1.00 22.11 100 LEU B O 1
ATOM 2570 N N . ALA B 1 101 ? -13.920 36.855 80.293 1.00 22.57 101 ALA B N 1
ATOM 2571 C CA . ALA B 1 101 ? -13.996 36.717 81.757 1.00 22.49 101 ALA B CA 1
ATOM 2572 C C . ALA B 1 101 ? -12.742 37.208 82.489 1.00 21.80 101 ALA B C 1
ATOM 2573 O O . ALA B 1 101 ? -11.622 36.830 82.147 1.00 21.18 101 ALA B O 1
ATOM 2575 N N . GLY B 1 102 ? -12.947 38.050 83.499 1.00 21.32 102 GLY B N 1
ATOM 2576 C CA . GLY B 1 102 ? -11.846 38.655 84.255 1.00 20.87 102 GLY B CA 1
ATOM 2577 C C . GLY B 1 102 ? -11.187 39.854 83.587 1.00 20.30 102 GLY B C 1
ATOM 2578 O O . GLY B 1 102 ? -10.263 40.444 84.147 1.00 20.40 102 GLY B O 1
ATOM 2579 N N . MET B 1 103 ? -11.652 40.210 82.391 1.00 19.81 103 MET B N 1
ATOM 2580 C CA . MET B 1 103 ? -11.137 41.369 81.658 1.00 19.37 103 MET B CA 1
ATOM 2581 C C . MET B 1 103 ? -12.265 42.324 81.257 1.00 19.95 103 MET B C 1
ATOM 2582 O O . MET B 1 103 ? -12.082 43.172 80.382 1.00 19.82 103 MET B O 1
ATOM 2587 N N . GLU B 1 104 ? -13.418 42.204 81.914 1.00 20.89 104 GLU B N 1
ATOM 2588 C CA . GLU B 1 104 ? -14.607 42.990 81.555 1.00 21.93 104 GLU B CA 1
ATOM 2589 C C . GLU B 1 104 ? -14.410 44.499 81.741 1.00 20.93 104 GLU B C 1
ATOM 2590 O O . GLU B 1 104 ? -14.999 45.301 81.013 1.00 20.64 104 GLU B O 1
ATOM 2596 N N . ASP B 1 105 ? -13.579 44.873 82.711 1.00 20.02 105 ASP B N 1
ATOM 2597 C CA . ASP B 1 105 ? -13.239 46.284 82.953 1.00 19.52 105 ASP B CA 1
ATOM 2598 C C . ASP B 1 105 ? -12.400 46.901 81.825 1.00 19.53 105 ASP B C 1
ATOM 2599 O O . ASP B 1 105 ? -12.314 48.124 81.714 1.00 19.65 105 ASP B O 1
ATOM 2604 N N . LEU B 1 106 ? -11.787 46.047 81.005 1.00 19.26 106 LEU B N 1
ATOM 2605 C CA . LEU B 1 106 ? -10.941 46.469 79.886 1.00 19.18 106 LEU B CA 1
ATOM 2606 C C . LEU B 1 106 ? -11.638 46.419 78.526 1.00 19.23 106 LEU B C 1
ATOM 2607 O O . LEU B 1 106 ? -11.068 46.861 77.526 1.00 18.87 106 LEU B O 1
ATOM 2612 N N . ALA B 1 107 ? -12.855 45.881 78.484 1.00 19.82 107 ALA B N 1
ATOM 2613 C CA . ALA B 1 107 ? -13.582 45.737 77.223 1.00 20.43 107 ALA B CA 1
ATOM 2614 C C . ALA B 1 107 ? -13.751 47.093 76.541 1.00 20.60 107 ALA B C 1
ATOM 2615 O O . ALA B 1 107 ? -14.254 48.040 77.143 1.00 21.18 107 ALA B O 1
ATOM 2617 N N . GLY B 1 108 ? -13.307 47.174 75.290 1.00 20.50 108 GLY B N 1
ATOM 2618 C CA . GLY B 1 108 ? -13.413 48.398 74.497 1.00 20.70 108 GLY B CA 1
ATOM 2619 C C . GLY B 1 108 ? -12.549 49.559 74.963 1.00 20.86 108 GLY B C 1
ATOM 2620 O O . GLY B 1 108 ? -12.854 50.712 74.662 1.00 21.36 108 GLY B O 1
ATOM 2621 N N . LYS B 1 109 ? -11.469 49.262 75.685 1.00 20.34 109 LYS B N 1
ATOM 2622 C CA . LYS B 1 109 ? -10.607 50.309 76.250 1.00 20.45 109 LYS B CA 1
ATOM 2623 C C . LYS B 1 109 ? -9.121 50.209 75.892 1.00 19.31 109 LYS B C 1
ATOM 2624 O O . LYS B 1 109 ? -8.348 51.105 76.228 1.00 19.10 109 LYS B O 1
ATOM 2630 N N . ALA B 1 110 ? -8.722 49.144 75.204 1.00 18.23 110 ALA B N 1
ATOM 2631 C CA . ALA B 1 110 ? -7.311 48.938 74.876 1.00 17.59 110 ALA B CA 1
ATOM 2632 C C . ALA B 1 110 ? -6.928 49.664 73.589 1.00 17.46 110 ALA B C 1
ATOM 2633 O O . ALA B 1 110 ? -7.589 49.513 72.563 1.00 17.53 110 ALA B O 1
ATOM 2635 N N . ASP B 1 111 ? -5.861 50.457 73.654 1.00 17.22 111 ASP B N 1
ATOM 2636 C CA . ASP B 1 111 ? -5.270 51.060 72.460 1.00 17.43 111 ASP B CA 1
ATOM 2637 C C . ASP B 1 111 ? -4.615 49.978 71.605 1.00 17.15 111 ASP B C 1
ATOM 2638 O O . ASP B 1 111 ? -4.720 49.992 70.378 1.00 17.07 111 ASP B O 1
ATOM 2643 N N . LEU B 1 112 ? -3.940 49.045 72.272 1.00 16.79 112 LEU B N 1
ATOM 2644 C CA . LEU B 1 112 ? -3.330 47.892 71.621 1.00 16.70 112 LEU B CA 1
ATOM 2645 C C . LEU B 1 112 ? -3.613 46.620 72.415 1.00 15.53 112 LEU B C 1
ATOM 2646 O O . LEU B 1 112 ? -3.499 46.612 73.640 1.00 15.13 112 LEU B O 1
ATOM 2651 N N . VAL B 1 113 ? -3.998 45.557 71.714 1.00 14.60 113 VAL B N 1
ATOM 2652 C CA . VAL B 1 113 ? -4.087 44.224 72.309 1.00 14.04 113 VAL B CA 1
ATOM 2653 C C . VAL B 1 113 ? -3.102 43.326 71.581 1.00 13.43 113 VAL B C 1
ATOM 2654 O O . VAL B 1 113 ? -3.183 43.167 70.365 1.00 13.52 113 VAL B O 1
ATOM 2658 N N . VAL B 1 114 ? -2.174 42.737 72.327 1.00 12.57 114 VAL B N 1
ATOM 2659 C CA . VAL B 1 114 ? -1.068 42.010 71.715 1.00 12.06 114 VAL B CA 1
ATOM 2660 C C . VAL B 1 114 ? -0.931 40.596 72.269 1.00 11.36 114 VAL B C 1
ATOM 2661 O O . VAL B 1 114 ? -1.421 40.287 73.356 1.00 11.19 114 VAL B O 1
ATOM 2665 N N . SER B 1 115 ? -0.266 39.745 71.498 1.00 10.86 115 SER B N 1
ATOM 2666 C CA . SER B 1 115 ? 0.118 38.416 71.957 1.00 10.43 115 SER B CA 1
ATOM 2667 C C . SER B 1 115 ? 1.306 37.908 71.144 1.00 10.10 115 SER B C 1
ATOM 2668 O O . SER B 1 115 ? 1.324 38.017 69.916 1.00 10.18 115 SER B O 1
ATOM 2671 N N . ARG B 1 116 ? 2.291 37.350 71.846 1.00 9.72 116 ARG B N 1
ATOM 2672 C CA . ARG B 1 116 ? 3.538 36.895 71.236 1.00 9.66 116 ARG B CA 1
ATOM 2673 C C . ARG B 1 116 ? 3.816 35.437 71.581 1.00 9.53 116 ARG B C 1
ATOM 2674 O O . ARG B 1 116 ? 3.791 35.052 72.751 1.00 9.28 116 ARG B O 1
ATOM 2682 N N . ASN B 1 117 ? 4.100 34.644 7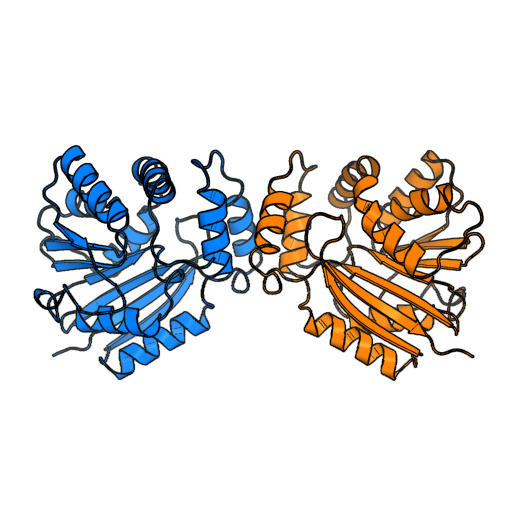0.552 1.00 9.65 117 ASN B N 1
ATOM 2683 C CA . ASN B 1 117 ? 4.507 33.245 70.714 1.00 9.77 117 ASN B CA 1
ATOM 2684 C C . ASN B 1 117 ? 3.616 32.457 71.676 1.00 9.35 117 ASN B C 1
ATOM 2685 O O . ASN B 1 117 ? 4.105 31.726 72.540 1.00 9.27 117 ASN B O 1
ATOM 2690 N N . ALA B 1 118 ? 2.306 32.599 71.503 1.00 9.14 118 ALA B N 1
ATOM 2691 C CA . ALA B 1 118 ? 1.332 31.893 72.347 1.00 8.96 118 ALA B CA 1
ATOM 2692 C C . ALA B 1 118 ? 0.095 31.361 71.618 1.00 9.21 118 ALA B C 1
ATOM 2693 O O . ALA B 1 118 ? -0.403 30.292 71.965 1.00 9.12 118 ALA B O 1
ATOM 2695 N N . PHE B 1 119 ? -0.407 32.097 70.627 1.00 9.54 119 PHE B N 1
ATOM 2696 C CA . PHE B 1 119 ? -1.677 31.745 69.968 1.00 9.92 119 PHE B CA 1
ATOM 2697 C C . PHE B 1 119 ? -1.644 30.381 69.273 1.00 10.06 119 PHE B C 1
ATOM 2698 O O . PHE B 1 119 ? -2.683 29.748 69.101 1.00 10.47 119 PHE B O 1
ATOM 2706 N N . HIS B 1 120 ? -0.453 29.933 68.885 1.00 9.96 120 HIS B N 1
ATOM 2707 C CA . HIS B 1 120 ? -0.269 28.581 68.338 1.00 10.14 120 HIS B CA 1
ATOM 2708 C C . HIS B 1 120 ? -0.657 27.456 69.308 1.00 10.49 120 HIS B C 1
ATOM 2709 O O . HIS B 1 120 ? -0.925 26.333 68.878 1.00 10.78 120 HIS B O 1
ATOM 2716 N N . ARG B 1 121 ? -0.672 27.759 70.606 1.00 10.78 121 ARG B N 1
ATOM 2717 C CA . ARG B 1 121 ? -1.004 26.780 71.647 1.00 11.29 121 ARG B CA 1
ATOM 2718 C C . ARG B 1 121 ? -2.507 26.598 71.879 1.00 12.14 121 ARG B C 1
ATOM 2719 O O . ARG B 1 121 ? -2.922 25.622 72.500 1.00 12.80 121 ARG B O 1
ATOM 2727 N N . LEU B 1 122 ? -3.311 27.534 71.386 1.00 12.91 122 LEU B N 1
ATOM 2728 C CA . LEU B 1 122 ? -4.726 27.621 71.759 1.00 13.90 122 LEU B CA 1
ATOM 2729 C C . LEU B 1 122 ? -5.619 26.582 71.078 1.00 15.38 122 LEU B C 1
ATOM 2730 O O . LEU B 1 122 ? -5.307 26.079 69.999 1.00 15.83 122 LEU B O 1
ATOM 2735 N N . THR B 1 123 ? -6.738 26.283 71.733 1.00 17.04 123 THR B N 1
ATOM 2736 C CA . THR B 1 123 ? -7.736 25.337 71.228 1.00 18.51 123 THR B CA 1
ATOM 2737 C C . THR B 1 123 ? -8.735 26.031 70.297 1.00 19.46 123 THR B C 1
ATOM 2738 O O . THR B 1 123 ? -9.152 25.458 69.290 1.00 19.74 123 THR B O 1
ATOM 2742 N N . ARG B 1 124 ? -9.117 27.259 70.643 1.00 20.16 124 ARG B N 1
ATOM 2743 C CA . ARG B 1 124 ? -10.097 28.024 69.866 1.00 21.27 124 ARG B CA 1
ATOM 2744 C C . ARG B 1 124 ? -9.528 29.367 69.426 1.00 20.60 124 ARG B C 1
ATOM 2745 O O . ARG B 1 124 ? -9.715 30.392 70.085 1.00 20.14 124 ARG B O 1
ATOM 2753 N N . LEU B 1 125 ? -8.836 29.336 68.293 1.00 20.26 125 LEU B N 1
ATOM 2754 C CA . LEU B 1 125 ? -8.157 30.510 67.746 1.00 20.15 125 LEU B CA 1
ATOM 2755 C C . LEU B 1 125 ? -9.119 31.665 67.408 1.00 20.11 125 LEU B C 1
ATOM 2756 O O . LEU B 1 125 ? -8.793 32.825 67.666 1.00 19.90 125 LEU B O 1
ATOM 2761 N N . PRO B 1 126 ? -10.304 31.357 66.839 1.00 20.17 126 PRO B N 1
ATOM 2762 C CA . PRO B 1 126 ? -11.281 32.426 66.588 1.00 20.19 126 PRO B CA 1
ATOM 2763 C C . PRO B 1 126 ? -11.781 33.132 67.854 1.00 19.50 126 PRO B C 1
ATOM 2764 O O . PRO B 1 126 ? -12.022 34.339 67.826 1.00 19.43 126 PRO B O 1
ATOM 2768 N N . ALA B 1 127 ? -11.940 32.383 68.942 1.00 18.76 127 ALA B N 1
ATOM 2769 C CA . ALA B 1 127 ? -12.353 32.956 70.224 1.00 18.24 127 ALA B CA 1
ATOM 2770 C C . ALA B 1 127 ? -11.309 33.934 70.766 1.00 17.57 127 ALA B C 1
ATOM 2771 O O . ALA B 1 127 ? -11.657 34.949 71.367 1.00 17.27 127 ALA B O 1
ATOM 2773 N N . ALA B 1 128 ? -10.034 33.620 70.546 1.00 16.91 128 ALA B N 1
ATOM 2774 C CA . ALA B 1 128 ? -8.932 34.480 70.986 1.00 16.49 128 ALA B CA 1
ATOM 2775 C C . ALA B 1 128 ? -8.917 35.814 70.246 1.00 16.63 128 ALA B C 1
ATOM 2776 O O . ALA B 1 128 ? -8.724 36.866 70.857 1.00 16.36 128 ALA B O 1
ATOM 2778 N N . PHE B 1 129 ? -9.115 35.764 68.932 1.00 16.99 129 PHE B N 1
ATOM 2779 C CA . PHE B 1 129 ? -9.197 36.982 68.125 1.00 17.35 129 PHE B CA 1
ATOM 2780 C C . PHE B 1 129 ? -10.459 37.788 68.444 1.00 17.74 129 PHE B C 1
ATOM 2781 O O . PHE B 1 129 ? -10.440 39.017 68.397 1.00 17.47 129 PHE B O 1
ATOM 2789 N N . ASP B 1 130 ? -11.545 37.091 68.773 1.00 18.40 130 ASP B N 1
ATOM 2790 C CA . ASP B 1 130 ? -12.775 37.736 69.235 1.00 19.15 130 ASP B CA 1
ATOM 2791 C C . ASP B 1 130 ? -12.522 38.533 70.514 1.00 18.40 130 ASP B C 1
ATOM 2792 O O . ASP B 1 130 ? -12.962 39.674 70.638 1.00 18.30 130 ASP B O 1
ATOM 2797 N N . THR B 1 131 ? -11.808 37.926 71.458 1.00 17.52 131 THR B N 1
ATOM 2798 C CA . THR B 1 131 ? -11.436 38.603 72.699 1.00 16.93 131 THR B CA 1
ATOM 2799 C C . THR B 1 131 ? -10.542 39.814 72.414 1.00 16.55 131 THR B C 1
ATOM 2800 O O . THR B 1 131 ? -10.743 40.881 72.996 1.00 16.28 131 THR B O 1
ATOM 2804 N N . MET B 1 132 ? -9.568 39.643 71.520 1.00 16.18 132 MET B N 1
ATOM 2805 C CA . MET B 1 132 ? -8.684 40.740 71.101 1.00 16.21 132 MET B CA 1
ATOM 2806 C C . MET B 1 132 ? -9.472 41.956 70.616 1.00 17.31 132 MET B C 1
ATOM 2807 O O . MET B 1 132 ? -9.275 43.069 71.106 1.00 17.31 132 MET B O 1
ATOM 2812 N N . LEU B 1 133 ? -10.358 41.734 69.650 1.00 18.38 133 LEU B N 1
ATOM 2813 C CA . LEU B 1 133 ? -11.117 42.827 69.037 1.00 19.60 133 LEU B CA 1
ATOM 2814 C C . LEU B 1 133 ? -12.095 43.491 70.005 1.00 19.98 133 LEU B C 1
ATOM 2815 O O . LEU B 1 133 ? -12.361 44.687 69.896 1.00 20.27 133 LEU B O 1
ATOM 2820 N N . ARG B 1 134 ? -12.618 42.718 70.950 1.00 20.41 134 ARG B N 1
ATOM 2821 C CA . ARG B 1 134 ? -13.547 43.241 71.947 1.00 21.42 134 ARG B CA 1
ATOM 2822 C C . ARG B 1 134 ? -12.833 44.052 73.036 1.00 19.96 134 ARG B C 1
ATOM 2823 O O . ARG B 1 134 ? -13.408 44.985 73.592 1.00 19.45 134 ARG B O 1
ATOM 2831 N N . LEU B 1 135 ? -11.583 43.701 73.332 1.00 18.71 135 LEU B N 1
ATOM 2832 C CA . LEU B 1 135 ? -10.759 44.493 74.255 1.00 18.11 135 LEU B CA 1
ATOM 2833 C C . LEU B 1 135 ? -10.309 45.812 73.630 1.00 18.34 135 LEU B C 1
ATOM 2834 O O . LEU B 1 135 ? -10.170 46.819 74.326 1.00 18.28 135 LEU B O 1
ATOM 2839 N N . ALA B 1 136 ? -10.071 45.797 72.322 1.00 18.72 136 ALA B N 1
ATOM 2840 C CA . ALA B 1 136 ? -9.668 46.999 71.598 1.00 19.39 136 ALA B CA 1
ATOM 2841 C C . ALA B 1 136 ? -10.769 48.054 71.619 1.00 20.48 136 ALA B C 1
ATOM 2842 O O . ALA B 1 136 ? -11.937 47.743 71.377 1.00 20.64 136 ALA B O 1
ATOM 2844 N N . LYS B 1 137 ? -10.392 49.296 71.913 1.00 21.68 137 LYS B N 1
ATOM 2845 C CA . LYS B 1 137 ? -11.303 50.424 71.747 1.00 23.21 137 LYS B CA 1
ATOM 2846 C C . LYS B 1 137 ? -11.531 50.638 70.251 1.00 23.91 137 LYS B C 1
ATOM 2847 O O . LYS B 1 137 ? -10.744 50.153 69.432 1.00 23.27 137 LYS B O 1
ATOM 2853 N N . PRO B 1 138 ? -12.613 51.345 69.882 1.00 24.83 138 PRO B N 1
ATOM 2854 C CA . PRO B 1 138 ? -12.769 51.725 68.482 1.00 25.35 138 PRO B CA 1
ATOM 2855 C C . PRO B 1 138 ? -11.549 52.500 67.991 1.00 24.76 138 PRO B C 1
ATOM 2856 O O . PRO B 1 138 ? -11.120 53.452 68.642 1.00 24.74 138 PRO B O 1
ATOM 2860 N N . GLY B 1 139 ? -10.986 52.067 66.867 1.00 24.24 139 GLY B N 1
ATOM 2861 C CA . GLY B 1 139 ? -9.741 52.637 66.346 1.00 23.96 139 GLY B CA 1
ATOM 2862 C C . GLY B 1 139 ? -8.475 51.982 66.881 1.00 23.22 139 GLY B C 1
ATOM 2863 O O . GLY B 1 139 ? -7.386 52.208 66.347 1.00 23.61 139 GLY B O 1
ATOM 2864 N N . GLY B 1 140 ? -8.609 51.173 67.930 1.00 22.28 140 GLY B N 1
ATOM 2865 C CA . GLY B 1 140 ? -7.472 50.467 68.520 1.00 21.32 140 GLY B CA 1
ATOM 2866 C C . GLY B 1 140 ? -7.032 49.309 67.645 1.00 20.61 140 GLY B C 1
ATOM 2867 O O . GLY B 1 140 ? -7.806 48.814 66.823 1.00 20.67 140 GLY B O 1
ATOM 2868 N N . ALA B 1 141 ? -5.788 48.875 67.825 1.00 19.50 141 ALA B N 1
ATOM 2869 C CA . ALA B 1 141 ? -5.218 47.805 67.006 1.00 18.90 141 ALA B CA 1
ATOM 2870 C C . ALA B 1 141 ? -4.998 46.520 67.804 1.00 17.65 141 ALA B C 1
ATOM 2871 O O . ALA B 1 141 ? -4.852 46.548 69.027 1.00 16.96 141 ALA B O 1
ATOM 2873 N N . VAL B 1 142 ? -5.002 45.393 67.095 1.00 16.74 142 VAL B N 1
ATOM 2874 C CA . VAL B 1 142 ? -4.661 44.098 67.682 1.00 16.17 142 VAL B CA 1
ATOM 2875 C C . VAL B 1 142 ? -3.540 43.472 66.856 1.00 15.95 142 VAL B C 1
ATOM 2876 O O . VAL B 1 142 ? -3.530 43.581 65.629 1.00 15.87 142 VAL B O 1
ATOM 2880 N N . LEU B 1 143 ? -2.591 42.835 67.536 1.00 15.53 143 LEU B N 1
ATOM 2881 C CA . LEU B 1 143 ? -1.448 42.221 66.870 1.00 15.41 143 LEU B CA 1
ATOM 2882 C C . LEU B 1 143 ? -1.064 40.905 67.531 1.00 14.68 143 LEU B C 1
ATOM 2883 O O . LEU B 1 143 ? -0.684 40.872 68.702 1.00 14.21 143 LEU B O 1
ATOM 2888 N N . ASN B 1 144 ? -1.166 39.828 66.763 1.00 14.13 144 ASN B N 1
ATOM 2889 C CA . ASN B 1 144 ? -0.601 38.545 67.146 1.00 13.76 144 ASN B CA 1
ATOM 2890 C C . ASN B 1 144 ? 0.654 38.254 66.327 1.00 13.51 144 ASN B C 1
ATOM 2891 O O . ASN B 1 144 ? 0.712 38.563 65.137 1.00 13.47 144 ASN B O 1
ATOM 2896 N N . CYS B 1 145 ? 1.657 37.675 66.979 1.00 13.22 145 CYS B N 1
ATOM 2897 C CA . CYS B 1 145 ? 2.786 37.064 66.289 1.00 13.31 145 CYS B CA 1
ATOM 2898 C C . CYS B 1 145 ? 3.071 35.730 66.963 1.00 12.48 145 CYS B C 1
ATOM 2899 O O . CYS B 1 145 ? 3.355 35.689 68.158 1.00 11.91 145 CYS B O 1
ATOM 2902 N N . SER B 1 146 ? 2.985 34.642 66.204 1.00 11.96 146 SER B N 1
ATOM 2903 C CA . SER B 1 146 ? 3.137 33.305 66.779 1.00 11.64 146 SER B CA 1
ATOM 2904 C C . SER B 1 146 ? 3.619 32.284 65.742 1.00 11.69 146 SER B C 1
ATOM 2905 O O . SER B 1 146 ? 3.867 32.627 64.586 1.00 11.82 146 SER B O 1
ATOM 2908 N N . PHE B 1 147 ? 3.768 31.035 66.173 1.00 11.61 147 PHE B N 1
ATOM 2909 C CA . PHE B 1 147 ? 4.387 29.995 65.360 1.00 11.83 147 PHE B CA 1
ATOM 2910 C C . PHE B 1 147 ? 3.459 29.471 64.275 1.00 12.71 147 PHE B C 1
ATOM 2911 O O . PHE B 1 147 ? 2.237 29.450 64.432 1.00 12.64 147 PHE B O 1
ATOM 2919 N N . ILE B 1 148 ? 4.070 29.043 63.176 1.00 14.04 148 ILE B N 1
ATOM 2920 C CA . ILE B 1 148 ? 3.363 28.358 62.097 1.00 15.20 148 ILE B CA 1
ATOM 2921 C C . ILE B 1 148 ? 3.807 26.911 62.056 1.00 15.41 148 ILE B C 1
ATOM 2922 O O . ILE B 1 148 ? 4.927 26.579 62.454 1.00 14.95 148 ILE B O 1
ATOM 2927 N N . HIS B 1 149 ? 2.921 26.053 61.573 1.00 15.94 149 HIS B N 1
ATOM 2928 C CA . HIS B 1 149 ? 3.258 24.658 61.376 1.00 16.58 149 HIS B CA 1
ATOM 2929 C C . HIS B 1 149 ? 4.369 24.579 60.323 1.00 16.53 149 HIS B C 1
ATOM 2930 O O . HIS B 1 149 ? 4.322 25.309 59.331 1.00 16.35 149 HIS B O 1
ATOM 2937 N N . PRO B 1 150 ? 5.382 23.714 60.539 1.00 16.55 150 PRO B N 1
ATOM 2938 C CA . PRO B 1 150 ? 6.509 23.620 59.596 1.00 16.94 150 PRO B CA 1
ATOM 2939 C C . PRO B 1 150 ? 6.156 23.346 58.126 1.00 17.46 150 PRO B C 1
ATOM 2940 O O . PRO B 1 150 ? 6.932 23.697 57.237 1.00 17.29 150 PRO B O 1
ATOM 2944 N N A SER B 1 151 ? 5.006 22.716 57.889 0.50 17.71 151 SER B N 1
ATOM 2945 N N B SER B 1 151 ? 5.007 22.721 57.887 0.50 17.89 151 SER B N 1
ATOM 2946 C CA A SER B 1 151 ? 4.464 22.529 56.534 0.50 18.29 151 SER B CA 1
ATOM 2947 C CA B SER B 1 151 ? 4.483 22.522 56.531 0.50 18.60 151 SER B CA 1
ATOM 2948 C C A SER B 1 151 ? 4.373 23.839 55.744 0.50 18.89 151 SER B C 1
ATOM 2949 C C B SER B 1 151 ? 4.329 23.831 55.741 0.50 19.14 151 SER B C 1
ATOM 2950 O O A SER B 1 151 ? 4.502 23.837 54.519 0.50 19.22 151 SER B O 1
ATOM 2951 O O B SER B 1 151 ? 4.369 23.818 54.510 0.50 19.79 151 SER B O 1
ATOM 2956 N N . ASP B 1 152 ? 4.148 24.947 56.448 1.00 19.13 152 ASP B N 1
ATOM 2957 C CA . ASP B 1 152 ? 4.074 26.278 55.816 1.00 19.86 152 ASP B CA 1
ATOM 2958 C C . ASP B 1 152 ? 5.433 26.935 55.539 1.00 19.51 152 ASP B C 1
ATOM 2959 O O . ASP B 1 152 ? 5.482 27.996 54.914 1.00 19.60 152 ASP B O 1
ATOM 2964 N N . PHE B 1 153 ? 6.526 26.328 56.004 1.00 18.74 153 PHE B N 1
ATOM 2965 C CA . PHE B 1 153 ? 7.864 26.813 55.664 1.00 18.64 153 PHE B CA 1
ATOM 2966 C C . PHE B 1 153 ? 8.198 26.481 54.213 1.00 19.33 153 PHE B C 1
ATOM 2967 O O . PHE B 1 153 ? 7.780 25.446 53.690 1.00 19.00 153 PHE B O 1
ATOM 2975 N N . ASP B 1 154 ? 8.950 27.371 53.572 1.00 20.09 154 ASP B N 1
ATOM 2976 C CA . ASP B 1 154 ? 9.692 27.024 52.358 1.00 20.90 154 ASP B CA 1
ATOM 2977 C C . ASP B 1 154 ? 11.067 26.523 52.817 1.00 20.42 154 ASP B C 1
ATOM 2978 O O . ASP B 1 154 ? 11.295 26.383 54.021 1.00 19.88 154 ASP B O 1
ATOM 2983 N N . GLU B 1 155 ? 11.979 26.247 51.888 1.00 20.20 155 GLU B N 1
ATOM 2984 C CA . GLU B 1 155 ? 13.279 25.677 52.268 1.00 20.09 155 GLU B CA 1
ATOM 2985 C C . GLU B 1 155 ? 14.083 26.573 53.213 1.00 19.36 155 GLU B C 1
ATOM 2986 O O . GLU B 1 155 ? 14.666 26.086 54.182 1.00 18.93 155 GLU B O 1
ATOM 2992 N N A SER B 1 156 ? 14.114 27.870 52.918 0.50 19.27 156 SER B N 1
ATOM 2993 N N B SER B 1 156 ? 14.119 27.870 52.917 0.50 19.25 156 SER B N 1
ATOM 2994 C CA A SER B 1 156 ? 14.821 28.843 53.754 0.50 19.06 156 SER B CA 1
ATOM 2995 C CA B SER B 1 156 ? 14.827 28.838 53.758 0.50 19.03 156 SER B CA 1
ATOM 2996 C C A SER B 1 156 ? 14.242 28.893 55.166 0.50 18.26 156 SER B C 1
ATOM 2997 C C B SER B 1 156 ? 14.243 28.892 55.168 0.50 18.24 156 SER B C 1
ATOM 2998 O O A SER B 1 156 ? 14.982 28.978 56.147 0.50 17.95 156 SER B O 1
ATOM 2999 O O B SER B 1 156 ? 14.980 28.978 56.151 0.50 17.94 156 SER B O 1
ATOM 3004 N N . GLY B 1 157 ? 12.916 28.842 55.256 1.00 17.72 157 GLY B N 1
ATOM 3005 C CA . GLY B 1 157 ? 12.224 28.812 56.547 1.00 16.77 157 GLY B CA 1
ATOM 3006 C C . GLY B 1 157 ? 12.550 27.562 57.348 1.00 15.90 157 GLY B C 1
ATOM 3007 O O . GLY B 1 157 ? 12.773 27.628 58.558 1.00 15.21 157 GLY B O 1
ATOM 3008 N N . PHE B 1 158 ? 12.590 26.424 56.661 1.00 15.38 158 PHE B N 1
ATOM 3009 C CA . PHE B 1 158 ? 12.912 25.147 57.292 1.00 15.16 158 PHE B CA 1
ATOM 3010 C C . PHE B 1 158 ? 14.372 25.087 57.758 1.00 15.14 158 PHE B C 1
ATOM 3011 O O . PHE B 1 158 ? 14.661 24.545 58.824 1.00 14.60 158 PHE B O 1
ATOM 3019 N N . ARG B 1 159 ? 15.282 25.638 56.957 1.00 15.75 159 ARG B N 1
ATOM 3020 C CA . ARG B 1 159 ? 16.700 25.722 57.330 1.00 16.44 159 ARG B CA 1
ATOM 3021 C C . ARG B 1 159 ? 16.880 26.583 58.579 1.00 15.87 159 ARG B C 1
ATOM 3022 O O . ARG B 1 159 ? 17.626 26.224 59.491 1.00 15.52 159 ARG B O 1
ATOM 3030 N N . ALA B 1 160 ? 16.192 27.721 58.603 1.00 15.57 160 ALA B N 1
ATOM 3031 C CA . ALA B 1 160 ? 16.187 28.610 59.763 1.00 15.21 160 ALA B CA 1
ATOM 3032 C C . ALA B 1 160 ? 15.673 27.890 61.012 1.00 14.75 160 ALA B C 1
ATOM 3033 O O . ALA B 1 160 ? 16.206 28.074 62.108 1.00 14.47 160 ALA B O 1
ATOM 3035 N N . TRP B 1 161 ? 14.643 27.068 60.829 1.00 14.40 161 TRP B N 1
ATOM 3036 C CA . TRP B 1 161 ? 14.033 26.310 61.922 1.00 14.27 161 TRP B CA 1
ATOM 3037 C C . TRP B 1 161 ? 15.024 25.301 62.522 1.00 13.99 161 TRP B C 1
ATOM 3038 O O . TRP B 1 161 ? 15.175 25.222 63.743 1.00 13.54 161 TRP B O 1
ATOM 3049 N N . VAL B 1 162 ? 15.706 24.551 61.658 1.00 13.91 162 VAL B N 1
ATOM 3050 C CA . VAL B 1 162 ? 16.763 23.627 62.084 1.00 14.08 162 VAL B CA 1
ATOM 3051 C C . VAL B 1 162 ? 17.901 24.368 62.799 1.00 14.25 162 VAL B C 1
ATOM 3052 O O . VAL B 1 162 ? 18.384 23.917 63.839 1.00 14.16 162 VAL B O 1
ATOM 3056 N N . THR B 1 163 ? 18.322 25.499 62.238 1.00 14.51 163 THR B N 1
ATOM 3057 C CA . THR B 1 163 ? 19.368 26.335 62.844 1.00 14.94 163 THR B CA 1
ATOM 3058 C C . THR B 1 163 ? 18.972 26.800 64.252 1.00 14.70 163 THR B C 1
ATOM 3059 O O . THR B 1 163 ? 19.785 26.752 65.176 1.00 14.74 163 THR B O 1
ATOM 3063 N N . PHE B 1 164 ? 17.725 27.240 64.404 1.00 14.38 164 PHE B N 1
ATOM 3064 C CA . PHE B 1 164 ? 17.187 27.638 65.713 1.00 14.27 164 PHE B CA 1
ATOM 3065 C C . PHE B 1 164 ? 17.240 26.470 66.707 1.00 14.22 164 PHE B C 1
ATOM 3066 O O . PHE B 1 164 ? 17.637 26.647 67.862 1.00 14.21 164 PHE B O 1
ATOM 3074 N N . LEU B 1 165 ? 16.843 25.283 66.251 1.00 14.08 165 LEU B N 1
ATOM 3075 C CA . LEU B 1 165 ? 16.885 24.068 67.078 1.00 14.33 165 LEU B CA 1
ATOM 3076 C C . LEU B 1 165 ? 18.301 23.710 67.529 1.00 14.66 165 LEU B C 1
ATOM 3077 O O . LEU B 1 165 ? 18.497 23.188 68.628 1.00 14.35 165 LEU B O 1
ATOM 3082 N N . ASN B 1 166 ? 19.274 23.989 66.665 1.00 15.20 166 ASN B N 1
ATOM 3083 C CA . ASN B 1 166 ? 20.685 23.701 66.931 1.00 16.12 166 ASN B CA 1
ATOM 3084 C C . ASN B 1 166 ? 21.360 24.665 67.906 1.00 17.57 166 ASN B C 1
ATOM 3085 O O . ASN B 1 166 ? 22.500 24.435 68.308 1.00 18.24 166 ASN B O 1
ATOM 3090 N N . GLN B 1 167 ? 20.679 25.748 68.270 1.00 18.76 167 GLN B N 1
ATOM 3091 C CA . GLN B 1 167 ? 21.226 26.699 69.232 1.00 20.57 167 GLN B CA 1
ATOM 3092 C C . GLN B 1 167 ? 21.535 25.997 70.542 1.00 21.46 167 GLN B C 1
ATOM 3093 O O . GLN B 1 167 ? 20.812 25.090 70.957 1.00 21.18 167 GLN B O 1
ATOM 3099 N N . ARG B 1 168 ? 22.627 26.405 71.177 1.00 22.81 168 ARG B N 1
ATOM 3100 C CA . ARG B 1 168 ? 22.968 25.880 72.485 1.00 24.16 168 ARG B CA 1
ATOM 3101 C C . ARG B 1 168 ? 23.083 27.002 73.548 1.00 25.57 168 ARG B C 1
ATOM 3102 O O . ARG B 1 168 ? 23.019 28.247 73.209 1.00 26.68 168 ARG B O 1
ATOM 3110 N N . PRO B 1 169 ? 23.442 26.623 74.781 1.00 26.54 169 PRO B N 1
ATOM 3111 C CA . PRO B 1 169 ? 22.458 25.752 75.406 1.00 26.24 169 PRO B CA 1
ATOM 3112 C C . PRO B 1 169 ? 20.988 26.153 75.467 1.00 25.56 169 PRO B C 1
ATOM 3113 O O . PRO B 1 169 ? 20.626 27.325 75.358 1.00 25.34 169 PRO B O 1
ATOM 3117 N N . TRP B 1 170 ? 20.170 25.120 75.647 1.00 24.87 170 TRP B N 1
ATOM 3118 C CA . TRP B 1 170 ? 18.761 25.245 75.981 1.00 24.48 170 TRP B CA 1
ATOM 3119 C C . TRP B 1 170 ? 18.613 24.886 77.451 1.00 25.74 170 TRP B C 1
ATOM 3120 O O . TRP B 1 170 ? 19.317 24.005 77.951 1.00 26.41 170 TRP B O 1
ATOM 3131 N N . ASP B 1 171 ? 17.685 25.544 78.137 1.00 26.45 171 ASP B N 1
ATOM 3132 C CA . ASP B 1 171 ? 17.428 25.247 79.545 1.00 27.37 171 ASP B CA 1
ATOM 3133 C C . ASP B 1 171 ? 16.458 24.072 79.681 1.00 27.87 171 ASP B C 1
ATOM 3134 O O . ASP B 1 171 ? 15.364 24.097 79.122 1.00 27.57 171 ASP B O 1
ATOM 3139 N N . SER B 1 172 ? 16.874 23.048 80.424 1.00 28.62 172 SER B N 1
ATOM 3140 C CA . SER B 1 172 ? 16.013 21.908 80.769 1.00 29.08 172 SER B CA 1
ATOM 3141 C C . SER B 1 172 ? 15.348 21.270 79.532 1.00 28.14 172 SER B C 1
ATOM 3142 O O . SER B 1 172 ? 16.048 20.823 78.626 1.00 29.01 172 SER B O 1
ATOM 3145 N N . GLU B 1 173 ? 14.015 21.235 79.498 1.00 26.96 173 GLU B N 1
ATOM 3146 C CA . GLU B 1 173 ? 13.261 20.636 78.391 1.00 25.38 173 GLU B CA 1
ATOM 3147 C C . GLU B 1 173 ? 12.735 21.672 77.389 1.00 21.96 173 GLU B C 1
ATOM 3148 O O . GLU B 1 173 ? 11.799 21.389 76.639 1.00 21.04 173 GLU B O 1
ATOM 3154 N N . MET B 1 174 ? 13.336 22.859 77.358 1.00 19.68 174 MET B N 1
ATOM 3155 C CA . MET B 1 174 ? 12.799 23.955 76.546 1.00 18.27 174 MET B CA 1
ATOM 3156 C C . MET B 1 174 ? 12.902 23.728 75.036 1.00 16.79 174 MET B C 1
ATOM 3157 O O . MET B 1 174 ? 12.093 24.275 74.285 1.00 16.04 174 MET B O 1
ATOM 3162 N N . GLN B 1 175 ? 13.869 22.930 74.587 1.00 15.78 175 GLN B N 1
ATOM 3163 C CA . GLN B 1 175 ? 13.999 22.663 73.150 1.00 14.83 175 GLN B CA 1
ATOM 3164 C C . GLN B 1 175 ? 12.780 21.921 72.619 1.00 14.09 175 GLN B C 1
ATOM 3165 O O . GLN B 1 175 ? 12.212 22.310 71.600 1.00 13.47 175 GLN B O 1
ATOM 3171 N N . ILE B 1 176 ? 12.389 20.851 73.306 1.00 13.98 176 ILE B N 1
ATOM 3172 C CA . ILE B 1 176 ? 11.247 20.052 72.865 1.00 13.70 176 ILE B CA 1
ATOM 3173 C C . ILE B 1 176 ? 9.920 20.794 73.076 1.00 13.22 176 ILE B C 1
ATOM 3174 O O . ILE B 1 176 ? 8.974 20.599 72.312 1.00 12.93 176 ILE B O 1
ATOM 3179 N N . VAL B 1 177 ? 9.856 21.652 74.093 1.00 12.85 177 VAL B N 1
ATOM 3180 C CA . VAL B 1 177 ? 8.692 22.521 74.289 1.00 12.56 177 VAL B CA 1
ATOM 3181 C C . VAL B 1 177 ? 8.518 23.442 73.076 1.00 11.99 177 VAL B C 1
ATOM 3182 O O . VAL B 1 177 ? 7.431 23.536 72.510 1.00 11.90 177 VAL B O 1
ATOM 3186 N N . TRP B 1 178 ? 9.601 24.112 72.688 1.00 11.46 178 TRP B N 1
ATOM 3187 C CA . TRP B 1 178 ? 9.619 24.989 71.509 1.00 11.21 178 TRP B CA 1
ATOM 3188 C C . TRP B 1 178 ? 9.293 24.226 70.222 1.00 10.78 178 TRP B C 1
ATOM 3189 O O . TRP B 1 178 ? 8.519 24.704 69.389 1.00 10.61 178 TRP B O 1
ATOM 3200 N N . ALA B 1 179 ? 9.881 23.042 70.072 1.00 10.49 179 ALA B N 1
ATOM 3201 C CA . ALA B 1 179 ? 9.692 22.223 68.874 1.00 10.32 179 ALA B CA 1
ATOM 3202 C C . ALA B 1 179 ? 8.267 21.673 68.768 1.00 10.28 179 ALA B C 1
ATOM 3203 O O . ALA B 1 179 ? 7.665 21.706 67.694 1.00 10.11 179 ALA B O 1
ATOM 3205 N N . LEU B 1 180 ? 7.736 21.168 69.879 1.00 10.49 180 LEU B N 1
ATOM 3206 C CA . LEU B 1 180 ? 6.371 20.630 69.911 1.00 10.76 180 LEU B CA 1
ATOM 3207 C C . LEU B 1 180 ? 5.305 21.704 69.699 1.00 10.40 180 LEU B C 1
ATOM 3208 O O . LEU B 1 180 ? 4.225 21.418 69.174 1.00 10.27 180 LEU B O 1
ATOM 3213 N N . ALA B 1 181 ? 5.611 22.931 70.112 1.00 10.06 181 ALA B N 1
ATOM 3214 C CA . ALA B 1 181 ? 4.740 24.073 69.849 1.00 10.06 181 ALA B CA 1
ATOM 3215 C C . ALA B 1 181 ? 4.548 24.280 68.342 1.00 10.19 181 ALA B C 1
ATOM 3216 O O . ALA B 1 181 ? 3.485 24.710 67.901 1.00 10.57 181 ALA B O 1
ATOM 3218 N N . HIS B 1 182 ? 5.581 23.971 67.561 1.00 10.20 182 HIS B N 1
ATOM 3219 C CA . HIS B 1 182 ? 5.486 23.989 66.098 1.00 10.27 182 HIS B CA 1
ATOM 3220 C C . HIS B 1 182 ? 4.732 22.773 65.557 1.00 10.47 182 HIS B C 1
ATOM 3221 O O . HIS B 1 182 ? 3.912 22.907 64.649 1.00 10.51 182 HIS B O 1
ATOM 3228 N N . HIS B 1 183 ? 5.008 21.597 66.117 1.00 10.65 183 HIS B N 1
ATOM 3229 C CA . HIS B 1 183 ? 4.279 20.371 65.767 1.00 11.06 183 HIS B CA 1
ATOM 3230 C C . HIS B 1 183 ? 2.766 20.562 65.906 1.00 11.45 183 HIS B C 1
ATOM 3231 O O . HIS B 1 183 ? 1.993 20.102 65.063 1.00 11.75 183 HIS B O 1
ATOM 3238 N N . TYR B 1 184 ? 2.361 21.260 66.963 1.00 11.64 184 TYR B N 1
ATOM 3239 C CA . TYR B 1 184 ? 0.946 21.497 67.255 1.00 12.04 184 TYR B CA 1
ATOM 3240 C C . TYR B 1 184 ? 0.403 22.845 66.744 1.00 12.51 184 TYR B C 1
ATOM 3241 O O . TYR B 1 184 ? -0.748 23.187 67.017 1.00 12.72 184 TYR B O 1
ATOM 3250 N N . ALA B 1 185 ? 1.210 23.594 65.993 1.00 12.74 185 ALA B N 1
ATOM 3251 C CA . ALA B 1 185 ? 0.834 24.944 65.553 1.00 13.26 185 ALA B CA 1
ATOM 3252 C C . ALA B 1 185 ? -0.181 24.924 64.404 1.00 14.17 185 ALA B C 1
ATOM 3253 O O . ALA B 1 185 ? -0.215 23.970 63.625 1.00 14.51 185 ALA B O 1
ATOM 3255 N N . PRO B 1 186 ? -1.003 25.986 64.287 1.00 14.96 186 PRO B N 1
ATOM 3256 C CA . PRO B 1 186 ? -1.924 26.079 63.154 1.00 15.99 186 PRO B CA 1
ATOM 3257 C C . PRO B 1 186 ? -1.221 26.399 61.837 1.00 17.24 186 PRO B C 1
ATOM 3258 O O . PRO B 1 186 ? -0.071 26.849 61.830 1.00 16.60 186 PRO B O 1
ATOM 3262 N N . ARG B 1 187 ? -1.931 26.156 60.740 1.00 19.35 187 ARG B N 1
ATOM 3263 C CA . ARG B 1 187 ? -1.495 26.557 59.405 1.00 21.30 187 ARG B CA 1
ATOM 3264 C C . ARG B 1 187 ? -1.817 28.034 59.191 1.00 21.71 187 ARG B C 1
ATOM 3265 O O . ARG B 1 187 ? -2.588 28.625 59.948 1.00 20.97 187 ARG B O 1
ATOM 3273 N N . LEU B 1 188 ? -1.242 28.615 58.143 1.00 22.39 188 LEU B N 1
ATOM 3274 C CA . LEU B 1 188 ? -1.493 30.017 57.790 1.00 23.37 188 LEU B CA 1
ATOM 3275 C C . LEU B 1 188 ? -2.980 30.286 57.537 1.00 23.69 188 LEU B C 1
ATOM 3276 O O . LEU B 1 188 ? -3.508 31.319 57.951 1.00 23.29 188 LEU B O 1
ATOM 3281 N N . ASP B 1 189 ? -3.642 29.356 56.850 1.00 24.23 189 ASP B N 1
ATOM 3282 C CA . ASP B 1 189 ? -5.079 29.465 56.567 1.00 25.07 189 ASP B CA 1
ATOM 3283 C C . ASP B 1 189 ? -5.939 29.466 57.836 1.00 24.01 189 ASP B C 1
ATOM 3284 O O . ASP B 1 189 ? -6.989 30.107 57.873 1.00 23.53 189 ASP B O 1
ATOM 3289 N N . ASP B 1 190 ? -5.493 28.748 58.866 1.00 22.84 190 ASP B N 1
ATOM 3290 C CA . ASP B 1 190 ? -6.203 28.707 60.150 1.00 22.57 190 ASP B CA 1
ATOM 3291 C C . ASP B 1 190 ? -6.200 30.080 60.817 1.00 21.56 190 ASP B C 1
ATOM 3292 O O . ASP B 1 190 ? -7.229 30.547 61.305 1.00 21.43 190 ASP B O 1
ATOM 3297 N N . TYR B 1 191 ? -5.031 30.710 60.842 1.00 20.49 191 TYR B N 1
ATOM 3298 C CA . TYR B 1 191 ? -4.883 32.059 61.391 1.00 19.97 191 TYR B CA 1
ATOM 3299 C C . TYR B 1 191 ? -5.749 33.072 60.637 1.00 21.65 191 TYR B C 1
ATOM 3300 O O . TYR B 1 191 ? -6.444 33.884 61.251 1.00 21.28 191 TYR B O 1
ATOM 3309 N N . ARG B 1 192 ? -5.697 33.013 59.309 1.00 23.72 192 ARG B N 1
ATOM 3310 C CA . ARG B 1 192 ? -6.429 33.947 58.447 1.00 26.65 192 ARG B CA 1
ATOM 3311 C C . ARG B 1 192 ? -7.945 33.845 58.642 1.00 26.59 192 ARG B C 1
ATOM 3312 O O . ARG B 1 192 ? -8.633 34.859 58.763 1.00 26.48 192 ARG B O 1
ATOM 3320 N N . GLU B 1 193 ? -8.451 32.616 58.677 1.00 26.64 193 GLU B N 1
ATOM 3321 C CA . GLU B 1 193 ? -9.884 32.364 58.856 1.00 27.22 193 GLU B CA 1
ATOM 3322 C C . GLU B 1 193 ? -10.369 32.715 60.265 1.00 25.67 193 GLU B C 1
ATOM 3323 O O . GLU B 1 193 ? -11.485 33.204 60.437 1.00 24.93 193 GLU B O 1
ATOM 3329 N N . ALA B 1 194 ? -9.528 32.457 61.264 1.00 24.07 194 ALA B N 1
ATOM 3330 C CA . ALA B 1 194 ? -9.852 32.770 62.658 1.00 23.44 194 ALA B CA 1
ATOM 3331 C C . ALA B 1 194 ? -10.038 34.271 62.871 1.00 22.87 194 ALA B C 1
ATOM 3332 O O . ALA B 1 194 ? -11.000 34.699 63.510 1.00 22.86 194 ALA B O 1
ATOM 3334 N N . LEU B 1 195 ? -9.111 35.061 62.333 1.00 22.46 195 LEU B N 1
ATOM 3335 C CA . LEU B 1 195 ? -9.187 36.522 62.421 1.00 22.45 195 LEU B CA 1
ATOM 3336 C C . LEU B 1 195 ? -10.375 37.064 61.623 1.00 23.16 195 LEU B C 1
ATOM 3337 O O . LEU B 1 195 ? -11.073 37.970 62.078 1.00 22.88 195 LEU B O 1
ATOM 3342 N N . ALA B 1 196 ? -10.587 36.506 60.433 1.00 24.29 196 ALA B N 1
ATOM 3343 C CA . ALA B 1 196 ? -11.735 36.860 59.591 1.00 25.80 196 ALA B CA 1
ATOM 3344 C C . ALA B 1 196 ? -13.054 36.625 60.304 1.00 26.20 196 ALA B C 1
ATOM 3345 O O . ALA B 1 196 ? -13.931 37.488 60.303 1.00 26.80 196 ALA B O 1
ATOM 3347 N N . GLN B 1 197 ? -13.180 35.456 60.918 1.00 26.45 197 GLN B N 1
ATOM 3348 C CA . GLN B 1 197 ? -14.360 35.112 61.702 1.00 27.29 197 GLN B CA 1
ATOM 3349 C C . GLN B 1 197 ? -14.625 36.166 62.781 1.00 26.72 197 GLN B C 1
ATOM 3350 O O . GLN B 1 197 ? -15.738 36.673 62.905 1.00 26.57 197 GLN B O 1
ATOM 3356 N N . ALA B 1 198 ? -13.589 36.488 63.550 1.00 25.84 198 ALA B N 1
ATOM 3357 C CA . ALA B 1 198 ? -13.672 37.514 64.595 1.00 25.65 198 ALA B CA 1
ATOM 3358 C C . ALA B 1 198 ? -14.063 38.886 64.038 1.00 26.32 198 ALA B C 1
ATOM 3359 O O . ALA B 1 198 ? -14.865 39.600 64.640 1.00 25.98 198 ALA B O 1
ATOM 3361 N N . ALA B 1 199 ? -13.499 39.240 62.887 1.00 27.10 199 ALA B N 1
ATOM 3362 C CA . ALA B 1 199 ? -13.749 40.543 62.264 1.00 28.60 199 ALA B CA 1
ATOM 3363 C C . ALA B 1 199 ? -15.191 40.704 61.771 1.00 30.44 199 ALA B C 1
ATOM 3364 O O . ALA B 1 199 ? -15.694 41.824 61.674 1.00 30.48 199 ALA B O 1
ATOM 3366 N N . ARG B 1 200 ? -15.843 39.587 61.452 1.00 32.39 200 ARG B N 1
ATOM 3367 C CA . ARG B 1 200 ? -17.258 39.594 61.064 1.00 34.74 200 ARG B CA 1
ATOM 3368 C C . ARG B 1 200 ? -18.191 39.944 62.232 1.00 35.17 200 ARG B C 1
ATOM 3369 O O . ARG B 1 200 ? -19.273 40.494 62.017 1.00 35.60 200 ARG B O 1
ATOM 3377 N N . GLU B 1 201 ? -17.771 39.626 63.456 1.00 35.21 201 GLU B N 1
ATOM 3378 C CA . GLU B 1 201 ? -18.535 39.973 64.660 1.00 35.86 201 GLU B CA 1
ATOM 3379 C C . GLU B 1 201 ? -18.188 41.369 65.177 1.00 34.54 201 GLU B C 1
ATOM 3380 O O . GLU B 1 201 ? -19.066 42.103 65.629 1.00 34.64 201 GLU B O 1
ATOM 3386 N N . THR B 1 202 ? -16.906 41.719 65.115 1.00 32.79 202 THR B N 1
ATOM 3387 C CA . THR B 1 202 ? -16.431 43.049 65.504 1.00 31.68 202 THR B CA 1
ATOM 3388 C C . THR B 1 202 ? -15.760 43.712 64.296 1.00 31.62 202 THR B C 1
ATOM 3389 O O . THR B 1 202 ? -14.591 43.441 64.015 1.00 30.56 202 THR B O 1
ATOM 3393 N N . PRO B 1 203 ? -16.502 44.574 63.571 1.00 32.08 203 PRO B N 1
ATOM 3394 C CA . PRO B 1 203 ? -16.000 45.204 62.346 1.00 32.35 203 PRO B CA 1
ATOM 3395 C C . PRO B 1 203 ? -14.615 45.836 62.475 1.00 31.32 203 PRO B C 1
ATOM 3396 O O . PRO B 1 203 ? -14.290 46.420 63.508 1.00 30.50 203 PRO B O 1
ATOM 3400 N N . VAL B 1 204 ? -13.818 45.708 61.419 1.00 31.06 204 VAL B N 1
ATOM 3401 C CA . VAL B 1 204 ? -12.463 46.257 61.383 1.00 30.76 204 VAL B CA 1
ATOM 3402 C C . VAL B 1 204 ? -12.270 47.135 60.149 1.00 31.29 204 VAL B C 1
ATOM 3403 O O . VAL B 1 204 ? -12.859 46.884 59.096 1.00 31.10 204 VAL B O 1
ATOM 3407 N N . SER B 1 205 ? -11.448 48.170 60.296 1.00 31.71 205 SER B N 1
ATOM 3408 C CA . SER B 1 205 ? -11.085 49.040 59.179 1.00 32.75 205 SER B CA 1
ATOM 3409 C C . SER B 1 205 ? -9.976 48.419 58.337 1.00 33.02 205 SER B C 1
ATOM 3410 O O . SER B 1 205 ? -9.802 48.770 57.170 1.00 32.96 205 SER B O 1
ATOM 3413 N N . GLU B 1 206 ? -9.227 47.500 58.943 1.00 32.91 206 GLU B N 1
ATOM 3414 C CA . GLU B 1 206 ? -8.079 46.882 58.298 1.00 33.25 206 GLU B CA 1
ATOM 3415 C C . GLU B 1 206 ? -7.841 45.496 58.884 1.00 31.88 206 GLU B C 1
ATOM 3416 O O . GLU B 1 206 ? -8.182 45.225 60.038 1.00 29.39 206 GLU B O 1
ATOM 3422 N N . GLN B 1 207 ? -7.245 44.629 58.076 1.00 31.82 207 GLN B N 1
ATOM 3423 C CA . GLN B 1 207 ? -7.074 43.230 58.430 1.00 31.43 207 GLN B CA 1
ATOM 3424 C C . GLN B 1 207 ? -6.046 42.583 57.510 1.00 30.68 207 GLN B C 1
ATOM 3425 O O . GLN B 1 207 ? -6.215 42.591 56.290 1.00 30.41 207 GLN B O 1
ATOM 3431 N N . ARG B 1 208 ? -4.987 42.025 58.092 1.00 29.78 208 ARG B N 1
ATOM 3432 C CA . ARG B 1 208 ? -3.945 41.363 57.309 1.00 29.34 208 ARG B CA 1
ATOM 3433 C C . ARG B 1 208 ? -3.218 40.288 58.108 1.00 27.60 208 ARG B C 1
ATOM 3434 O O . ARG B 1 208 ? -2.974 40.439 59.307 1.00 26.46 208 ARG B O 1
ATOM 3442 N N . VAL B 1 209 ? -2.879 39.203 57.417 1.00 26.26 209 VAL B N 1
ATOM 3443 C CA . VAL B 1 209 ? -2.116 38.098 57.987 1.00 24.85 209 VAL B CA 1
ATOM 3444 C C . VAL B 1 209 ? -0.975 37.769 57.028 1.00 24.31 209 VAL B C 1
ATOM 3445 O O . VAL B 1 209 ? -1.180 37.696 55.814 1.00 24.20 209 VAL B O 1
ATOM 3449 N N . TRP B 1 210 ? 0.224 37.579 57.573 1.00 23.36 210 TRP B N 1
ATOM 3450 C CA . TRP B 1 210 ? 1.392 37.250 56.756 1.00 22.57 210 TRP B CA 1
ATOM 3451 C C . TRP B 1 210 ? 2.458 36.500 57.544 1.00 21.63 210 TRP B C 1
ATOM 3452 O O . TRP B 1 210 ? 2.430 36.464 58.773 1.00 20.63 210 TRP B O 1
ATOM 3463 N N . ILE B 1 211 ? 3.390 35.901 56.808 1.00 21.48 211 ILE B N 1
ATOM 3464 C CA . ILE B 1 211 ? 4.532 35.198 57.386 1.00 21.38 211 ILE B CA 1
ATOM 3465 C C . ILE B 1 211 ? 5.825 35.841 56.903 1.00 21.77 211 ILE B C 1
ATOM 3466 O O . ILE B 1 211 ? 6.013 36.052 55.705 1.00 22.14 211 ILE B O 1
ATOM 3471 N N . ASP B 1 212 ? 6.707 36.151 57.846 1.00 21.52 212 ASP B N 1
ATOM 3472 C CA . ASP B 1 212 ? 8.089 36.514 57.534 1.00 21.89 212 ASP B CA 1
ATOM 3473 C C . ASP B 1 212 ? 8.967 36.361 58.776 1.00 21.38 212 ASP B C 1
ATOM 3474 O O . ASP B 1 212 ? 8.480 35.985 59.844 1.00 20.39 212 ASP B O 1
ATOM 3479 N N . ASP B 1 213 ? 10.258 36.637 58.621 1.00 21.77 213 ASP B N 1
ATOM 3480 C CA . ASP B 1 213 ? 11.192 36.663 59.745 1.00 22.30 213 ASP B CA 1
ATOM 3481 C C . ASP B 1 213 ? 12.030 37.934 59.674 1.00 22.97 213 ASP B C 1
ATOM 3482 O O . ASP B 1 213 ? 12.933 38.047 58.845 1.00 23.10 213 ASP B O 1
ATOM 3487 N N . GLN B 1 214 ? 11.715 38.885 60.548 1.00 23.58 214 GLN B N 1
ATOM 3488 C CA . GLN B 1 214 ? 12.466 40.136 60.646 1.00 24.18 214 GLN B CA 1
ATOM 3489 C C . GLN B 1 214 ? 13.315 40.217 61.913 1.00 23.50 214 GLN B C 1
ATOM 3490 O O . GLN B 1 214 ? 13.640 41.315 62.370 1.00 23.68 214 GLN B O 1
ATOM 3496 N N . GLY B 1 215 ? 13.679 39.072 62.485 1.00 22.32 215 GLY B N 1
ATOM 3497 C CA . GLY B 1 215 ? 14.585 39.079 63.632 1.00 21.46 215 GLY B CA 1
ATOM 3498 C C . GLY B 1 215 ? 14.548 37.908 64.591 1.00 20.08 215 GLY B C 1
ATOM 3499 O O . GLY B 1 215 ? 15.586 37.534 65.137 1.00 20.12 215 GLY B O 1
ATOM 3500 N N . TYR B 1 216 ? 13.370 37.339 64.824 1.00 18.83 216 TYR B N 1
ATOM 3501 C CA . TYR B 1 216 ? 13.235 36.264 65.813 1.00 17.81 216 TYR B CA 1
ATOM 3502 C C . TYR B 1 216 ? 14.171 35.082 65.511 1.00 17.69 216 TYR B C 1
ATOM 3503 O O . TYR B 1 216 ? 14.738 34.490 66.430 1.00 18.03 216 TYR B O 1
ATOM 3512 N N . GLY B 1 217 ? 14.347 34.763 64.231 1.00 17.25 217 GLY B N 1
ATOM 3513 C CA . GLY B 1 217 ? 15.245 33.676 63.807 1.00 17.00 217 GLY B CA 1
ATOM 3514 C C . GLY B 1 217 ? 14.569 32.572 63.008 1.00 16.41 217 GLY B C 1
ATOM 3515 O O . GLY B 1 217 ? 15.236 31.799 62.323 1.00 16.58 217 GLY B O 1
ATOM 3516 N N A VAL B 1 218 ? 13.247 32.489 63.116 0.50 15.85 218 VAL B N 1
ATOM 3517 N N B VAL B 1 218 ? 13.244 32.510 63.113 0.50 15.82 218 VAL B N 1
ATOM 3518 C CA A VAL B 1 218 ? 12.455 31.567 62.309 0.50 15.55 218 VAL B CA 1
ATOM 3519 C CA B VAL B 1 218 ? 12.416 31.571 62.359 0.50 15.50 218 VAL B CA 1
ATOM 3520 C C A VAL B 1 218 ? 11.210 32.311 61.835 0.50 15.46 218 VAL B C 1
ATOM 3521 C C B VAL B 1 218 ? 11.212 32.347 61.825 0.50 15.44 218 VAL B C 1
ATOM 3522 O O A VAL B 1 218 ? 10.728 33.198 62.541 0.50 15.28 218 VAL B O 1
ATOM 3523 O O B VAL B 1 218 ? 10.764 33.289 62.477 0.50 15.29 218 VAL B O 1
ATOM 3530 N N . PRO B 1 219 ? 10.697 31.981 60.633 1.00 15.51 219 PRO B N 1
ATOM 3531 C CA . PRO B 1 219 ? 9.449 32.609 60.181 1.00 15.44 219 PRO B CA 1
ATOM 3532 C C . PRO B 1 219 ? 8.281 32.370 61.134 1.00 15.10 219 PRO B C 1
ATOM 3533 O O . PRO B 1 219 ? 8.096 31.257 61.625 1.00 14.77 219 PRO B O 1
ATOM 3537 N N . THR B 1 220 ? 7.520 33.427 61.391 1.00 14.80 220 THR B N 1
ATOM 3538 C CA . THR B 1 220 ? 6.352 33.372 62.261 1.00 14.77 220 THR B CA 1
ATOM 3539 C C . THR B 1 220 ? 5.206 34.088 61.566 1.00 14.99 220 THR B C 1
ATOM 3540 O O . THR B 1 220 ? 5.434 34.948 60.713 1.00 14.90 220 THR B O 1
ATOM 3544 N N . VAL B 1 221 ? 3.979 33.721 61.922 1.00 15.16 221 VAL B N 1
ATOM 3545 C CA . VAL B 1 221 ? 2.799 34.396 61.385 1.00 15.57 221 VAL B CA 1
ATOM 3546 C C . VAL B 1 221 ? 2.580 35.703 62.137 1.00 16.01 221 VAL B C 1
ATOM 3547 O O . VAL B 1 221 ? 2.810 35.786 63.344 1.00 15.51 221 VAL B O 1
ATOM 3551 N N . LYS B 1 222 ? 2.160 36.722 61.400 1.00 16.67 222 LYS B N 1
ATOM 3552 C CA . LYS B 1 222 ? 1.709 37.975 61.977 1.00 17.14 222 LYS B CA 1
ATOM 3553 C C . LYS B 1 222 ? 0.246 38.145 61.597 1.00 17.77 222 LYS B C 1
ATOM 3554 O O . LYS B 1 222 ? -0.136 37.881 60.458 1.00 17.92 222 LYS B O 1
ATOM 3560 N N . CYS B 1 223 ? -0.563 38.566 62.564 1.00 17.97 223 CYS B N 1
ATOM 3561 C CA . CYS B 1 223 ? -1.984 38.828 62.352 1.00 18.58 223 CYS B CA 1
ATOM 3562 C C . CYS B 1 223 ? -2.293 40.207 62.914 1.00 18.89 223 CYS B C 1
ATOM 3563 O O . CYS B 1 223 ? -2.199 40.422 64.123 1.00 18.25 223 CYS B O 1
ATOM 3566 N N . PHE B 1 224 ? -2.652 41.134 62.032 1.00 19.62 224 PHE B N 1
ATOM 3567 C CA . PHE B 1 224 ? -2.917 42.519 62.413 1.00 20.51 224 PHE B CA 1
ATOM 3568 C C . PHE B 1 224 ? -4.319 42.944 61.991 1.00 20.98 224 PHE B C 1
ATOM 3569 O O . PHE B 1 224 ? -4.808 42.548 60.931 1.00 21.04 224 PHE B O 1
ATOM 3577 N N . ALA B 1 225 ? -4.954 43.752 62.832 1.00 20.99 225 ALA B N 1
ATOM 3578 C CA . ALA B 1 225 ? -6.235 44.366 62.503 1.00 21.50 225 ALA B CA 1
ATOM 3579 C C . ALA B 1 225 ? -6.431 45.630 63.326 1.00 22.07 225 ALA B C 1
ATOM 3580 O O . ALA B 1 225 ? -5.900 45.751 64.431 1.00 21.26 225 ALA B O 1
ATOM 3582 N N . ARG B 1 226 ? -7.184 46.575 62.771 1.00 23.50 226 ARG B N 1
ATOM 3583 C CA . ARG B 1 226 ? -7.588 47.766 63.508 1.00 24.61 226 ARG B CA 1
ATOM 3584 C C . ARG B 1 226 ? -9.103 47.783 63.608 1.00 25.33 226 ARG B C 1
ATOM 3585 O O . ARG B 1 226 ? -9.798 47.712 62.594 1.00 25.62 226 ARG B O 1
ATOM 3593 N N . ARG B 1 227 ? -9.609 47.868 64.834 1.00 25.75 227 ARG B N 1
ATOM 3594 C CA . ARG B 1 227 ? -11.048 47.916 65.058 1.00 26.64 227 ARG B CA 1
ATOM 3595 C C . ARG B 1 227 ? -11.617 49.186 64.434 1.00 27.82 227 ARG B C 1
ATOM 3596 O O . ARG B 1 227 ? -10.997 50.249 64.502 1.00 27.47 227 ARG B O 1
ATOM 3604 N N . ALA B 1 228 ? -12.795 49.063 63.828 1.00 29.60 228 ALA B N 1
ATOM 3605 C CA . ALA B 1 228 ? -13.450 50.184 63.153 1.00 32.05 228 ALA B CA 1
ATOM 3606 C C . ALA B 1 228 ? -13.606 51.384 64.085 1.00 33.61 228 ALA B C 1
ATOM 3607 O O . ALA B 1 228 ? -13.877 51.225 65.276 1.00 32.67 228 ALA B O 1
ATOM 3609 N N . ALA B 1 229 ? -13.428 52.581 63.533 1.00 36.29 229 ALA B N 1
ATOM 3610 C CA . ALA B 1 229 ? -13.542 53.815 64.306 1.00 38.45 229 ALA B CA 1
ATOM 3611 C C . ALA B 1 229 ? -14.971 54.025 64.803 1.00 39.96 229 ALA B C 1
ATOM 3612 O O . ALA B 1 229 ? -15.929 53.549 64.190 1.00 40.17 229 ALA B O 1
ATOM 3614 N N . ALA B 1 230 ? -15.098 54.740 65.916 1.00 41.63 230 ALA B N 1
ATOM 3615 C CA . ALA B 1 230 ? -16.400 55.010 66.524 1.00 43.00 230 ALA B CA 1
ATOM 3616 C C . ALA B 1 230 ? -17.208 55.993 65.681 1.00 43.91 230 ALA B C 1
ATOM 3617 O O . ALA B 1 230 ? -16.717 57.060 65.314 1.00 44.78 230 ALA B O 1
#